Protein AF-A0A0D0A6B0-F1 (afdb_monomer)

Solvent-accessible surface area (backbone atoms only — not comparable to full-atom values): 35820 Å² total; per-residue (Å²): 134,78,89,76,82,79,78,80,77,74,55,71,65,58,54,50,53,49,43,66,70,68,70,62,64,93,82,63,86,83,50,91,82,76,61,96,53,100,75,77,52,67,64,61,55,48,45,69,74,44,76,49,88,76,42,64,79,45,46,70,60,53,54,51,48,53,53,48,51,53,51,51,52,54,52,50,51,52,54,51,50,58,49,48,56,65,72,59,36,63,66,59,54,49,51,50,53,50,51,49,52,50,50,53,50,50,51,50,52,50,52,50,52,49,51,50,49,49,52,52,51,51,56,52,49,51,54,50,49,53,50,48,51,49,49,51,50,51,52,49,51,53,51,52,51,51,52,49,51,50,45,54,52,43,51,53,51,38,57,53,32,60,73,70,64,42,34,60,60,36,23,56,41,49,44,53,46,50,57,56,51,58,76,43,66,86,46,49,85,41,69,69,52,38,52,52,51,51,48,52,53,49,53,51,48,51,51,49,54,52,49,52,51,53,52,50,52,58,76,67,56,57,98,85,58,84,75,65,48,68,61,48,34,24,38,49,51,30,38,64,62,75,28,70,66,60,44,49,53,51,51,53,51,51,42,52,56,68,46,44,57,52,61,66,60,48,31,80,89,39,81,63,31,37,75,91,34,48,68,55,57,52,52,50,50,53,50,51,51,52,48,39,57,69,70,47,49,80,40,50,64,79,87,69,42,60,70,39,36,43,48,34,53,50,39,46,55,49,26,54,44,47,38,55,46,51,64,73,33,61,92,78,62,49,62,70,57,54,53,51,45,50,49,56,49,53,52,49,54,51,53,52,26,60,74,67,77,44,57,63,66,59,41,26,56,75,45,37,62,93,90,54,80,58,65,65,51,70,64,52,49,58,90,59,39,61,58,54,45,51,51,50,52,50,53,52,49,54,57,51,51,66,74,66,43,72,85,63,57,76,62,62,77,64,72,80,55,91,76,76,84,85,90,78,90,77,86,64,99,66,93,80,91,74,100,61,87,75,74,71,51,56,67,69,60,57,52,51,54,51,50,50,54,52,51,52,56,54,37,57,76,76,40,43,52,70,58,44,53,52,42,49,53,47,53,54,53,49,52,48,59,64,47,49,81,49,39,63,59,47,47,86,82,72,62,79,75,68,89,81,82,78,74,90,73,95,69,81,73,71,60,70,65,60,52,43,50,36,52,34,48,36,43,32,26,54,50,51,38,55,52,48,52,57,49,49,53,57,48,51,72,58,39,45,79,92,50,42,87,76,66,76,61,59,72,54,37,52,49,27,50,45,30,32,54,16,32,51,52,47,52,52,49,52,52,49,54,54,44,44,63,50,53,54,56,56,70,70,54,67,72,90,75,66,88,70,92,76,79,82,57,73,64,56,59,56,45,50,52,53,52,49,58,55,54,62,62,74,109

Organism: NCBI:txid765257

Secondary structure (DSSP, 8-state):
-----------HHHHHHHHHHTT--TT-TT-TTS---TT--HHHHHHHH--SGGGGGGHHHHHHHHHHHHHHHHHHHHHHHHHHHHHT-HHHHHHHHHHHHHHHHHHHHHHHHHHHHHHHHHHHHHHHHHHHHHHHHHHHHHHHHHHHHHHHHHHHHHHHHHHTT-HHHHHHHHHHHHHHHHTTGGGTTSHHHHHHHHHHHHHHHHHHHHHHHHHHHHHT--TTS---HHHHHHHHHHHHHH-HHHHHHHHHHHHHHHHHHHHHHS-TTSGGGSGGGHHHHHHHHHHHHHHHHHHTTTTS-GGG-HHHHHHHHHHHHHHHHHHHHHHHTTTT--HHHHHHHHHHHHHHHHHHHHHHTS-HHHHHHHTS-TTSPPPPGGGGGGGGTHHHHHHHHHHHHHHHHHHH-GGGGGGGTTTTS---S-------S--------PPP--HHHHHHHHHHHHHHHHHHHH-SSHHHHHHHHHHHHHHHHHHTTTGGGT-TTSS--S-------------HHHHHHHHHHHHHHHHHHHHHHHHHHHHHHHS-HHHHTT---HHHHHHHHHHHHHHHHHHHHHHHHHHHHHHHHHHTS-GGG-----SS-HHHHHHHHHHHHHHTTT-

InterPro domains:
  IPR007234 Vps53, N-terminal [PF04100] (39-400)
  IPR039766 Vacuolar protein sorting-associated protein 53 [PTHR12820] (37-619)

Nearest PDB structures (foldseek):
  2d2s-assembly1_A  TM=5.152E-01  e=3.884E-02  Saccharomyces cerevisiae

Foldseek 3Di:
DDDDPPDPDDPPVVVVVVCVVVVDDPPPPPQLVPDPDPPPDVVVVVCVCCVDPVSVVCVVVVVVVVVVVVVVVVVVVVVVVVVCCVVPPVVVVVVVVVVVVVVVVVVVVVVVVVVVVVVVVVVVVVVVVVVVVVVVVVVVVVVLVVLVVVLVVLLVVLVVCLVVLVLLVNLVSLLSNVVSLVVCPVVCVDVVNVVSVVSNVVSLVSLLVVLVVLLVCQLVDDPPDDDPLVSLLSSLSNQVSSHDVSLLVSLLVVLCSLCVVVCVQQPLVDPCVALVNVVVLLVVLVVSLVCCCVPVVSSHDVVSVSVLLNVLVSQQVNLVSLLVNCVVCQPVDDPCSLLVSLVSQVVSQVVVCVVVVHHSQCSQVVNDDPVDRRDGSLVSSVVRCVVVLVVLLVVLVVLVVVVPDCVCVVCVVVVPDPDDDDDDDDPDPDDDDDDDDQQDADVSLVVLLVSLVVVLVVCLVRDQEDSLVSNLVSNLVSLCVVLVVLLVLLDPPPPPDDPPDDDDDPDLDQDLPVLLVLLNLLSHLVVNLVSVVVSLVSSLVRHDPVCNVVRDSVVSSVSSVSSNVSSVVVLVVSLVSLCVVLVVVVVPDPPVPDPDDDDDDPSVVVNVVSVVVSVVSSD

Mean predicted aligned error: 19.14 Å

Radius of gyration: 58.31 Å; Cα contacts (8 Å, |Δi|>4): 324; chains: 1; bounding box: 143×126×134 Å

Structure (mmCIF, N/CA/C/O backbone):
data_AF-A0A0D0A6B0-F1
#
_entry.id   AF-A0A0D0A6B0-F1
#
loop_
_atom_site.group_PDB
_atom_site.id
_atom_site.type_symbol
_atom_site.label_atom_id
_atom_site.label_alt_id
_atom_site.label_comp_id
_atom_site.label_asym_id
_atom_site.label_entity_id
_atom_site.label_seq_id
_atom_site.pdbx_PDB_ins_code
_atom_site.Cartn_x
_atom_site.Cartn_y
_atom_site.Cartn_z
_atom_site.occupancy
_atom_site.B_iso_or_equiv
_atom_site.auth_seq_id
_atom_site.auth_comp_id
_atom_site.auth_asym_id
_atom_site.auth_atom_id
_atom_site.pdbx_PDB_model_num
ATOM 1 N N . MET A 1 1 ? -103.857 -58.234 -14.998 1.00 36.31 1 MET A N 1
ATOM 2 C CA . MET A 1 1 ? -103.422 -58.288 -16.410 1.00 36.31 1 MET A CA 1
ATOM 3 C C . MET A 1 1 ? -102.096 -57.551 -16.482 1.00 36.31 1 MET A C 1
ATOM 5 O O . MET A 1 1 ? -102.089 -56.401 -16.067 1.00 36.31 1 MET A O 1
ATOM 9 N N . HIS A 1 2 ? -101.048 -58.264 -16.926 1.00 32.59 2 HIS A N 1
ATOM 10 C CA . HIS A 1 2 ? -99.599 -57.968 -16.842 1.00 32.59 2 HIS A CA 1
ATOM 11 C C . HIS A 1 2 ? -99.110 -57.802 -15.397 1.00 32.59 2 HIS A C 1
ATOM 13 O O . HIS A 1 2 ? -99.337 -56.769 -14.786 1.00 32.59 2 HIS A O 1
ATOM 19 N N . ASP A 1 3 ? -98.617 -58.832 -14.707 1.00 38.88 3 ASP A N 1
ATOM 20 C CA . ASP A 1 3 ? -97.500 -59.736 -15.044 1.00 38.88 3 ASP A CA 1
ATOM 21 C C . ASP A 1 3 ? -96.310 -58.996 -15.659 1.00 38.88 3 ASP A C 1
ATOM 23 O O . ASP A 1 3 ? -96.318 -58.603 -16.824 1.00 38.88 3 ASP A O 1
ATOM 27 N N . GLY A 1 4 ? -95.346 -58.743 -14.788 1.00 31.50 4 GLY A N 1
ATOM 28 C CA . GLY A 1 4 ? -94.151 -57.940 -14.969 1.00 31.50 4 GLY A CA 1
ATOM 29 C C . GLY A 1 4 ? -93.359 -58.100 -13.682 1.00 31.50 4 GLY A C 1
ATOM 30 O O . GLY A 1 4 ? -93.271 -57.171 -12.886 1.00 31.50 4 GLY A O 1
ATOM 31 N N . GLY A 1 5 ? -92.932 -59.338 -13.414 1.00 33.62 5 GLY A N 1
ATOM 32 C CA . GLY A 1 5 ? -91.997 -59.637 -12.341 1.00 33.62 5 GLY A CA 1
ATOM 33 C C . GLY A 1 5 ? -90.690 -58.915 -12.631 1.00 33.62 5 GLY A C 1
ATOM 34 O O . GLY A 1 5 ? -89.900 -59.377 -13.451 1.00 33.62 5 GLY A O 1
ATOM 35 N N . ASP A 1 6 ? -90.503 -57.762 -11.993 1.00 35.72 6 ASP A N 1
ATOM 36 C CA . ASP A 1 6 ? -89.210 -57.096 -11.924 1.00 35.72 6 ASP A CA 1
ATOM 37 C C . ASP A 1 6 ? -88.263 -58.029 -11.166 1.00 35.72 6 ASP A C 1
ATOM 39 O O . ASP A 1 6 ? -88.390 -58.254 -9.959 1.00 35.72 6 ASP A O 1
ATOM 43 N N . ARG A 1 7 ? -87.364 -58.636 -11.941 1.00 38.84 7 ARG A N 1
ATOM 44 C CA . ARG A 1 7 ? -86.232 -59.437 -11.490 1.00 38.84 7 ARG A CA 1
ATOM 45 C C . ARG A 1 7 ? -85.380 -58.577 -10.561 1.00 38.84 7 ARG A C 1
ATOM 47 O O . ARG A 1 7 ? -84.865 -57.538 -10.969 1.00 38.84 7 ARG A O 1
ATOM 54 N N . VAL A 1 8 ? -85.260 -58.993 -9.305 1.00 43.47 8 VAL A N 1
ATOM 55 C CA . VAL A 1 8 ? -84.326 -58.384 -8.359 1.00 43.47 8 VAL A CA 1
ATOM 56 C C . VAL A 1 8 ? -82.972 -59.038 -8.596 1.00 43.47 8 VAL A C 1
ATOM 58 O O . VAL A 1 8 ? -82.694 -60.092 -8.035 1.00 43.47 8 VAL A O 1
ATOM 61 N N . ASP A 1 9 ? -82.151 -58.423 -9.445 1.00 43.44 9 ASP A N 1
ATOM 62 C CA . ASP A 1 9 ? -80.752 -58.818 -9.612 1.00 43.44 9 ASP A CA 1
ATOM 63 C C . ASP A 1 9 ? -80.035 -58.675 -8.258 1.00 43.44 9 ASP A C 1
ATOM 65 O O . ASP A 1 9 ? -79.915 -57.574 -7.703 1.00 43.44 9 ASP A O 1
ATOM 69 N N . LEU A 1 10 ? -79.572 -59.794 -7.695 1.00 54.25 10 LEU A N 1
ATOM 70 C CA . LEU A 1 10 ? -78.768 -59.792 -6.474 1.00 54.25 10 LEU A CA 1
ATOM 71 C C . LEU A 1 10 ? -77.478 -58.978 -6.716 1.00 54.25 10 LEU A C 1
ATOM 73 O O . LEU A 1 10 ? -76.786 -59.191 -7.716 1.00 54.25 10 LEU A O 1
ATOM 77 N N . PRO A 1 11 ? -77.108 -58.032 -5.829 1.00 64.81 11 PRO A N 1
ATOM 78 C CA . PRO A 1 11 ? -75.932 -57.194 -6.033 1.00 64.81 11 PRO A CA 1
ATOM 79 C C . PRO A 1 11 ? -74.663 -58.043 -6.170 1.00 64.81 11 PRO A C 1
ATOM 81 O O . PRO A 1 11 ? -74.355 -58.846 -5.291 1.00 64.81 11 PRO A O 1
ATOM 84 N N . GLN A 1 12 ? -73.866 -57.802 -7.215 1.00 58.56 12 GLN A N 1
ATOM 85 C CA . GLN A 1 12 ? -72.634 -58.560 -7.502 1.00 58.56 12 GLN A CA 1
ATOM 86 C C . GLN A 1 12 ? -71.635 -58.607 -6.329 1.00 58.56 12 GLN A C 1
ATOM 88 O O . GLN A 1 12 ? -70.826 -59.527 -6.235 1.00 58.56 12 GLN A O 1
ATOM 93 N N . GLN A 1 13 ? -71.677 -57.626 -5.420 1.00 57.50 13 GLN A N 1
ATOM 94 C CA . GLN A 1 13 ? -70.866 -57.636 -4.199 1.00 57.50 13 GLN A CA 1
ATOM 95 C C . GLN A 1 13 ? -71.353 -58.653 -3.167 1.00 57.50 13 GLN A C 1
ATOM 97 O O . GLN A 1 13 ? -70.526 -59.268 -2.508 1.00 57.50 13 GLN A O 1
ATOM 102 N N . LEU A 1 14 ? -72.667 -58.848 -3.036 1.00 61.34 14 LEU A N 1
ATOM 103 C CA . LEU A 1 14 ? -73.232 -59.846 -2.133 1.00 61.34 14 LEU A CA 1
ATOM 104 C C . LEU A 1 14 ? -72.924 -61.253 -2.652 1.00 61.34 14 LEU A C 1
ATOM 106 O O . LEU A 1 14 ? -72.458 -62.088 -1.890 1.00 61.34 14 LEU A O 1
ATOM 110 N N . ILE A 1 15 ? -73.073 -61.461 -3.964 1.00 60.81 15 ILE A N 1
ATOM 111 C CA . ILE A 1 15 ? -72.711 -62.709 -4.648 1.00 60.81 15 ILE A CA 1
ATOM 112 C C . ILE A 1 15 ? -71.228 -63.027 -4.422 1.00 60.81 15 ILE A C 1
ATOM 114 O O . ILE A 1 15 ? -70.895 -64.119 -3.981 1.00 60.81 15 ILE A O 1
ATOM 118 N N . ARG A 1 16 ? -70.324 -62.056 -4.621 1.00 58.91 16 ARG A N 1
ATOM 119 C CA . ARG A 1 16 ? -68.888 -62.253 -4.352 1.00 58.91 16 ARG A CA 1
ATOM 120 C C . ARG A 1 16 ? -68.578 -62.550 -2.887 1.00 58.91 16 ARG A C 1
ATOM 122 O O . ARG A 1 16 ? -67.750 -63.412 -2.629 1.00 58.91 16 ARG A O 1
ATOM 129 N N . SER A 1 17 ? -69.226 -61.865 -1.947 1.00 58.31 17 SER A N 1
ATOM 130 C CA . SER A 1 17 ? -69.043 -62.127 -0.514 1.00 58.31 17 SER A CA 1
ATOM 131 C C . SER A 1 17 ? -69.555 -63.512 -0.111 1.00 58.31 17 SER A C 1
ATOM 133 O O . SER A 1 17 ? -68.944 -64.151 0.735 1.00 58.31 17 SER A O 1
ATOM 135 N N . ILE A 1 18 ? -70.636 -63.988 -0.735 1.00 59.56 18 ILE A N 1
ATOM 136 C CA . ILE A 1 18 ? -71.188 -65.331 -0.521 1.00 59.56 18 ILE A CA 1
ATOM 137 C C . ILE A 1 18 ? -70.267 -66.396 -1.139 1.00 59.56 18 ILE A C 1
ATOM 139 O O . ILE A 1 18 ? -69.902 -67.336 -0.444 1.00 59.56 18 ILE A O 1
ATOM 143 N N . HIS A 1 19 ? -69.790 -66.208 -2.376 1.00 60.00 19 HIS A N 1
ATOM 144 C CA . HIS A 1 19 ? -68.783 -67.088 -2.995 1.00 60.00 19 HIS A CA 1
ATOM 145 C C . HIS A 1 19 ? -67.498 -67.183 -2.167 1.00 60.00 19 HIS A C 1
ATOM 147 O O . HIS A 1 19 ? -66.907 -68.250 -2.053 1.00 60.00 19 HIS A O 1
ATOM 153 N N . GLN A 1 20 ? -67.064 -66.068 -1.578 1.00 56.53 20 GLN A N 1
ATOM 154 C CA . GLN A 1 20 ? -65.855 -66.021 -0.763 1.00 56.53 20 GLN A CA 1
ATOM 155 C C . GLN A 1 20 ? -66.052 -66.636 0.633 1.00 56.53 20 GLN A C 1
ATOM 157 O O . GLN A 1 20 ? -65.080 -67.093 1.224 1.00 56.53 20 GLN A O 1
ATOM 162 N N . ALA A 1 21 ? -67.284 -66.646 1.153 1.00 56.97 21 ALA A N 1
ATOM 163 C CA . ALA A 1 21 ? -67.635 -67.269 2.429 1.00 56.97 21 ALA A CA 1
ATOM 164 C C . ALA A 1 21 ? -67.904 -68.782 2.312 1.00 56.97 21 ALA A C 1
ATOM 166 O O . ALA A 1 21 ? -67.657 -69.499 3.273 1.00 56.97 21 ALA A O 1
ATOM 167 N N . LEU A 1 22 ? -68.380 -69.255 1.153 1.00 55.62 22 LEU A N 1
ATOM 168 C CA . LEU A 1 22 ? -68.646 -70.673 0.860 1.00 55.62 22 LEU A CA 1
ATOM 169 C C . LEU A 1 22 ? -67.431 -71.425 0.276 1.00 55.62 22 LEU A C 1
ATOM 171 O O . LEU A 1 22 ? -67.565 -72.588 -0.077 1.00 55.62 22 LEU A O 1
ATOM 175 N N . GLU A 1 23 ? -66.267 -70.773 0.139 1.00 52.16 23 GLU A N 1
ATOM 176 C CA . GLU A 1 23 ? -65.011 -71.366 -0.374 1.00 52.16 23 GLU A CA 1
ATOM 177 C C . GLU A 1 23 ? -65.153 -72.142 -1.707 1.00 52.16 23 GLU A C 1
ATOM 179 O O . GLU A 1 23 ? -64.416 -73.087 -1.977 1.00 52.16 23 GLU A O 1
ATOM 184 N N . LEU A 1 24 ? -66.085 -71.729 -2.572 1.00 50.91 24 LEU A N 1
ATOM 185 C CA . LEU A 1 24 ? -66.303 -72.357 -3.878 1.00 50.91 24 LEU A CA 1
ATOM 186 C C . LEU A 1 24 ? -65.211 -71.905 -4.861 1.00 50.91 24 LEU A C 1
ATOM 188 O O . LEU A 1 24 ? -65.195 -70.748 -5.295 1.00 50.91 24 LEU A O 1
ATOM 192 N N . ASP A 1 25 ? -64.290 -72.813 -5.202 1.00 47.09 25 ASP A N 1
ATOM 193 C CA . ASP A 1 25 ? -63.204 -72.564 -6.155 1.00 47.09 25 ASP A CA 1
ATOM 194 C C . ASP A 1 25 ? -63.777 -72.346 -7.572 1.00 47.09 25 ASP A C 1
ATOM 196 O O . ASP A 1 25 ? -64.361 -73.273 -8.148 1.00 47.09 25 ASP A O 1
ATOM 200 N N . PRO A 1 26 ? -63.582 -71.161 -8.187 1.00 49.94 26 PRO A N 1
ATOM 201 C CA . PRO A 1 26 ? -64.201 -70.802 -9.467 1.00 49.94 26 PRO A CA 1
ATOM 202 C C . PRO A 1 26 ? -63.703 -71.622 -10.672 1.00 49.94 26 PRO A C 1
ATOM 204 O O . PRO A 1 26 ? -64.248 -71.475 -11.762 1.00 49.94 26 PRO A O 1
ATOM 207 N N . ASP A 1 27 ? -62.698 -72.484 -10.488 1.00 45.22 27 ASP A N 1
ATOM 208 C CA . ASP A 1 27 ? -62.136 -73.356 -11.528 1.00 45.22 27 ASP A CA 1
ATOM 209 C C . ASP A 1 27 ? -62.598 -74.830 -11.413 1.00 45.22 27 ASP A C 1
ATOM 211 O O . ASP A 1 27 ? -62.194 -75.666 -12.223 1.00 45.22 27 ASP A O 1
ATOM 215 N N . SER A 1 28 ? -63.467 -75.171 -10.451 1.00 45.84 28 SER A N 1
ATOM 216 C CA . SER A 1 28 ? -64.043 -76.519 -10.298 1.00 45.84 28 SER A CA 1
ATOM 217 C C . SER A 1 28 ? -65.359 -76.682 -11.076 1.00 45.84 28 SER A C 1
ATOM 219 O O . SER A 1 28 ? -66.420 -76.960 -10.529 1.00 45.84 28 SER A O 1
ATOM 221 N N . ILE A 1 29 ? -65.293 -76.519 -12.400 1.00 50.84 29 ILE A N 1
ATOM 222 C CA . ILE A 1 29 ? -66.419 -76.760 -13.324 1.00 50.84 29 ILE A CA 1
ATOM 223 C C . ILE A 1 29 ? -66.612 -78.275 -13.528 1.00 50.84 29 ILE A C 1
ATOM 225 O O . ILE A 1 29 ? -66.514 -78.776 -14.645 1.00 50.84 29 ILE A O 1
ATOM 229 N N . ASP A 1 30 ? -66.836 -79.023 -12.450 1.00 49.16 30 ASP A N 1
ATOM 230 C CA . ASP A 1 30 ? -67.171 -80.451 -12.532 1.00 49.16 30 ASP A CA 1
ATOM 231 C C . ASP A 1 30 ? -68.601 -80.745 -12.053 1.00 49.16 30 ASP A C 1
ATOM 233 O O . ASP A 1 30 ? -69.134 -81.806 -12.377 1.00 49.16 30 ASP A O 1
ATOM 237 N N . ASN A 1 31 ? -69.269 -79.805 -11.366 1.00 53.72 31 ASN A N 1
ATOM 238 C CA . ASN A 1 31 ? -70.664 -79.964 -10.960 1.00 53.72 31 ASN A CA 1
ATOM 239 C C . ASN A 1 31 ? -71.503 -78.729 -11.341 1.00 53.72 31 ASN A C 1
ATOM 241 O O . ASN A 1 31 ? -71.376 -77.678 -10.715 1.00 53.72 31 ASN A O 1
ATOM 245 N N . PRO A 1 32 ? -72.414 -78.829 -12.326 1.00 56.12 32 PRO A N 1
ATOM 246 C CA . PRO A 1 32 ? -73.244 -77.706 -12.786 1.00 56.12 32 PRO A CA 1
ATOM 247 C C . PRO A 1 32 ? -74.298 -77.246 -11.756 1.00 56.12 32 PRO A C 1
ATOM 249 O O . PRO A 1 32 ? -75.148 -76.417 -12.066 1.00 56.12 32 PRO A O 1
ATOM 252 N N . LEU A 1 33 ? -74.274 -77.813 -10.545 1.00 56.47 33 LEU A N 1
ATOM 253 C CA . LEU A 1 33 ? -75.121 -77.447 -9.410 1.00 56.47 33 LEU A CA 1
ATOM 254 C C . LEU A 1 33 ? -74.467 -76.395 -8.492 1.00 56.47 33 LEU A C 1
ATOM 256 O O . LEU A 1 33 ? -75.184 -75.774 -7.715 1.00 56.47 33 LEU A O 1
ATOM 260 N N . ASP A 1 34 ? -73.153 -76.162 -8.614 1.00 57.97 34 ASP A N 1
ATOM 261 C CA . ASP A 1 34 ? -72.408 -75.191 -7.792 1.00 57.97 34 ASP A CA 1
ATOM 262 C C . ASP A 1 34 ? -72.317 -73.789 -8.432 1.00 57.97 34 ASP A C 1
ATOM 264 O O . ASP A 1 34 ? -71.829 -72.835 -7.818 1.00 57.97 34 ASP A O 1
ATOM 268 N N . GLU A 1 35 ? -72.823 -73.616 -9.660 1.00 58.72 35 GLU A N 1
ATOM 269 C CA . GLU A 1 35 ? -72.964 -72.295 -10.277 1.00 58.72 35 GLU A CA 1
ATOM 270 C C . GLU A 1 35 ? -74.228 -71.594 -9.763 1.00 58.72 35 GLU A C 1
ATOM 272 O O . GLU A 1 35 ? -75.348 -71.863 -10.197 1.00 58.72 35 GLU A O 1
ATOM 277 N N . LEU A 1 36 ? -74.037 -70.624 -8.864 1.00 53.81 36 LEU A N 1
ATOM 278 C CA . LEU A 1 36 ? -75.065 -69.685 -8.401 1.00 53.81 36 LEU A CA 1
ATOM 279 C C . LEU A 1 36 ? -75.406 -68.657 -9.498 1.00 53.81 36 LEU A C 1
ATOM 281 O O . LEU A 1 36 ? -75.184 -67.453 -9.346 1.00 53.81 36 LEU A O 1
ATOM 285 N N . SER A 1 37 ? -75.924 -69.140 -10.627 1.00 56.81 37 SER A N 1
ATOM 286 C CA . SER A 1 37 ? -76.457 -68.320 -11.713 1.00 56.81 37 SER A CA 1
ATOM 287 C C . SER A 1 37 ? -77.963 -68.547 -11.876 1.00 56.81 37 SER A C 1
ATOM 289 O O . SER A 1 37 ? -78.463 -69.662 -11.736 1.00 56.81 37 SER A O 1
ATOM 291 N N . ASP A 1 38 ? -78.706 -67.482 -12.194 1.00 55.84 38 ASP A N 1
ATOM 292 C CA . ASP A 1 38 ? -80.168 -67.518 -12.387 1.00 55.84 38 ASP A CA 1
ATOM 293 C C . ASP A 1 38 ? -80.613 -68.306 -13.644 1.00 55.84 38 ASP A C 1
ATOM 295 O O . ASP A 1 38 ? -81.807 -68.395 -13.940 1.00 55.84 38 ASP A O 1
ATOM 299 N N . GLU A 1 39 ? -79.675 -68.894 -14.394 1.00 54.28 39 GLU A N 1
ATOM 300 C CA . GLU A 1 39 ? -79.920 -69.687 -15.605 1.00 54.28 39 GLU A CA 1
ATOM 301 C C . GLU A 1 39 ? -79.647 -71.184 -15.379 1.00 54.28 39 GLU A C 1
ATOM 303 O O . GLU A 1 39 ? -79.100 -71.867 -16.244 1.00 54.28 39 GLU A O 1
ATOM 308 N N . PHE A 1 40 ? -80.057 -71.728 -14.228 1.00 60.69 40 PHE A N 1
ATOM 309 C CA . PHE A 1 40 ? -80.033 -73.175 -14.008 1.00 60.69 40 PHE A CA 1
ATOM 310 C C . PHE A 1 40 ? -80.912 -73.884 -15.048 1.00 60.69 40 PHE A C 1
ATOM 312 O O . PHE A 1 40 ? -82.146 -73.833 -14.988 1.00 60.69 40 PHE A O 1
ATOM 319 N N . ASN A 1 41 ? -80.279 -74.548 -16.016 1.00 62.38 41 ASN A N 1
ATOM 320 C CA . ASN A 1 41 ? -80.980 -75.283 -17.057 1.00 62.38 41 ASN A CA 1
ATOM 321 C C . ASN A 1 41 ? -81.011 -76.780 -16.709 1.00 62.38 41 ASN A C 1
ATOM 323 O O . ASN A 1 41 ? -80.038 -77.496 -16.966 1.00 62.38 41 ASN A O 1
ATOM 327 N N . PRO A 1 42 ? -82.126 -77.300 -16.159 1.00 63.78 42 PRO A N 1
ATOM 328 C CA . PRO A 1 42 ? -82.202 -78.689 -15.715 1.00 63.78 42 PRO A CA 1
ATOM 329 C C . PRO A 1 42 ? -81.995 -79.671 -16.868 1.00 63.78 42 PRO A C 1
ATOM 331 O O . PRO A 1 42 ? -81.564 -80.795 -16.639 1.00 63.78 42 PRO A O 1
ATOM 334 N N . LEU A 1 43 ? -82.280 -79.255 -18.107 1.00 62.59 43 LEU A N 1
ATOM 335 C CA . LEU A 1 43 ? -82.108 -80.085 -19.294 1.00 62.59 43 LEU A CA 1
ATOM 336 C C . LEU A 1 43 ? -80.632 -80.349 -19.606 1.00 62.59 43 LEU A C 1
ATOM 338 O O . LEU A 1 43 ? -80.298 -81.469 -19.979 1.00 62.59 43 LEU A O 1
ATOM 342 N N . ASP A 1 44 ? -79.751 -79.366 -19.419 1.00 65.44 44 ASP A N 1
ATOM 343 C CA . ASP A 1 44 ? -78.319 -79.536 -19.687 1.00 65.44 44 ASP A CA 1
ATOM 344 C C . ASP A 1 44 ? -77.670 -80.438 -18.634 1.00 65.44 44 ASP A C 1
ATOM 346 O O . ASP A 1 44 ? -76.901 -81.335 -18.977 1.00 65.44 44 ASP A O 1
ATOM 350 N N . VAL A 1 45 ? -78.076 -80.291 -17.371 1.00 66.50 45 VAL A N 1
ATOM 351 C CA . VAL A 1 45 ? -77.639 -81.163 -16.272 1.00 66.50 45 VAL A CA 1
ATOM 352 C C . VAL A 1 45 ? -78.150 -82.593 -16.464 1.00 66.50 45 VAL A C 1
ATOM 354 O O . VAL A 1 45 ? -77.398 -83.551 -16.291 1.00 66.50 45 VAL A O 1
ATOM 357 N N . LEU A 1 46 ? -79.404 -82.766 -16.898 1.00 67.50 46 LEU A N 1
ATOM 358 C CA . LEU A 1 46 ? -79.957 -84.091 -17.189 1.00 67.50 46 LEU A CA 1
ATOM 359 C C . LEU A 1 46 ? -79.231 -84.766 -18.363 1.00 67.50 46 LEU A C 1
ATOM 361 O O . LEU A 1 46 ? -78.945 -85.959 -18.298 1.00 67.50 46 LEU A O 1
ATOM 365 N N . ASN A 1 47 ? -78.912 -84.004 -19.414 1.00 69.25 47 ASN A N 1
ATOM 366 C CA . ASN A 1 47 ? -78.188 -84.496 -20.587 1.00 69.25 47 ASN A CA 1
ATOM 367 C C . ASN A 1 47 ? -76.712 -84.808 -20.275 1.00 69.25 47 ASN A C 1
ATOM 369 O O . ASN A 1 47 ? -76.146 -85.710 -20.889 1.00 69.25 47 ASN A O 1
ATOM 373 N N . GLN A 1 48 ? -76.092 -84.113 -19.314 1.00 68.31 48 GLN A N 1
ATOM 374 C CA . GLN A 1 48 ? -74.754 -84.450 -18.810 1.00 68.31 48 GLN A CA 1
ATOM 375 C C . GLN A 1 48 ? -74.764 -85.709 -17.930 1.00 68.31 48 GLN A C 1
ATOM 377 O O . GLN A 1 48 ? -73.861 -86.538 -18.037 1.00 68.31 48 GLN A O 1
ATOM 382 N N . LEU A 1 49 ? -75.793 -85.888 -17.096 1.00 66.56 49 LEU A N 1
ATOM 383 C CA . LEU A 1 49 ? -75.935 -87.063 -16.229 1.00 66.56 49 LEU A CA 1
ATOM 384 C C . LEU A 1 49 ? -76.382 -88.321 -16.998 1.00 66.56 49 LEU A C 1
ATOM 386 O O . LEU A 1 49 ? -76.008 -89.431 -16.618 1.00 66.56 49 LEU A O 1
ATOM 390 N N . PHE A 1 50 ? -77.125 -88.168 -18.102 1.00 69.69 50 PHE A N 1
ATOM 391 C CA . PHE A 1 50 ? -77.566 -89.268 -18.972 1.00 69.69 50 PHE A CA 1
ATOM 392 C C . PHE A 1 50 ? -77.313 -88.984 -20.468 1.00 69.69 50 PHE A C 1
ATOM 394 O O . PHE A 1 50 ? -78.262 -88.710 -21.204 1.00 69.69 50 PHE A O 1
ATOM 401 N N . PRO A 1 51 ? -76.061 -89.097 -20.958 1.00 67.62 51 PRO A N 1
ATOM 402 C CA . PRO A 1 51 ? -75.742 -88.779 -22.355 1.00 67.62 51 PRO A CA 1
ATOM 403 C C . PRO A 1 51 ? -76.236 -89.815 -23.382 1.00 67.62 51 PRO A C 1
ATOM 405 O O . PRO A 1 51 ? -76.577 -89.442 -24.500 1.00 67.62 51 PRO A O 1
ATOM 408 N N . ASP A 1 52 ? -76.297 -91.104 -23.013 1.00 66.44 52 ASP A N 1
ATOM 409 C CA . ASP A 1 52 ? -76.630 -92.225 -23.909 1.00 66.44 52 ASP A CA 1
ATOM 410 C C . ASP A 1 52 ? -77.671 -93.177 -23.281 1.00 66.44 52 ASP A C 1
ATOM 412 O O . ASP A 1 52 ? -77.775 -93.304 -22.061 1.00 66.44 52 ASP A O 1
ATOM 416 N N . GLU A 1 53 ? -78.410 -93.931 -24.108 1.00 63.47 53 GLU A N 1
ATOM 417 C CA . GLU A 1 53 ? -79.494 -94.843 -23.676 1.00 63.47 53 GLU A CA 1
ATOM 418 C C . GLU A 1 53 ? -79.014 -95.970 -22.727 1.00 63.47 53 GLU A C 1
ATOM 420 O O . GLU A 1 53 ? -79.782 -96.481 -21.911 1.00 63.47 53 GLU A O 1
ATOM 425 N N . ALA A 1 54 ? -77.720 -96.315 -22.755 1.00 62.59 54 ALA A N 1
ATOM 426 C CA . ALA A 1 54 ? -77.104 -97.266 -21.822 1.00 62.59 54 ALA A CA 1
ATOM 427 C C . ALA A 1 54 ? -76.925 -96.699 -20.394 1.00 62.59 54 ALA A C 1
ATOM 429 O O . ALA A 1 54 ? -76.880 -97.466 -19.426 1.00 62.59 54 ALA A O 1
ATOM 430 N N . SER A 1 55 ? -76.866 -95.372 -20.242 1.00 61.06 55 SER A N 1
ATOM 431 C CA . SER A 1 55 ? -76.639 -94.669 -18.969 1.00 61.06 55 SER A CA 1
ATOM 432 C C . SER A 1 55 ? -77.866 -94.673 -18.053 1.00 61.06 55 SER A C 1
ATOM 434 O O . SER A 1 55 ? -77.737 -94.494 -16.845 1.00 61.06 55 SER A O 1
ATOM 436 N N . LEU A 1 56 ? -79.055 -94.984 -18.586 1.00 63.53 56 LEU A N 1
ATOM 437 C CA . LEU A 1 56 ? -80.276 -95.195 -17.794 1.00 63.53 56 LEU A CA 1
ATOM 438 C C . LEU A 1 56 ? -80.149 -96.361 -16.801 1.00 63.53 56 LEU A C 1
ATOM 440 O O . LEU A 1 56 ? -80.869 -96.406 -15.806 1.00 63.53 56 LEU A O 1
ATOM 444 N N . THR A 1 57 ? -79.202 -97.279 -17.019 1.00 68.25 57 THR A N 1
ATOM 445 C CA . THR A 1 57 ? -78.888 -98.342 -16.049 1.00 68.25 57 THR A CA 1
ATOM 446 C C . THR A 1 57 ? -78.277 -97.810 -14.745 1.00 68.25 57 THR A C 1
ATOM 448 O O . THR A 1 57 ? -78.329 -98.498 -13.730 1.00 68.25 57 THR A O 1
ATOM 451 N N . GLN A 1 58 ? -77.743 -96.583 -14.741 1.00 66.81 58 GLN A N 1
ATOM 452 C CA . GLN A 1 58 ? -77.117 -95.938 -13.580 1.00 66.81 58 GLN A CA 1
ATOM 453 C C . GLN A 1 58 ? -78.055 -94.966 -12.839 1.00 66.81 58 GLN A C 1
ATOM 455 O O . GLN A 1 58 ? -77.631 -94.327 -11.874 1.00 66.81 58 GLN A O 1
ATOM 460 N N . LEU A 1 59 ? -79.334 -94.884 -13.227 1.00 77.25 59 LEU A N 1
ATOM 461 C CA . LEU A 1 59 ? -80.321 -93.967 -12.641 1.00 77.25 59 LEU A CA 1
ATOM 462 C C . LEU A 1 59 ? -80.424 -94.096 -11.113 1.00 77.25 59 LEU A C 1
ATOM 464 O O . LEU A 1 59 ? -80.354 -93.090 -10.413 1.00 77.25 59 LEU A O 1
ATOM 468 N N . GLU A 1 60 ? -80.516 -95.321 -10.586 1.00 76.62 60 GLU A N 1
ATOM 469 C CA . GLU A 1 60 ? -80.605 -95.552 -9.135 1.00 76.62 60 GLU A CA 1
ATOM 470 C C . GLU A 1 60 ? -79.346 -95.081 -8.391 1.00 76.62 60 GLU A C 1
ATOM 472 O O . GLU A 1 60 ? -79.434 -94.578 -7.273 1.00 76.62 60 GLU A O 1
ATOM 477 N N . THR A 1 61 ? -78.167 -95.185 -9.015 1.00 77.31 61 THR A N 1
ATOM 478 C CA . THR A 1 61 ? -76.910 -94.735 -8.394 1.00 77.31 61 THR A CA 1
ATOM 479 C C . THR A 1 61 ? -76.784 -93.215 -8.368 1.00 77.31 61 THR A C 1
ATOM 481 O O . THR A 1 61 ? -76.317 -92.664 -7.373 1.00 77.31 61 THR A O 1
ATOM 484 N N . VAL A 1 62 ? -77.239 -92.531 -9.422 1.00 77.44 62 VAL A N 1
ATOM 485 C CA . VAL A 1 62 ? -77.248 -91.062 -9.489 1.00 77.44 62 VAL A CA 1
ATOM 486 C C . VAL A 1 62 ? -78.305 -90.494 -8.541 1.00 77.44 62 VAL A C 1
ATOM 488 O O . VAL A 1 62 ? -78.012 -89.566 -7.794 1.00 77.44 62 VAL A O 1
ATOM 491 N N . GLN A 1 63 ? -79.493 -91.104 -8.482 1.00 80.38 63 GLN A N 1
ATOM 492 C CA . GLN A 1 63 ? -80.531 -90.728 -7.522 1.00 80.38 63 GLN A CA 1
ATOM 493 C C . GLN A 1 63 ? -80.060 -90.910 -6.071 1.00 80.38 63 GLN A C 1
ATOM 495 O O . GLN A 1 63 ? -80.328 -90.056 -5.230 1.00 80.38 63 GLN A O 1
ATOM 500 N N . GLY A 1 64 ? -79.326 -91.990 -5.778 1.00 82.44 64 GLY A N 1
ATOM 501 C CA . GLY A 1 64 ? -78.735 -92.212 -4.458 1.00 82.44 64 GLY A CA 1
ATOM 502 C C . GLY A 1 64 ? -77.682 -91.168 -4.076 1.00 82.44 64 GLY A C 1
ATOM 503 O O . GLY A 1 64 ? -77.651 -90.748 -2.925 1.00 82.44 64 GLY A O 1
ATOM 504 N N . ARG A 1 65 ? -76.854 -90.717 -5.029 1.00 81.44 65 ARG A N 1
ATOM 505 C CA . ARG A 1 65 ? -75.876 -89.637 -4.798 1.00 81.44 65 ARG A CA 1
ATOM 506 C C . ARG A 1 65 ? -76.558 -88.305 -4.518 1.00 81.44 65 ARG A C 1
ATOM 508 O O . ARG A 1 65 ? -76.288 -87.718 -3.484 1.00 81.44 65 ARG A O 1
ATOM 515 N N . LEU A 1 66 ? -77.514 -87.907 -5.358 1.00 79.12 66 LEU A N 1
ATOM 516 C CA . LEU A 1 66 ? -78.282 -86.672 -5.161 1.00 79.12 66 LEU A CA 1
ATOM 517 C C . LEU A 1 66 ? -79.014 -86.647 -3.812 1.00 79.12 66 LEU A C 1
ATOM 519 O O . LEU A 1 66 ? -79.058 -85.608 -3.166 1.00 79.12 66 LEU A O 1
ATOM 523 N N . ALA A 1 67 ? -79.557 -87.782 -3.364 1.00 83.88 67 ALA A N 1
ATOM 524 C CA . ALA A 1 67 ? -80.199 -87.875 -2.053 1.00 83.88 67 ALA A CA 1
ATOM 525 C C . ALA A 1 67 ? -79.200 -87.766 -0.884 1.00 83.88 67 ALA A C 1
ATOM 527 O O . ALA A 1 67 ? -79.542 -87.223 0.167 1.00 83.88 67 ALA A O 1
ATOM 528 N N . GLU A 1 68 ? -77.977 -88.282 -1.040 1.00 84.81 68 GLU A N 1
ATOM 529 C CA . GLU A 1 68 ? -76.924 -88.120 -0.031 1.00 84.81 68 GLU A CA 1
ATOM 530 C C . GLU A 1 68 ? -76.400 -86.678 -0.005 1.00 84.81 68 GLU A C 1
ATOM 532 O O . GLU A 1 68 ? -76.232 -86.122 1.079 1.00 84.81 68 GLU A O 1
ATOM 537 N N . ASP A 1 69 ? -76.234 -86.054 -1.173 1.00 80.44 69 ASP A N 1
ATOM 538 C CA . ASP A 1 69 ? -75.823 -84.655 -1.309 1.00 80.44 69 ASP A CA 1
ATOM 539 C C . ASP A 1 69 ? -76.881 -83.710 -0.712 1.00 80.44 69 ASP A C 1
ATOM 541 O O . ASP A 1 69 ? -76.543 -82.821 0.068 1.00 80.44 69 ASP A O 1
ATOM 545 N N . GLU A 1 70 ? -78.174 -83.956 -0.967 1.00 84.44 70 GLU A N 1
ATOM 546 C CA . GLU A 1 70 ? -79.278 -83.224 -0.328 1.00 84.44 70 GLU A CA 1
ATOM 547 C C . GLU A 1 70 ? -79.192 -83.322 1.202 1.00 84.44 70 GLU A C 1
ATOM 549 O O . GLU A 1 70 ? -79.347 -82.326 1.913 1.00 84.44 70 GLU A O 1
ATOM 554 N N . ARG A 1 71 ? -78.903 -84.517 1.726 1.00 86.31 71 ARG A N 1
ATOM 555 C CA . ARG A 1 71 ? -78.808 -84.744 3.169 1.00 86.31 71 ARG A CA 1
ATOM 556 C C . ARG A 1 71 ? -77.597 -84.045 3.791 1.00 86.31 71 ARG A C 1
ATOM 558 O O . ARG A 1 71 ? -77.710 -83.527 4.902 1.00 86.31 71 ARG A O 1
ATOM 565 N N . LEU A 1 72 ? -76.450 -84.048 3.111 1.00 86.62 72 LEU A N 1
ATOM 566 C CA . LEU A 1 72 ? -75.240 -83.361 3.569 1.00 86.62 72 LEU A CA 1
ATOM 567 C C . LEU A 1 72 ? -75.447 -81.844 3.591 1.00 86.62 72 LEU A C 1
ATOM 569 O O . LEU A 1 72 ? -75.181 -81.218 4.615 1.00 86.62 72 LEU A O 1
ATOM 573 N N . LEU A 1 73 ? -76.021 -81.281 2.526 1.00 83.50 73 LEU A N 1
ATOM 574 C CA . LEU A 1 73 ? -76.345 -79.855 2.454 1.00 83.50 73 LEU A CA 1
ATOM 575 C C . LEU A 1 73 ? -77.345 -79.441 3.540 1.00 83.50 73 LEU A C 1
ATOM 577 O O . LEU A 1 73 ? -77.167 -78.411 4.183 1.00 83.50 73 LEU A O 1
ATOM 581 N N . GLN A 1 74 ? -78.366 -80.257 3.817 1.00 87.50 74 GLN A N 1
ATOM 582 C CA . GLN A 1 74 ? -79.295 -79.991 4.922 1.00 87.50 74 GLN A CA 1
ATOM 583 C C . GLN A 1 74 ? -78.599 -79.990 6.294 1.00 87.50 74 GLN A C 1
ATOM 585 O O . GLN A 1 74 ? -78.949 -79.180 7.153 1.00 87.50 74 GLN A O 1
ATOM 590 N N . GLN A 1 75 ? -77.612 -80.867 6.520 1.00 87.62 75 GLN A N 1
ATOM 591 C CA . GLN A 1 75 ? -76.822 -80.852 7.759 1.00 87.62 75 GLN A CA 1
ATOM 592 C C . GLN A 1 75 ? -75.942 -79.607 7.872 1.00 87.62 75 GLN A C 1
ATOM 594 O O . GLN A 1 75 ? -75.838 -79.033 8.957 1.00 87.62 75 GLN A O 1
ATOM 599 N N . GLU A 1 76 ? -75.327 -79.188 6.771 1.00 84.56 76 GLU A N 1
ATOM 600 C CA . GLU A 1 76 ? -74.497 -7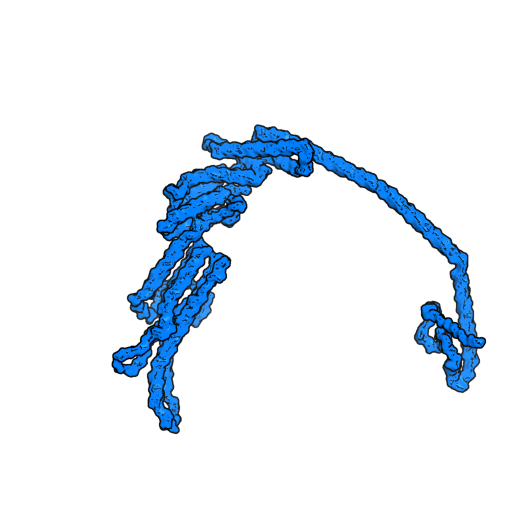7.989 6.732 1.00 84.56 76 GLU A CA 1
ATOM 601 C C . GLU A 1 76 ? -75.325 -76.727 6.997 1.00 84.56 76 GLU A C 1
ATOM 603 O O . GLU A 1 76 ? -74.967 -75.940 7.876 1.00 84.56 76 GLU A O 1
ATOM 608 N N . ILE A 1 77 ? -76.485 -76.590 6.345 1.00 83.31 77 ILE A N 1
ATOM 609 C CA . ILE A 1 77 ? -77.423 -75.482 6.576 1.00 83.31 77 ILE A CA 1
ATOM 610 C C . ILE A 1 77 ? -77.814 -75.409 8.052 1.00 83.31 77 ILE A C 1
ATOM 612 O O . ILE A 1 77 ? -77.690 -74.346 8.653 1.00 83.31 77 ILE A O 1
ATOM 616 N N . HIS A 1 78 ? -78.206 -76.528 8.669 1.00 86.81 78 HIS A N 1
ATOM 617 C CA . HIS A 1 78 ? -78.547 -76.527 10.092 1.00 86.81 78 HIS A CA 1
ATOM 618 C C . HIS A 1 78 ? -77.368 -76.135 10.991 1.00 86.81 78 HIS A C 1
ATOM 620 O O . HIS A 1 78 ? -77.560 -75.428 11.977 1.00 86.81 78 HIS A O 1
ATOM 626 N N . SER A 1 79 ? -76.141 -76.539 10.652 1.00 85.69 79 SER A N 1
ATOM 627 C CA . SER A 1 79 ? -74.961 -76.132 11.422 1.00 85.69 79 SER A CA 1
ATOM 628 C C . SER A 1 79 ? -74.689 -74.624 11.339 1.00 85.69 79 SER A C 1
ATOM 630 O O . SER A 1 79 ? -74.336 -74.011 12.349 1.00 85.69 79 SER A O 1
ATOM 632 N N . LEU A 1 80 ? -74.913 -74.024 10.164 1.00 81.62 80 LEU A N 1
ATOM 633 C CA . LEU A 1 80 ? -74.772 -72.588 9.927 1.00 81.62 80 LEU A CA 1
ATOM 634 C C . LEU A 1 80 ? -75.907 -71.791 10.579 1.00 81.62 80 LEU A C 1
ATOM 636 O O . LEU A 1 80 ? -75.657 -70.715 11.116 1.00 81.62 80 LEU A O 1
ATOM 640 N N . GLU A 1 81 ? -77.135 -72.315 10.586 1.00 81.00 81 GLU A N 1
ATOM 641 C CA . GLU A 1 81 ? -78.259 -71.738 11.334 1.00 81.00 81 GLU A CA 1
ATOM 642 C C . GLU A 1 81 ? -77.960 -71.713 12.841 1.00 81.00 81 GLU A C 1
ATOM 644 O O . GLU A 1 81 ? -78.091 -70.663 13.470 1.00 81.00 81 GLU A O 1
ATOM 649 N N . ASP A 1 82 ? -77.458 -72.816 13.406 1.00 81.69 82 ASP A N 1
ATOM 650 C CA . ASP A 1 82 ? -77.067 -72.904 14.820 1.00 81.69 82 ASP A CA 1
ATOM 651 C C . ASP A 1 82 ? -75.892 -71.970 15.175 1.00 81.69 82 ASP A C 1
ATOM 653 O O . ASP A 1 82 ? -75.751 -71.524 16.320 1.00 81.69 82 ASP A O 1
ATOM 657 N N . GLU A 1 83 ? -74.975 -71.718 14.240 1.00 79.69 83 GLU A N 1
ATOM 658 C CA . GLU A 1 83 ? -73.880 -70.759 14.419 1.00 79.69 83 GLU A CA 1
ATOM 659 C C . GLU A 1 83 ? -74.378 -69.312 14.326 1.00 79.69 83 GLU A C 1
ATOM 661 O O . GLU A 1 83 ? -74.021 -68.484 15.168 1.00 79.69 83 GLU A O 1
ATOM 666 N N . LEU A 1 84 ? -75.282 -69.028 13.386 1.00 76.00 84 LEU A N 1
ATOM 667 C CA . LEU A 1 84 ? -75.911 -67.722 13.233 1.00 76.00 84 LEU A CA 1
ATOM 668 C C . LEU A 1 84 ? -76.788 -67.366 14.438 1.00 76.00 84 LEU A C 1
ATOM 670 O O . LEU A 1 84 ? -76.727 -66.229 14.896 1.00 76.00 84 LEU A O 1
ATOM 674 N N . GLU A 1 85 ? -77.555 -68.309 14.992 1.00 76.69 85 GLU A N 1
ATOM 675 C CA . GLU A 1 85 ? -78.337 -68.083 16.215 1.00 76.69 85 GLU A CA 1
ATOM 676 C C . GLU A 1 85 ? -77.438 -67.757 17.418 1.00 76.69 85 GLU A C 1
ATOM 678 O O . GLU A 1 85 ? -77.750 -66.853 18.195 1.00 76.69 85 GLU A O 1
ATOM 683 N N . ARG A 1 86 ? -76.285 -68.430 17.548 1.00 73.06 86 ARG A N 1
ATOM 684 C CA . ARG A 1 86 ? -75.300 -68.146 18.609 1.00 73.06 86 ARG A CA 1
ATOM 685 C C . ARG A 1 86 ? -74.642 -66.773 18.463 1.00 73.06 86 ARG A C 1
ATOM 687 O O . ARG A 1 86 ? -74.374 -66.114 19.470 1.00 73.06 86 ARG A O 1
ATOM 694 N N . ASP A 1 87 ? -74.365 -66.334 17.240 1.00 68.75 87 ASP A N 1
ATOM 695 C CA . ASP A 1 87 ? -73.742 -65.030 16.990 1.00 68.75 87 ASP A CA 1
ATOM 696 C C . ASP A 1 87 ? -74.751 -63.869 16.963 1.00 68.75 87 ASP A C 1
ATOM 698 O O . ASP A 1 87 ? -74.401 -62.740 17.322 1.00 68.75 87 ASP A O 1
ATOM 702 N N . GLN A 1 88 ? -76.019 -64.132 16.629 1.00 70.00 88 GLN A N 1
ATOM 703 C CA . GLN A 1 88 ? -77.115 -63.159 16.682 1.00 70.00 88 GLN A CA 1
ATOM 704 C C . GLN A 1 88 ? -77.746 -63.002 18.068 1.00 70.00 88 GLN A C 1
ATOM 706 O O . GLN A 1 88 ? -78.770 -62.328 18.176 1.00 70.00 88 GLN A O 1
ATOM 711 N N . ASP A 1 89 ? -77.146 -63.547 19.130 1.00 72.38 89 ASP A N 1
ATOM 712 C CA . ASP A 1 89 ? -77.642 -63.380 20.495 1.00 72.38 89 ASP A CA 1
ATOM 713 C C . ASP A 1 89 ? -77.838 -61.879 20.819 1.00 72.38 89 ASP A C 1
ATOM 715 O O . ASP A 1 89 ? -76.861 -61.145 21.053 1.00 72.38 89 ASP A O 1
ATOM 719 N N . PRO A 1 90 ? -79.090 -61.373 20.872 1.00 74.56 90 PRO A N 1
ATOM 720 C CA . PRO A 1 90 ? -79.351 -59.938 20.969 1.00 74.56 90 PRO A CA 1
ATOM 721 C C . PRO A 1 90 ? -78.818 -59.369 22.287 1.00 74.56 90 PRO A C 1
ATOM 723 O O . PRO A 1 90 ? -78.371 -58.225 22.346 1.00 74.56 90 PRO A O 1
ATOM 726 N N . ASN A 1 91 ? -78.763 -60.205 23.328 1.00 76.75 91 ASN A N 1
ATOM 727 C CA . ASN A 1 91 ? -78.182 -59.868 24.622 1.00 76.75 91 ASN A CA 1
ATOM 728 C C . ASN A 1 91 ? -76.670 -59.606 24.543 1.00 76.75 91 ASN A C 1
ATOM 730 O O . ASN A 1 91 ? -76.171 -58.712 25.224 1.00 76.75 91 ASN A O 1
ATOM 734 N N . ARG A 1 92 ? -75.926 -60.353 23.716 1.00 76.19 92 ARG A N 1
ATOM 735 C CA . ARG A 1 92 ? -74.474 -60.177 23.565 1.00 76.19 92 ARG A CA 1
ATOM 736 C C . ARG A 1 92 ? -74.165 -58.900 22.793 1.00 76.19 92 ARG A C 1
ATOM 738 O O . ARG A 1 92 ? -73.281 -58.146 23.193 1.00 76.19 92 ARG A O 1
ATOM 745 N N . ILE A 1 93 ? -74.936 -58.618 21.744 1.00 78.56 93 ILE A N 1
ATOM 746 C CA . ILE A 1 93 ? -74.835 -57.368 20.979 1.00 78.56 93 ILE A CA 1
ATOM 747 C C . ILE A 1 93 ? -75.182 -56.168 21.870 1.00 78.56 93 ILE A C 1
ATOM 749 O O . ILE A 1 93 ? -74.463 -55.168 21.864 1.00 78.56 93 ILE A O 1
ATOM 753 N N . GLN A 1 94 ? -76.233 -56.275 22.688 1.00 81.50 94 GLN A N 1
ATOM 754 C CA . GLN A 1 94 ? -76.631 -55.216 23.615 1.00 81.50 94 GLN A CA 1
ATOM 755 C C . GLN A 1 94 ? -75.576 -54.980 24.708 1.00 81.50 94 GLN A C 1
ATOM 757 O O . GLN A 1 94 ? -75.237 -53.830 24.981 1.00 81.50 94 GLN A O 1
ATOM 762 N N . LEU A 1 95 ? -74.978 -56.046 25.254 1.00 83.19 95 LEU A N 1
ATOM 763 C CA . LEU A 1 95 ? -73.866 -55.954 26.205 1.00 83.19 95 LEU A CA 1
ATOM 764 C C . LEU A 1 95 ? -72.633 -55.284 25.579 1.00 83.19 95 LEU A C 1
ATOM 766 O O . LEU A 1 95 ? -71.999 -54.439 26.204 1.00 83.19 95 LEU A O 1
ATOM 770 N N . ILE A 1 96 ? -72.299 -55.620 24.331 1.00 82.31 96 ILE A N 1
ATOM 771 C CA . ILE A 1 96 ? -71.186 -54.992 23.608 1.00 82.31 96 ILE A CA 1
ATOM 772 C C . ILE A 1 96 ? -71.472 -53.505 23.362 1.00 82.31 96 ILE A C 1
ATOM 774 O O . ILE A 1 96 ? -70.583 -52.680 23.558 1.00 82.31 96 ILE A O 1
ATOM 778 N N . GLN A 1 97 ? -72.697 -53.133 22.980 1.00 83.56 97 GLN A N 1
ATOM 779 C CA . GLN A 1 97 ? -73.082 -51.726 22.821 1.00 83.56 97 GLN A CA 1
ATOM 780 C C . GLN A 1 97 ? -73.015 -50.954 24.143 1.00 83.56 97 GLN A C 1
ATOM 782 O O . GLN A 1 97 ? -72.532 -49.821 24.156 1.00 83.56 97 GLN A O 1
ATOM 787 N N . GLU A 1 98 ? -73.439 -51.566 25.250 1.00 87.88 98 GLU A N 1
ATOM 788 C CA . GLU A 1 98 ? -73.319 -50.990 26.590 1.00 87.88 98 GLU A CA 1
ATOM 789 C C . GLU A 1 98 ? -71.845 -50.793 26.972 1.00 87.88 98 GLU A C 1
ATOM 791 O O . GLU A 1 98 ? -71.447 -49.687 27.333 1.00 87.88 98 GLU A O 1
ATOM 796 N N . MET A 1 99 ? -70.994 -51.804 26.764 1.00 86.25 99 MET A N 1
ATOM 797 C CA . MET A 1 99 ? -69.549 -51.704 27.000 1.00 86.25 99 MET A CA 1
ATOM 798 C C . MET A 1 99 ? -68.876 -50.642 26.120 1.00 86.25 99 MET A C 1
ATOM 800 O O . MET A 1 99 ? -68.010 -49.909 26.594 1.00 86.25 99 MET A O 1
ATOM 804 N N . ILE A 1 100 ? -69.258 -50.528 24.846 1.00 86.31 100 ILE A N 1
ATOM 805 C CA . ILE A 1 100 ? -68.737 -49.495 23.940 1.00 86.31 100 ILE A CA 1
ATOM 806 C C . ILE A 1 100 ? -69.180 -48.108 24.409 1.00 86.31 100 ILE A C 1
ATOM 808 O O . ILE A 1 100 ? -68.363 -47.186 24.439 1.00 86.31 100 ILE A O 1
ATOM 812 N N . SER A 1 101 ? -70.445 -47.954 24.806 1.00 88.88 101 SER A N 1
ATOM 813 C CA . SER A 1 101 ? -70.964 -46.708 25.373 1.00 88.88 101 SER A CA 1
ATOM 814 C C . SER A 1 101 ? -70.203 -46.323 26.645 1.00 88.88 101 SER A C 1
ATOM 816 O O . SER A 1 101 ? -69.800 -45.168 26.799 1.00 88.88 101 SER A O 1
ATOM 818 N N . ASP A 1 102 ? -69.912 -47.291 27.513 1.00 89.88 102 ASP A N 1
ATOM 819 C CA . ASP A 1 102 ? -69.115 -47.085 28.719 1.00 89.88 102 ASP A CA 1
ATOM 820 C C . ASP A 1 102 ? -67.670 -46.691 28.403 1.00 89.88 102 ASP A C 1
ATOM 822 O O . ASP A 1 102 ? -67.152 -45.742 28.995 1.00 89.88 102 ASP A O 1
ATOM 826 N N . VAL A 1 103 ? -67.016 -47.346 27.439 1.00 89.75 103 VAL A N 1
ATOM 827 C CA . VAL A 1 103 ? -65.649 -47.003 27.014 1.00 89.75 103 VAL A CA 1
ATOM 828 C C . VAL A 1 103 ? -65.600 -45.611 26.385 1.00 89.75 103 VAL A C 1
ATOM 830 O O . VAL A 1 103 ? -64.718 -44.822 26.723 1.00 89.75 103 VAL A O 1
ATOM 833 N N . LEU A 1 104 ? -66.557 -45.259 25.522 1.00 88.25 104 LEU A N 1
ATOM 834 C CA . LEU A 1 104 ? -66.660 -43.915 24.946 1.00 88.25 104 LEU A CA 1
ATOM 835 C C . LEU A 1 104 ? -66.930 -42.865 26.031 1.00 88.25 104 LEU A C 1
ATOM 837 O O . LEU A 1 104 ? -66.320 -41.792 26.025 1.00 88.25 104 LEU A O 1
ATOM 841 N N . GLY A 1 105 ? -67.773 -43.195 27.010 1.00 94.19 105 GLY A N 1
ATOM 842 C CA . GLY A 1 105 ? -68.013 -42.372 28.189 1.00 94.19 105 GLY A CA 1
ATOM 843 C C . GLY A 1 105 ? -66.744 -42.165 29.018 1.00 94.19 105 GLY A C 1
ATOM 844 O O . GLY A 1 105 ? -66.428 -41.035 29.396 1.00 94.19 105 GLY A O 1
ATOM 845 N N . GLN A 1 106 ? -65.972 -43.225 29.266 1.00 92.19 106 GLN A N 1
ATOM 846 C CA . GLN A 1 106 ? -64.685 -43.148 29.960 1.00 92.19 106 GLN A CA 1
ATOM 847 C C . GLN A 1 106 ? -63.664 -42.328 29.168 1.00 92.19 106 GLN A C 1
ATOM 849 O O . GLN A 1 106 ? -62.997 -41.469 29.743 1.00 92.19 106 GLN A O 1
ATOM 854 N N . MET A 1 107 ? -63.581 -42.519 27.854 1.00 88.31 107 MET A N 1
ATOM 855 C CA . MET A 1 107 ? -62.678 -41.774 26.980 1.00 88.31 107 MET A CA 1
ATOM 856 C C . MET A 1 107 ? -63.015 -40.277 26.965 1.00 88.31 107 MET A C 1
ATOM 858 O O . MET A 1 107 ? -62.112 -39.444 27.061 1.00 88.31 107 MET A O 1
ATOM 862 N N . SER A 1 108 ? -64.304 -39.921 26.929 1.00 90.62 108 SER A N 1
ATOM 863 C CA . SER A 1 108 ? -64.749 -38.528 27.037 1.00 90.62 108 SER A CA 1
ATOM 864 C C . SER A 1 108 ? -64.370 -37.919 28.387 1.00 90.62 108 SER A C 1
ATOM 866 O O . SER A 1 108 ? -63.815 -36.822 28.427 1.00 90.62 108 SER A O 1
ATOM 868 N N . ARG A 1 109 ? -64.580 -38.647 29.494 1.00 92.06 109 ARG A N 1
ATOM 869 C CA . ARG A 1 109 ? -64.176 -38.193 30.838 1.00 92.06 109 ARG A CA 1
ATOM 870 C C . ARG A 1 109 ? -62.660 -38.037 30.969 1.00 92.06 109 ARG A C 1
ATOM 872 O O . ARG A 1 109 ? -62.202 -37.100 31.616 1.00 92.06 109 ARG A O 1
ATOM 879 N N . ILE A 1 110 ? -61.869 -38.933 30.375 1.00 90.69 110 ILE A N 1
ATOM 880 C CA . ILE A 1 110 ? -60.401 -38.823 30.356 1.00 90.69 110 ILE A CA 1
ATOM 881 C C . ILE A 1 110 ? -59.982 -37.586 29.567 1.00 90.69 110 ILE A C 1
ATOM 883 O O . ILE A 1 110 ? -59.132 -36.836 30.036 1.00 90.69 110 ILE A O 1
ATOM 887 N N . ARG A 1 111 ? -60.592 -37.340 28.403 1.00 91.56 111 ARG A N 1
ATOM 888 C CA . ARG A 1 111 ? -60.309 -36.157 27.585 1.00 91.56 111 ARG A CA 1
ATOM 889 C C . ARG A 1 111 ? -60.645 -34.862 28.323 1.00 91.56 111 ARG A C 1
ATOM 891 O O . ARG A 1 111 ? -59.849 -33.929 28.282 1.00 91.56 111 ARG A O 1
ATOM 898 N N . GLU A 1 112 ? -61.782 -34.813 29.008 1.00 93.25 112 GLU A N 1
ATOM 899 C CA . GLU A 1 112 ? -62.184 -33.662 29.821 1.00 93.25 112 GLU A CA 1
ATOM 900 C C . GLU A 1 112 ? -61.193 -33.428 30.969 1.00 93.25 112 GLU A C 1
ATOM 902 O O . GLU A 1 112 ? -60.604 -32.352 31.054 1.00 93.25 112 GLU A O 1
ATOM 907 N N . LYS A 1 113 ? -60.869 -34.469 31.751 1.00 91.56 113 LYS A N 1
ATOM 908 C CA . LYS A 1 113 ? -59.850 -34.388 32.812 1.00 91.56 113 LYS A CA 1
ATOM 909 C C . LYS A 1 113 ? -58.462 -34.013 32.292 1.00 91.56 113 LYS A C 1
ATOM 911 O O . LYS A 1 113 ? -57.726 -33.305 32.977 1.00 91.56 113 LYS A O 1
ATOM 916 N N . ALA A 1 114 ? -58.077 -34.483 31.108 1.00 91.44 114 ALA A N 1
ATOM 917 C CA . ALA A 1 114 ? -56.812 -34.125 30.474 1.00 91.44 114 ALA A CA 1
ATOM 918 C C . ALA A 1 114 ? -56.803 -32.652 30.041 1.00 91.44 114 ALA A C 1
ATOM 920 O O . ALA A 1 114 ? -55.815 -31.967 30.283 1.00 91.44 114 ALA A O 1
ATOM 921 N N . SER A 1 115 ? -57.908 -32.143 29.485 1.00 92.25 115 SER A N 1
ATOM 922 C CA . SER A 1 115 ? -58.061 -30.727 29.127 1.00 92.25 115 SER A CA 1
ATOM 923 C C . SER A 1 115 ? -58.056 -29.820 30.359 1.00 92.25 115 SER A C 1
ATOM 925 O O . SER A 1 115 ? -57.432 -28.760 30.345 1.00 92.25 115 SER A O 1
ATOM 927 N N . GLU A 1 116 ? -58.720 -30.229 31.441 1.00 92.19 116 GLU A N 1
ATOM 928 C CA . GLU A 1 116 ? -58.662 -29.531 32.728 1.00 92.19 116 GLU A CA 1
ATOM 929 C C . GLU A 1 116 ? -57.237 -29.546 33.296 1.00 92.19 116 GLU A C 1
ATOM 931 O O . GLU A 1 116 ? -56.732 -28.512 33.733 1.00 92.19 116 GLU A O 1
ATOM 936 N N . SER A 1 117 ? -56.549 -30.691 33.226 1.00 89.69 117 SER A N 1
ATOM 937 C CA . SER A 1 117 ? -55.155 -30.822 33.666 1.00 89.69 117 SER A CA 1
ATOM 938 C C . SER A 1 117 ? -54.213 -29.946 32.837 1.00 89.69 117 SER A C 1
ATOM 940 O O . SER A 1 117 ? -53.340 -29.289 33.402 1.00 89.69 117 SER A O 1
ATOM 942 N N . GLU A 1 118 ? -54.406 -29.866 31.518 1.00 90.00 118 GLU A N 1
ATOM 943 C CA . GLU A 1 118 ? -53.657 -28.959 30.644 1.00 90.00 118 GLU A CA 1
ATOM 944 C C . GLU A 1 118 ? -53.896 -27.498 31.041 1.00 90.00 118 GLU A C 1
ATOM 946 O O . GLU A 1 118 ? -52.939 -26.739 31.186 1.00 90.00 118 GLU A O 1
ATOM 951 N N . ALA A 1 119 ? -55.150 -27.102 31.279 1.00 90.25 119 ALA A N 1
ATOM 952 C CA . ALA A 1 119 ? -55.484 -25.747 31.707 1.00 90.25 119 ALA A CA 1
ATOM 953 C C . ALA A 1 119 ? -54.835 -25.394 33.058 1.00 90.25 119 ALA A C 1
ATOM 955 O O . ALA A 1 119 ? -54.272 -24.307 33.209 1.00 90.25 119 ALA A O 1
ATOM 956 N N . VAL A 1 120 ? -54.845 -26.320 34.023 1.00 90.19 120 VAL A N 1
ATOM 957 C CA . VAL A 1 120 ? -54.168 -26.155 35.318 1.00 90.19 120 VAL A CA 1
ATOM 958 C C . VAL A 1 120 ? -52.654 -26.018 35.131 1.00 90.19 120 VAL A C 1
ATOM 960 O O . VAL A 1 120 ? -52.061 -25.074 35.653 1.00 90.19 120 VAL A O 1
ATOM 963 N N . VAL A 1 121 ? -52.018 -26.888 34.340 1.00 91.12 121 VAL A N 1
ATOM 964 C CA . VAL A 1 121 ? -50.572 -26.815 34.060 1.00 91.12 121 VAL A CA 1
ATOM 965 C C . VAL A 1 121 ? -50.213 -25.524 33.320 1.00 91.12 121 VAL A C 1
ATOM 967 O O . VAL A 1 121 ? -49.197 -24.896 33.625 1.00 91.12 121 VAL A O 1
ATOM 970 N N . ARG A 1 122 ? -51.050 -25.068 32.387 1.00 89.25 122 ARG A N 1
ATOM 971 C CA . ARG A 1 122 ? -50.864 -23.801 31.668 1.00 89.25 122 ARG A CA 1
ATOM 972 C C . ARG A 1 122 ? -50.949 -22.598 32.606 1.00 89.25 122 ARG A C 1
ATOM 974 O O . ARG A 1 122 ? -50.149 -21.672 32.486 1.00 89.25 122 ARG A O 1
ATOM 981 N N . ASN A 1 123 ? -51.867 -22.628 33.569 1.00 89.31 123 ASN A N 1
ATOM 982 C CA . ASN A 1 123 ? -51.962 -21.598 34.602 1.00 89.31 123 ASN A CA 1
ATOM 983 C C . ASN A 1 123 ? -50.723 -21.596 35.511 1.00 89.31 123 ASN A C 1
ATOM 985 O O . ASN A 1 123 ? -50.140 -20.539 35.729 1.00 89.31 123 ASN A O 1
ATOM 989 N N . ILE A 1 124 ? -50.249 -22.767 35.950 1.00 88.69 124 ILE A N 1
ATOM 990 C CA . ILE A 1 124 ? -49.025 -22.881 36.762 1.00 88.69 124 ILE A CA 1
ATOM 991 C C . ILE A 1 124 ? -47.793 -22.386 35.983 1.00 88.69 124 ILE A C 1
ATOM 993 O O . ILE A 1 124 ? -46.980 -21.619 36.499 1.00 88.69 124 ILE A O 1
ATOM 997 N N . THR A 1 125 ? -47.641 -22.795 34.722 1.00 89.38 125 THR A N 1
ATOM 998 C CA . THR A 1 125 ? -46.480 -22.417 33.897 1.00 89.38 125 THR A CA 1
ATOM 999 C C . THR A 1 125 ? -46.462 -20.934 33.537 1.00 89.38 125 THR A C 1
ATOM 1001 O O . THR A 1 125 ? -45.379 -20.360 33.444 1.00 89.38 125 THR A O 1
ATOM 1004 N N . LYS A 1 126 ? -47.623 -20.278 33.417 1.00 90.75 126 LYS A N 1
ATOM 1005 C CA . LYS A 1 126 ? -47.718 -18.819 33.256 1.00 90.75 126 LYS A CA 1
ATOM 1006 C C . LYS A 1 126 ? -47.092 -18.073 34.438 1.00 90.75 126 LYS A C 1
ATOM 1008 O O . LYS A 1 126 ? -46.325 -17.132 34.232 1.00 90.75 126 LYS A O 1
ATOM 1013 N N . ASP A 1 127 ? -47.372 -18.504 35.664 1.00 88.75 127 ASP A N 1
ATOM 1014 C CA . ASP A 1 127 ? -46.811 -17.871 36.859 1.00 88.75 127 ASP A CA 1
ATOM 1015 C C . ASP A 1 127 ? -45.306 -18.138 36.993 1.00 88.75 127 ASP A C 1
ATOM 1017 O O . ASP A 1 127 ? -44.546 -17.230 37.334 1.00 88.75 127 ASP A O 1
ATOM 1021 N N . ILE A 1 128 ? -44.846 -19.339 36.621 1.00 90.62 128 ILE A N 1
ATOM 1022 C CA . ILE A 1 128 ? -43.412 -19.663 36.549 1.00 90.62 128 ILE A CA 1
ATOM 1023 C C . ILE A 1 128 ? -42.699 -18.777 35.519 1.00 90.62 128 ILE A C 1
ATOM 1025 O O . ILE A 1 128 ? -41.610 -18.281 35.798 1.00 90.62 128 ILE A O 1
ATOM 1029 N N . GLN A 1 129 ? -43.303 -18.526 34.355 1.00 90.62 129 GLN A N 1
ATOM 1030 C CA . GLN A 1 129 ? -42.740 -17.624 33.345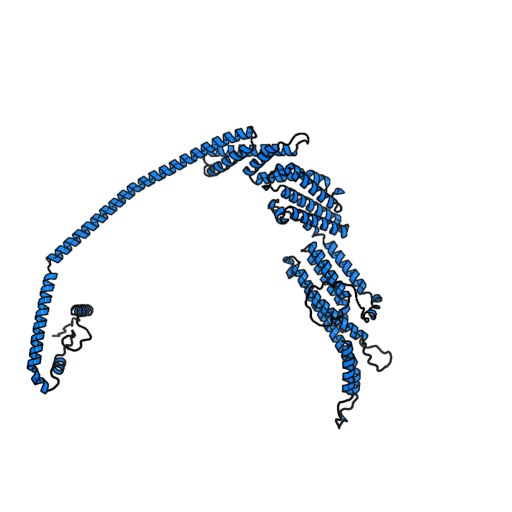 1.00 90.62 129 GLN A CA 1
ATOM 1031 C C . GLN A 1 129 ? -42.652 -16.182 33.850 1.00 90.62 129 GLN A C 1
ATOM 1033 O O . GLN A 1 129 ? -41.635 -15.523 33.640 1.00 90.62 129 GLN A O 1
ATOM 1038 N N . ASN A 1 130 ? -43.679 -15.696 34.553 1.00 91.62 130 ASN A N 1
ATOM 1039 C CA . ASN A 1 130 ? -43.649 -14.370 35.172 1.00 91.62 130 ASN A CA 1
ATOM 1040 C C . ASN A 1 130 ? -42.542 -14.272 36.230 1.00 91.62 130 ASN A C 1
ATOM 1042 O O . ASN A 1 130 ? -41.828 -13.269 36.289 1.00 91.62 130 ASN A O 1
ATOM 1046 N N . LEU A 1 131 ? -42.366 -15.323 37.037 1.00 93.56 131 LEU A N 1
ATOM 1047 C CA . LEU A 1 131 ? -41.298 -15.404 38.029 1.00 93.56 131 LEU A CA 1
ATOM 1048 C C . LEU A 1 131 ? -39.915 -15.448 37.369 1.00 93.56 131 LEU A C 1
ATOM 1050 O O . LEU A 1 131 ? -38.998 -14.769 37.829 1.00 93.56 131 LEU A O 1
ATOM 1054 N N . ASP A 1 132 ? -39.753 -16.202 36.283 1.00 94.19 132 ASP A N 1
ATOM 1055 C CA . ASP A 1 132 ? -38.491 -16.273 35.547 1.00 94.19 132 ASP A CA 1
ATOM 1056 C C . ASP A 1 132 ? -38.165 -14.940 34.863 1.00 94.19 132 ASP A C 1
ATOM 1058 O O . ASP A 1 132 ? -37.038 -14.454 34.955 1.00 94.19 132 ASP A O 1
ATOM 1062 N N . LEU A 1 133 ? -39.168 -14.268 34.287 1.00 94.25 133 LEU A N 1
ATOM 1063 C CA . LEU A 1 133 ? -39.026 -12.915 33.756 1.00 94.25 133 LEU A CA 1
ATOM 1064 C C . LEU A 1 133 ? -38.606 -11.936 34.860 1.00 94.25 133 LEU A C 1
ATOM 1066 O O . LEU A 1 133 ? -37.680 -11.149 34.663 1.00 94.25 133 LEU A O 1
ATOM 1070 N N . ALA A 1 134 ? -39.230 -12.011 36.039 1.00 94.38 134 ALA A N 1
ATOM 1071 C CA . ALA A 1 134 ? -38.859 -11.196 37.191 1.00 94.38 134 ALA A CA 1
ATOM 1072 C C . ALA A 1 134 ? -37.426 -11.490 37.655 1.00 94.38 134 ALA A C 1
ATOM 1074 O O . ALA A 1 134 ? -36.645 -10.561 37.856 1.00 94.38 134 ALA A O 1
ATOM 1075 N N . LYS A 1 135 ? -37.037 -12.766 37.752 1.00 94.88 135 LYS A N 1
ATOM 1076 C CA . LYS A 1 135 ? -35.677 -13.192 38.102 1.00 94.88 135 LYS A CA 1
ATOM 1077 C C . LYS A 1 135 ? -34.659 -12.692 37.079 1.00 94.88 135 LYS A C 1
ATOM 1079 O O . LYS A 1 135 ? -33.613 -12.168 37.467 1.00 94.88 135 LYS A O 1
ATOM 1084 N N . LYS A 1 136 ? -34.949 -12.813 35.783 1.00 93.94 136 LYS A N 1
ATOM 1085 C CA . LYS A 1 136 ? -34.088 -12.350 34.688 1.00 93.94 136 LYS A CA 1
ATOM 1086 C C . LYS A 1 136 ? -33.940 -10.833 34.709 1.00 93.94 136 LYS A C 1
ATOM 1088 O O . LYS A 1 136 ? -32.816 -10.335 34.629 1.00 93.94 136 LYS A O 1
ATOM 1093 N N . ASN A 1 137 ? -35.037 -10.102 34.898 1.00 93.19 137 ASN A N 1
ATOM 1094 C CA . ASN A 1 137 ? -35.019 -8.649 35.051 1.00 93.19 137 ASN A CA 1
ATOM 1095 C C . ASN A 1 137 ? -34.211 -8.234 36.284 1.00 93.19 137 ASN A C 1
ATOM 1097 O O . ASN A 1 137 ? -33.346 -7.370 36.180 1.00 93.19 137 ASN A O 1
ATOM 1101 N N . LEU A 1 138 ? -34.413 -8.888 37.430 1.00 94.94 138 LEU A N 1
ATOM 1102 C CA . LEU A 1 138 ? -33.699 -8.582 38.671 1.00 94.94 138 LEU A CA 1
ATOM 1103 C C . LEU A 1 138 ? -32.198 -8.880 38.555 1.00 94.94 138 LEU A C 1
ATOM 1105 O O . LEU A 1 138 ? -31.374 -8.057 38.944 1.00 94.94 138 LEU A O 1
ATOM 1109 N N . THR A 1 139 ? -31.834 -10.004 37.936 1.00 93.75 139 THR A N 1
ATOM 1110 C CA . THR A 1 139 ? -30.435 -10.374 37.657 1.00 93.75 139 THR A CA 1
ATOM 1111 C C . THR A 1 139 ? -29.774 -9.380 36.703 1.00 93.75 139 THR A C 1
ATOM 1113 O O . THR A 1 139 ? -28.631 -8.966 36.918 1.00 93.75 139 THR A O 1
ATOM 1116 N N . THR A 1 140 ? -30.498 -8.953 35.666 1.00 89.81 140 THR A N 1
ATOM 1117 C CA . THR A 1 140 ? -30.029 -7.935 34.720 1.00 89.81 140 THR A CA 1
ATOM 1118 C C . THR A 1 140 ? -29.804 -6.608 35.441 1.00 89.81 140 THR A C 1
ATOM 1120 O O . THR A 1 140 ? -28.711 -6.056 35.347 1.00 89.81 140 THR A O 1
ATOM 1123 N N . THR A 1 141 ? -30.774 -6.145 36.237 1.00 90.50 141 THR A N 1
ATOM 1124 C CA . THR A 1 141 ? -30.682 -4.912 37.038 1.00 90.50 141 THR A CA 1
ATOM 1125 C C . THR A 1 141 ? -29.529 -4.957 38.037 1.00 90.50 141 THR A C 1
ATOM 1127 O O . THR A 1 141 ? -28.778 -3.994 38.161 1.00 90.50 141 THR A O 1
ATOM 1130 N N . MET A 1 142 ? -29.332 -6.081 38.727 1.00 91.31 142 MET A N 1
ATOM 1131 C CA . MET A 1 142 ? -28.222 -6.246 39.667 1.00 91.31 142 MET A CA 1
ATOM 1132 C C . MET A 1 142 ? -26.870 -6.183 38.947 1.00 91.31 142 MET A C 1
ATOM 1134 O O . MET A 1 142 ? -25.937 -5.528 39.416 1.00 91.31 142 MET A O 1
ATOM 1138 N N . THR A 1 143 ? -26.765 -6.824 37.781 1.00 89.25 143 THR A N 1
ATOM 1139 C CA . THR A 1 143 ? -25.529 -6.842 36.990 1.00 89.25 143 THR A CA 1
ATOM 1140 C C . THR A 1 143 ? -25.216 -5.461 36.411 1.00 89.25 143 THR A C 1
ATOM 1142 O O . THR A 1 143 ? -24.062 -5.035 36.451 1.00 89.25 143 THR A O 1
ATOM 1145 N N . THR A 1 144 ? -26.217 -4.726 35.915 1.00 86.12 144 THR A N 1
ATOM 1146 C CA . THR A 1 144 ? -26.027 -3.364 35.389 1.00 86.12 144 THR A CA 1
ATOM 1147 C C . THR A 1 144 ? -25.651 -2.377 36.492 1.00 86.12 144 THR A C 1
ATOM 1149 O O . THR A 1 144 ? -24.716 -1.603 36.296 1.00 86.12 144 THR A O 1
ATOM 1152 N N . LEU A 1 145 ? -26.280 -2.447 37.672 1.00 87.56 145 LEU A N 1
ATOM 1153 C CA . LEU A 1 145 ? -25.901 -1.638 38.839 1.00 87.56 145 LEU A CA 1
ATOM 1154 C C . LEU A 1 145 ? -24.477 -1.934 39.310 1.00 87.56 145 LEU A C 1
ATOM 1156 O O . LEU A 1 145 ? -23.707 -1.004 39.540 1.00 87.56 145 LEU A O 1
ATOM 1160 N N . LYS A 1 146 ? -24.088 -3.213 39.390 1.00 89.25 146 LYS A N 1
ATOM 1161 C CA . LYS A 1 146 ? -22.721 -3.591 39.767 1.00 89.25 146 LYS A CA 1
ATOM 1162 C C . LYS A 1 146 ? -21.696 -3.070 38.756 1.00 89.25 146 LYS A C 1
ATOM 1164 O O . LYS A 1 146 ? -20.676 -2.519 39.156 1.00 89.25 146 LYS A O 1
ATOM 1169 N N . ARG A 1 147 ? -21.980 -3.170 37.451 1.00 87.06 147 ARG A N 1
ATOM 1170 C CA . ARG A 1 147 ? -21.129 -2.595 36.391 1.00 87.06 147 ARG A CA 1
ATOM 1171 C C . ARG A 1 147 ? -21.051 -1.068 36.472 1.00 87.06 147 ARG A C 1
ATOM 1173 O O . ARG A 1 147 ? -19.986 -0.512 36.233 1.00 87.06 147 ARG A O 1
ATOM 1180 N N . LEU A 1 148 ? -22.142 -0.396 36.839 1.00 87.31 148 LEU A N 1
ATOM 1181 C CA . LEU A 1 148 ? -22.173 1.057 37.015 1.00 87.31 148 LEU A CA 1
ATOM 1182 C C . LEU A 1 148 ? -21.332 1.494 38.222 1.00 87.31 148 LEU A C 1
ATOM 1184 O O . LEU A 1 148 ? -20.572 2.454 38.125 1.00 87.31 148 LEU A O 1
ATOM 1188 N N . GLN A 1 149 ? -21.423 0.763 39.335 1.00 88.44 149 GLN A N 1
ATOM 1189 C CA . GLN A 1 149 ? -20.570 0.977 40.502 1.00 88.44 149 GLN A CA 1
ATOM 1190 C C . GLN A 1 149 ? -19.093 0.748 40.157 1.00 88.44 149 GLN A C 1
ATOM 1192 O O . GLN A 1 149 ? -18.249 1.570 40.506 1.00 88.44 149 GLN A O 1
ATOM 1197 N N . MET A 1 150 ? -18.780 -0.331 39.430 1.00 88.19 150 MET A N 1
ATOM 1198 C CA . MET A 1 150 ? -17.424 -0.594 38.940 1.00 88.19 150 MET A CA 1
ATOM 1199 C C . MET A 1 150 ? -16.909 0.545 38.053 1.00 88.19 150 MET A C 1
ATOM 1201 O O . MET A 1 150 ? -15.779 0.978 38.247 1.00 88.19 150 MET A O 1
ATOM 1205 N N . LEU A 1 151 ? -17.733 1.075 37.140 1.00 88.00 151 LEU A N 1
ATOM 1206 C CA . LEU A 1 151 ? -17.375 2.222 36.299 1.00 88.00 151 LEU A CA 1
ATOM 1207 C C . LEU A 1 151 ? -17.079 3.475 37.132 1.00 88.00 151 LEU A C 1
ATOM 1209 O O . LEU A 1 151 ? -16.096 4.161 36.871 1.00 88.00 151 LEU A O 1
ATOM 1213 N N . GLY A 1 152 ? -17.913 3.771 38.133 1.00 87.62 152 GLY A N 1
ATOM 1214 C CA . GLY A 1 152 ? -17.707 4.912 39.027 1.00 87.62 152 GLY A CA 1
ATOM 1215 C C . GLY A 1 152 ? -16.405 4.806 39.824 1.00 87.62 152 GLY A C 1
ATOM 1216 O O . GLY A 1 152 ? -15.653 5.775 39.899 1.00 87.62 152 GLY A O 1
ATOM 1217 N N . ASN A 1 153 ? -16.106 3.623 40.366 1.00 90.00 153 ASN A N 1
ATOM 1218 C CA . ASN A 1 153 ? -14.860 3.374 41.093 1.00 90.00 153 ASN A CA 1
ATOM 1219 C C . ASN A 1 153 ? -13.637 3.451 40.169 1.00 90.00 153 ASN A C 1
ATOM 1221 O O . ASN A 1 153 ? -12.659 4.106 40.517 1.00 90.00 153 ASN A O 1
ATOM 1225 N N . ALA A 1 154 ? -13.711 2.836 38.985 1.00 89.38 154 ALA A N 1
ATOM 1226 C CA . ALA A 1 154 ? -12.637 2.866 37.995 1.00 89.38 154 ALA A CA 1
ATOM 1227 C C . ALA A 1 154 ? -12.361 4.289 37.487 1.00 89.38 154 ALA A C 1
ATOM 1229 O O . ALA A 1 154 ? -11.210 4.640 37.263 1.00 89.38 154 ALA A O 1
ATOM 1230 N N . LEU A 1 155 ? -13.394 5.128 37.351 1.00 87.38 155 LEU A N 1
ATOM 1231 C CA . LEU A 1 155 ? -13.239 6.529 36.958 1.00 87.38 155 LEU A CA 1
ATOM 1232 C C . LEU A 1 155 ? -12.537 7.358 38.039 1.00 87.38 155 LEU A C 1
ATOM 1234 O O . LEU A 1 155 ? -11.645 8.133 37.716 1.00 87.38 155 LEU A O 1
ATOM 1238 N N . THR A 1 156 ? -12.898 7.174 39.312 1.00 88.88 156 THR A N 1
ATOM 1239 C CA . THR A 1 156 ? -12.201 7.832 40.432 1.00 88.88 156 THR A CA 1
ATOM 1240 C C . THR A 1 156 ? -10.743 7.371 40.515 1.00 88.88 156 THR A C 1
ATOM 1242 O O . THR A 1 156 ? -9.846 8.196 40.641 1.00 88.88 156 THR A O 1
ATOM 1245 N N . GLN A 1 157 ? -10.492 6.066 40.361 1.00 89.19 157 GLN A N 1
ATOM 1246 C CA . GLN A 1 157 ? -9.135 5.519 40.323 1.00 89.19 157 GLN A CA 1
ATOM 1247 C C . GLN A 1 157 ? -8.320 6.090 39.153 1.00 89.19 157 GLN A C 1
ATOM 1249 O O . GLN A 1 157 ? -7.159 6.448 39.336 1.00 89.19 157 GLN A O 1
ATOM 1254 N N . LEU A 1 158 ? -8.928 6.209 37.969 1.00 88.25 158 LEU A N 1
ATOM 1255 C CA . LEU A 1 158 ? -8.294 6.804 36.796 1.00 88.25 158 LEU A CA 1
ATOM 1256 C C . LEU A 1 158 ? -7.928 8.273 37.057 1.00 88.25 158 LEU A C 1
ATOM 1258 O O . LEU A 1 158 ? -6.809 8.670 36.767 1.00 88.25 158 LEU A O 1
ATOM 1262 N N . GLU A 1 159 ? -8.817 9.073 37.649 1.00 87.75 159 GLU A N 1
ATOM 1263 C CA . GLU A 1 159 ? -8.527 10.477 37.989 1.00 87.75 159 GLU A CA 1
ATOM 1264 C C . GLU A 1 159 ? -7.335 10.627 38.948 1.00 87.75 159 GLU A C 1
ATOM 1266 O O . GLU A 1 159 ? -6.510 11.530 38.775 1.00 87.75 159 GLU A O 1
ATOM 1271 N N . ASP A 1 160 ? -7.207 9.736 39.932 1.00 88.69 160 ASP A N 1
ATOM 1272 C CA . ASP A 1 160 ? -6.071 9.741 40.855 1.00 88.69 160 ASP A CA 1
ATOM 1273 C C . ASP A 1 160 ? -4.771 9.294 40.164 1.00 88.69 160 ASP A C 1
ATOM 1275 O O . ASP A 1 160 ? -3.742 9.960 40.291 1.00 88.69 160 ASP A O 1
ATOM 1279 N N . GLN A 1 161 ? -4.817 8.237 39.347 1.00 86.38 161 GLN A N 1
ATOM 1280 C CA . GLN A 1 161 ? -3.655 7.752 38.586 1.00 86.38 161 GLN A CA 1
ATOM 1281 C C . GLN A 1 161 ? -3.157 8.764 37.544 1.00 86.38 161 GLN A C 1
ATOM 1283 O O . GLN A 1 161 ? -1.949 8.890 37.324 1.00 86.38 161 GLN A O 1
ATOM 1288 N N . VAL A 1 162 ? -4.074 9.520 36.935 1.00 85.06 162 VAL A N 1
ATOM 1289 C CA . VAL A 1 162 ? -3.767 10.623 36.013 1.00 85.06 162 VAL A CA 1
ATOM 1290 C C . VAL A 1 162 ? -3.087 11.776 36.749 1.00 85.06 162 VAL A C 1
ATOM 1292 O O . VAL A 1 162 ? -2.145 12.372 36.228 1.00 85.06 162 VAL A O 1
ATOM 1295 N N . ARG A 1 163 ? -3.481 12.063 37.996 1.00 84.94 163 ARG A N 1
ATOM 1296 C CA . ARG A 1 163 ? -2.804 13.065 38.836 1.00 84.94 163 ARG A CA 1
ATOM 1297 C C . ARG A 1 163 ? -1.385 12.633 39.219 1.00 84.94 163 ARG A C 1
ATOM 1299 O O . ARG A 1 163 ? -0.483 13.466 39.250 1.00 84.94 163 ARG A O 1
ATOM 1306 N N . GLU A 1 164 ? -1.185 11.343 39.482 1.00 84.06 164 GLU A N 1
ATOM 1307 C CA . GLU A 1 164 ? 0.116 10.764 39.847 1.00 84.06 164 GLU A CA 1
ATOM 1308 C C . GLU A 1 164 ? 1.035 10.460 38.649 1.00 84.06 164 GLU A C 1
ATOM 1310 O O . GLU A 1 164 ? 2.189 10.081 38.850 1.00 84.06 164 GLU A O 1
ATOM 1315 N N . LYS A 1 165 ? 0.559 10.647 37.409 1.00 79.69 165 LYS A N 1
ATOM 1316 C CA . LYS A 1 165 ? 1.289 10.362 36.158 1.00 79.69 165 LYS A CA 1
ATOM 1317 C C . LYS A 1 165 ? 1.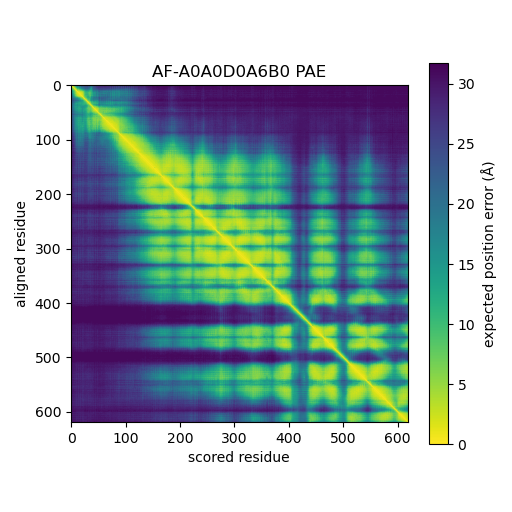783 8.911 36.022 1.00 79.69 165 LYS A C 1
ATOM 1319 O O . LYS A 1 165 ? 2.827 8.655 35.421 1.00 79.69 165 LYS A O 1
ATOM 1324 N N . ARG A 1 166 ? 1.043 7.934 36.554 1.00 82.50 166 ARG A N 1
ATOM 1325 C CA . ARG A 1 166 ? 1.379 6.504 36.404 1.00 82.50 166 ARG A CA 1
ATOM 1326 C C . ARG A 1 166 ? 0.803 5.938 35.108 1.00 82.50 166 ARG A C 1
ATOM 1328 O O . ARG A 1 166 ? -0.229 5.275 35.118 1.00 82.50 166 ARG A O 1
ATOM 1335 N N . TYR A 1 167 ? 1.456 6.211 33.982 1.00 80.94 167 TYR A N 1
ATOM 1336 C CA . TYR A 1 167 ? 0.908 5.903 32.655 1.00 80.94 167 TYR A CA 1
ATOM 1337 C C . TYR A 1 167 ? 0.623 4.404 32.413 1.00 80.94 167 TYR A C 1
ATOM 1339 O O . TYR A 1 167 ? -0.366 4.071 31.766 1.00 80.94 167 TYR A O 1
ATOM 1347 N N . SER A 1 168 ? 1.402 3.489 32.996 1.00 80.62 168 SER A N 1
ATOM 1348 C CA . SER A 1 168 ? 1.171 2.040 32.871 1.00 80.62 168 SER A CA 1
ATOM 1349 C C . SER A 1 168 ? -0.146 1.588 33.512 1.00 80.62 168 SER A C 1
ATOM 1351 O O . SER A 1 168 ? -0.920 0.845 32.907 1.00 80.62 168 SER A O 1
ATOM 1353 N N . GLU A 1 169 ? -0.441 2.083 34.714 1.00 84.62 169 GLU A N 1
ATOM 1354 C CA . GLU A 1 169 ? -1.701 1.803 35.401 1.00 84.62 169 GLU A CA 1
ATOM 1355 C C . GLU A 1 169 ? -2.881 2.522 34.723 1.00 84.62 169 GLU A C 1
ATOM 1357 O O . GLU A 1 169 ? -3.952 1.931 34.577 1.00 84.62 169 GLU A O 1
ATOM 1362 N N . VAL A 1 170 ? -2.665 3.755 34.238 1.00 86.94 170 VAL A N 1
ATOM 1363 C CA . VAL A 1 170 ? -3.653 4.532 33.467 1.00 86.94 170 VAL A CA 1
ATOM 1364 C C . VAL A 1 170 ? -4.086 3.785 32.207 1.00 86.94 170 VAL A C 1
ATOM 1366 O O . VAL A 1 170 ? -5.270 3.787 31.885 1.00 86.94 170 VAL A O 1
ATOM 1369 N N . ALA A 1 171 ? -3.173 3.116 31.495 1.00 85.75 171 ALA A N 1
ATOM 1370 C CA . ALA A 1 171 ? -3.527 2.344 30.303 1.00 85.75 171 ALA A CA 1
ATOM 1371 C C . ALA A 1 171 ? -4.520 1.213 30.634 1.00 85.75 171 ALA A C 1
ATOM 1373 O O . ALA A 1 171 ? -5.535 1.052 29.953 1.00 85.75 171 ALA A O 1
ATOM 1374 N N . GLN A 1 172 ? -4.269 0.469 31.717 1.00 88.62 172 GLN A N 1
ATOM 1375 C CA . GLN A 1 172 ? -5.124 -0.643 32.144 1.00 88.62 172 GLN A CA 1
ATOM 1376 C C . GLN A 1 172 ? -6.497 -0.163 32.623 1.00 88.62 172 GLN A C 1
ATOM 1378 O O . GLN A 1 172 ? -7.528 -0.709 32.218 1.00 88.62 172 GLN A O 1
ATOM 1383 N N . THR A 1 173 ? -6.533 0.876 33.461 1.00 86.06 173 THR A N 1
ATOM 1384 C CA . THR A 1 173 ? -7.796 1.413 33.982 1.00 86.06 173 THR A CA 1
ATOM 1385 C C . THR A 1 173 ? -8.601 2.116 32.894 1.00 86.06 173 THR A C 1
ATOM 1387 O O . THR A 1 173 ? -9.818 1.939 32.837 1.00 86.06 173 THR A O 1
ATOM 1390 N N . LEU A 1 174 ? -7.955 2.819 31.958 1.00 86.56 174 LEU A N 1
ATOM 1391 C CA . LEU A 1 174 ? -8.618 3.424 30.802 1.00 86.56 174 LEU A CA 1
ATOM 1392 C C . LEU A 1 174 ? -9.239 2.370 29.875 1.00 86.56 174 LEU A C 1
ATOM 1394 O O . LEU A 1 174 ? -10.352 2.578 29.387 1.00 86.56 174 LEU A O 1
ATOM 1398 N N . LEU A 1 175 ? -8.565 1.235 29.654 1.00 86.81 175 LEU A N 1
ATOM 1399 C CA . LEU A 1 175 ? -9.103 0.132 28.854 1.00 86.81 175 LEU A CA 1
ATOM 1400 C C . LEU A 1 175 ? -10.364 -0.449 29.507 1.00 86.81 175 LEU A C 1
ATOM 1402 O O . LEU A 1 175 ? -11.410 -0.522 28.860 1.00 86.81 175 LEU A O 1
ATOM 1406 N N . ALA A 1 176 ? -10.309 -0.735 30.812 1.00 87.69 176 ALA A N 1
ATOM 1407 C CA . ALA A 1 176 ? -11.469 -1.197 31.571 1.00 87.69 176 ALA A CA 1
ATOM 1408 C C . ALA A 1 176 ? -12.628 -0.179 31.538 1.00 87.69 176 ALA A C 1
ATOM 1410 O O . ALA A 1 176 ? -13.786 -0.546 31.326 1.00 87.69 176 ALA A O 1
ATOM 1411 N N . VAL A 1 177 ? -12.336 1.119 31.685 1.00 88.06 177 VAL A N 1
ATOM 1412 C CA . VAL A 1 177 ? -13.340 2.193 31.590 1.00 88.06 177 VAL A CA 1
ATOM 1413 C C . VAL A 1 177 ? -13.961 2.254 30.190 1.00 88.06 177 VAL A C 1
ATOM 1415 O O . VAL A 1 177 ? -15.178 2.419 30.072 1.00 88.06 177 VAL A O 1
ATOM 1418 N N . LYS A 1 178 ? -13.181 2.084 29.115 1.00 85.19 178 LYS A N 1
ATOM 1419 C CA . LYS A 1 178 ? -13.697 2.052 27.735 1.00 85.19 178 LYS A CA 1
ATOM 1420 C C . LYS A 1 178 ? -14.609 0.851 27.479 1.00 85.19 178 LYS A C 1
ATOM 1422 O O . LYS A 1 178 ? -15.701 1.035 26.943 1.00 85.19 178 LYS A O 1
ATOM 1427 N N . GLU A 1 179 ? -14.214 -0.346 27.900 1.00 86.50 179 GLU A N 1
ATOM 1428 C CA . GLU A 1 179 ? -15.032 -1.556 27.746 1.00 86.50 179 GLU A CA 1
ATOM 1429 C C . GLU A 1 179 ? -16.345 -1.461 28.529 1.00 86.50 179 GLU A C 1
ATOM 1431 O O . GLU A 1 179 ? -17.430 -1.691 27.984 1.00 86.50 179 GLU A O 1
ATOM 1436 N N . ILE A 1 180 ? -16.270 -1.055 29.800 1.00 85.81 180 ILE A N 1
ATOM 1437 C CA . ILE A 1 180 ? -17.453 -0.928 30.652 1.00 85.81 180 ILE A CA 1
ATOM 1438 C C . ILE A 1 180 ? -18.364 0.191 30.129 1.00 85.81 180 ILE A C 1
ATOM 1440 O O . ILE A 1 180 ? -19.577 0.001 30.051 1.00 85.81 180 ILE A O 1
ATOM 1444 N N . SER A 1 181 ? -17.813 1.338 29.711 1.00 83.69 181 SER A N 1
ATOM 1445 C CA . SER A 1 181 ? -18.609 2.448 29.164 1.00 83.69 181 SER A CA 1
ATOM 1446 C C . SER A 1 181 ? -19.268 2.121 27.819 1.00 83.69 181 SER A C 1
ATOM 1448 O O . SER A 1 181 ? -20.357 2.633 27.546 1.00 83.69 181 SER A O 1
ATOM 1450 N N . ALA A 1 182 ? -18.690 1.231 27.003 1.00 85.19 182 ALA A N 1
ATOM 1451 C CA . ALA A 1 182 ? -19.306 0.768 25.760 1.00 85.19 182 ALA A CA 1
ATOM 1452 C C . ALA A 1 182 ? -20.631 0.028 26.012 1.00 85.19 182 ALA A C 1
ATOM 1454 O O . ALA A 1 182 ? -21.602 0.252 25.285 1.00 85.19 182 ALA A O 1
ATOM 1455 N N . ALA A 1 183 ? -20.711 -0.769 27.084 1.00 83.44 183 ALA A N 1
ATOM 1456 C CA . ALA A 1 183 ? -21.936 -1.464 27.484 1.00 83.44 183 ALA A CA 1
ATOM 1457 C C . ALA A 1 183 ? -23.064 -0.510 27.931 1.00 83.44 183 ALA A C 1
ATOM 1459 O O . ALA A 1 183 ? -24.229 -0.907 27.959 1.00 83.44 183 ALA A O 1
ATOM 1460 N N . PHE A 1 184 ? -22.742 0.748 28.258 1.00 83.62 184 PHE A N 1
ATOM 1461 C CA . PHE A 1 184 ? -23.712 1.759 28.685 1.00 83.62 184 PHE A CA 1
ATOM 1462 C C . PHE A 1 184 ? -24.189 2.697 27.564 1.00 83.62 184 PHE A C 1
ATOM 1464 O O . PHE A 1 184 ? -25.019 3.570 27.823 1.00 83.62 184 PHE A O 1
ATOM 1471 N N . LYS A 1 185 ? -23.747 2.496 26.310 1.00 80.19 185 LYS A N 1
ATOM 1472 C CA . LYS A 1 185 ? -24.175 3.308 25.151 1.00 80.19 185 LYS A CA 1
ATOM 1473 C C . LYS A 1 185 ? -25.686 3.270 24.890 1.00 80.19 185 LYS A C 1
ATOM 1475 O O . LYS A 1 185 ? -26.241 4.250 24.417 1.00 80.19 185 LYS A O 1
ATOM 1480 N N . SER A 1 186 ? -26.374 2.173 25.208 1.00 83.38 186 SER A N 1
ATOM 1481 C CA . SER A 1 186 ? -27.839 2.086 25.071 1.00 83.38 186 SER A CA 1
ATOM 1482 C C . SER A 1 186 ? -28.597 2.800 26.197 1.00 83.38 186 SER A C 1
ATOM 1484 O O . SER A 1 186 ? -29.782 3.083 26.059 1.00 83.38 186 SER A O 1
ATOM 1486 N N . TYR A 1 187 ? -27.929 3.099 27.315 1.00 81.69 187 TYR A N 1
ATOM 1487 C CA . TYR A 1 187 ? -28.536 3.672 28.520 1.00 81.69 187 TYR A CA 1
ATOM 1488 C C . TYR A 1 187 ? -28.264 5.178 28.675 1.00 81.69 187 TYR A C 1
ATOM 1490 O O . TYR A 1 187 ? -28.508 5.752 29.737 1.00 81.69 187 TYR A O 1
ATOM 1498 N N . THR A 1 188 ? -27.784 5.846 27.621 1.00 75.81 188 THR A N 1
ATOM 1499 C CA . THR A 1 188 ? -27.415 7.275 27.643 1.00 75.81 188 THR A CA 1
ATOM 1500 C C . THR A 1 188 ? -28.602 8.210 27.906 1.00 75.81 188 THR A C 1
ATOM 1502 O O . THR A 1 188 ? -28.398 9.348 28.315 1.00 75.81 188 THR A O 1
ATOM 1505 N N . ALA A 1 189 ? -29.842 7.733 27.747 1.00 82.19 189 ALA A N 1
ATOM 1506 C CA . ALA A 1 189 ? -31.050 8.486 28.092 1.00 82.19 189 ALA A CA 1
ATOM 1507 C C . ALA A 1 189 ? -31.169 8.791 29.600 1.00 82.19 189 ALA A C 1
ATOM 1509 O O . ALA A 1 189 ? -31.848 9.740 29.991 1.00 82.19 189 ALA A O 1
ATOM 1510 N N . VAL A 1 190 ? -30.508 8.011 30.463 1.00 85.19 190 VAL A N 1
ATOM 1511 C CA . VAL A 1 190 ? -30.541 8.229 31.912 1.00 85.19 190 VAL A CA 1
ATOM 1512 C C . VAL A 1 190 ? -29.571 9.361 32.286 1.00 85.19 190 VAL A C 1
ATOM 1514 O O . VAL A 1 190 ? -28.369 9.250 32.025 1.00 85.19 190 VAL A O 1
ATOM 1517 N N . PRO A 1 191 ? -30.026 10.426 32.976 1.00 85.44 191 PRO A N 1
ATOM 1518 C CA . PRO A 1 191 ? -29.220 11.627 33.214 1.00 85.44 191 PRO A CA 1
ATOM 1519 C C . PRO A 1 191 ? -27.954 11.369 34.043 1.00 85.44 191 PRO A C 1
ATOM 1521 O O . PRO A 1 191 ? -26.928 12.011 33.822 1.00 85.44 191 PRO A O 1
ATOM 1524 N N . TYR A 1 192 ? -27.990 10.422 34.983 1.00 82.81 192 TYR A N 1
ATOM 1525 C CA . TYR A 1 192 ? -26.810 10.057 35.774 1.00 82.81 192 TYR A CA 1
ATOM 1526 C C . TYR A 1 192 ? -25.732 9.363 34.924 1.00 82.81 192 TYR A C 1
ATOM 1528 O O . TYR A 1 192 ? -24.552 9.696 35.026 1.00 82.81 192 TYR A O 1
ATOM 1536 N N . ILE A 1 193 ? -26.142 8.462 34.025 1.00 84.69 193 ILE A N 1
ATOM 1537 C CA . ILE A 1 193 ? -25.237 7.767 33.098 1.00 84.69 193 ILE A CA 1
ATOM 1538 C C . ILE A 1 193 ? -24.649 8.764 32.096 1.00 84.69 193 ILE A C 1
ATOM 1540 O O . ILE A 1 193 ? -23.448 8.732 31.845 1.00 84.69 193 ILE A O 1
ATOM 1544 N N . ALA A 1 194 ? -25.447 9.712 31.597 1.00 84.38 194 ALA A N 1
ATOM 1545 C CA . ALA A 1 194 ? -24.959 10.783 30.729 1.00 84.38 194 ALA A CA 1
ATOM 1546 C C . ALA A 1 194 ? -23.891 11.663 31.413 1.00 84.38 194 ALA A C 1
ATOM 1548 O O . ALA A 1 194 ? -22.895 12.024 30.785 1.00 84.38 194 ALA A O 1
ATOM 1549 N N . ARG A 1 195 ? -24.048 11.971 32.711 1.00 86.69 195 ARG A N 1
ATOM 1550 C CA . ARG A 1 195 ? -23.027 12.697 33.495 1.00 86.69 195 ARG A CA 1
ATOM 1551 C C . ARG A 1 195 ? -21.732 11.900 33.630 1.00 86.69 195 ARG A C 1
ATOM 1553 O O . ARG A 1 195 ? -20.663 12.464 33.414 1.00 86.69 195 ARG A O 1
ATOM 1560 N N . LEU A 1 196 ? -21.820 10.608 33.954 1.00 84.62 196 LEU A N 1
ATOM 1561 C CA . LEU A 1 196 ? -20.648 9.728 34.020 1.00 84.62 196 LEU A CA 1
ATOM 1562 C C . LEU A 1 196 ? -19.953 9.627 32.665 1.00 84.62 196 LEU A C 1
ATOM 1564 O O . LEU A 1 196 ? -18.737 9.743 32.595 1.00 84.62 196 LEU A O 1
ATOM 1568 N N . TRP A 1 197 ? -20.717 9.495 31.583 1.00 85.19 197 TRP A N 1
ATOM 1569 C CA . TRP A 1 197 ? -20.174 9.438 30.232 1.00 85.19 197 TRP A CA 1
ATOM 1570 C C . TRP A 1 197 ? -19.444 10.732 29.856 1.00 85.19 197 TRP A C 1
ATOM 1572 O O . TRP A 1 197 ? -18.322 10.683 29.357 1.00 85.19 197 TRP A O 1
ATOM 1582 N N . LYS A 1 198 ? -20.017 11.900 30.180 1.00 87.50 198 LYS A N 1
ATOM 1583 C CA . LYS A 1 198 ? -19.348 13.197 30.003 1.00 87.50 198 LYS A CA 1
ATOM 1584 C C . LYS A 1 198 ? -18.044 13.284 30.804 1.00 87.50 198 LYS A C 1
ATOM 1586 O O . LYS A 1 198 ? -17.048 13.765 30.276 1.00 87.50 198 LYS A O 1
ATOM 1591 N N . ARG A 1 199 ? -18.038 12.794 32.046 1.00 87.19 199 ARG A N 1
ATOM 1592 C CA . ARG A 1 199 ? -16.846 12.766 32.905 1.00 87.19 199 ARG A CA 1
ATOM 1593 C C . ARG A 1 199 ? -15.770 11.823 32.351 1.00 87.19 199 ARG A C 1
ATOM 1595 O O . ARG A 1 199 ? -14.617 12.219 32.281 1.00 87.19 199 ARG A O 1
ATOM 1602 N N . VAL A 1 200 ? -16.145 10.647 31.839 1.00 87.75 200 VAL A N 1
ATOM 1603 C CA . VAL A 1 200 ? -15.231 9.737 31.119 1.00 87.75 200 VAL A CA 1
ATOM 1604 C C . VAL A 1 200 ? -14.599 10.429 29.907 1.00 87.75 200 VAL A C 1
ATOM 1606 O O . VAL A 1 200 ? -13.388 10.335 29.719 1.00 87.75 200 VAL A O 1
ATOM 1609 N N . GLN A 1 201 ? -15.382 11.154 29.099 1.00 87.75 201 GLN A N 1
ATOM 1610 C CA . GLN A 1 201 ? -14.848 11.902 27.951 1.00 87.75 201 GLN A CA 1
ATOM 1611 C C . GLN A 1 201 ? -13.910 13.036 28.381 1.00 87.75 201 GLN A C 1
ATOM 1613 O O . GLN A 1 201 ? -12.871 13.231 27.754 1.00 87.75 201 GLN A O 1
ATOM 1618 N N . GLN A 1 202 ? -14.241 13.749 29.461 1.00 90.00 202 GLN A N 1
ATOM 1619 C CA . GLN A 1 202 ? -13.386 14.796 30.016 1.00 90.00 202 GLN A CA 1
ATOM 1620 C C . GLN A 1 202 ? -12.041 14.227 30.484 1.00 90.00 202 GLN A C 1
ATOM 1622 O O . GLN A 1 202 ? -11.006 14.699 30.028 1.00 90.00 202 GLN A O 1
ATOM 1627 N N . VAL A 1 203 ? -12.051 13.172 31.306 1.00 87.50 203 VAL A N 1
ATOM 1628 C CA . VAL A 1 203 ? -10.823 12.521 31.792 1.00 87.50 203 VAL A CA 1
ATOM 1629 C C . VAL A 1 203 ? -10.010 11.958 30.625 1.00 87.50 203 VAL A C 1
ATOM 1631 O O . VAL A 1 203 ? -8.801 12.137 30.576 1.00 87.50 203 VAL A O 1
ATOM 1634 N N . THR A 1 204 ? -10.657 11.356 29.621 1.00 86.19 204 THR A N 1
ATOM 1635 C CA . THR A 1 204 ? -9.966 10.884 28.405 1.00 86.19 204 THR A CA 1
ATOM 1636 C C . THR A 1 204 ? -9.303 12.038 27.639 1.00 86.19 204 THR A C 1
ATOM 1638 O O . THR A 1 204 ? -8.194 11.887 27.129 1.00 86.19 204 THR A O 1
ATOM 1641 N N . GLY A 1 205 ? -9.962 13.199 27.560 1.00 87.38 205 GLY A N 1
ATOM 1642 C CA . GLY A 1 205 ? -9.402 14.411 26.961 1.00 87.38 205 GLY A CA 1
ATOM 1643 C C . GLY A 1 205 ? -8.227 14.984 27.758 1.00 87.38 205 GLY A C 1
ATOM 1644 O O . GLY A 1 205 ? -7.223 15.367 27.163 1.00 87.38 205 GLY A O 1
ATOM 1645 N N . GLU A 1 206 ? -8.321 14.987 29.088 1.00 87.75 206 GLU A N 1
ATOM 1646 C CA . GLU A 1 206 ? -7.239 15.401 29.990 1.00 87.75 206 GLU A CA 1
ATOM 1647 C C . GLU A 1 206 ? -6.023 14.473 29.870 1.00 87.75 206 GLU A C 1
ATOM 1649 O O . GLU A 1 206 ? -4.903 14.961 29.728 1.00 87.75 206 GLU A O 1
ATOM 1654 N N . VAL A 1 207 ? -6.234 13.152 29.826 1.00 87.38 207 VAL A N 1
ATOM 1655 C CA . VAL A 1 207 ? -5.175 12.160 29.577 1.00 87.38 207 VAL A CA 1
ATOM 1656 C C . VAL A 1 207 ? -4.491 12.425 28.242 1.00 87.38 207 VAL A C 1
ATOM 1658 O O . VAL A 1 207 ? -3.266 12.474 28.193 1.00 87.38 207 VAL A O 1
ATOM 1661 N N . ARG A 1 208 ? -5.258 12.646 27.164 1.00 86.94 208 ARG A N 1
ATOM 1662 C CA . ARG A 1 208 ? -4.689 12.968 25.846 1.00 86.94 208 ARG A CA 1
ATOM 1663 C C . ARG A 1 208 ? -3.818 14.224 25.909 1.00 86.94 208 ARG A C 1
ATOM 1665 O O . ARG A 1 208 ? -2.680 14.181 25.465 1.00 86.94 208 ARG A O 1
ATOM 1672 N N . ALA A 1 209 ? -4.319 15.304 26.507 1.00 87.75 209 ALA A N 1
ATOM 1673 C CA . ALA A 1 209 ? -3.573 16.555 26.624 1.00 87.75 209 ALA A CA 1
ATOM 1674 C C . ALA A 1 209 ? -2.297 16.411 27.475 1.00 87.75 209 ALA A C 1
ATOM 1676 O O . ALA A 1 209 ? -1.272 17.006 27.148 1.00 87.75 209 ALA A O 1
ATOM 1677 N N . GLN A 1 210 ? -2.337 15.619 28.553 1.00 84.88 210 GLN A N 1
ATOM 1678 C CA . GLN A 1 210 ? -1.153 15.330 29.367 1.00 84.88 210 GLN A CA 1
ATOM 1679 C C . GLN A 1 210 ? -0.116 14.503 28.607 1.00 84.88 210 GLN A C 1
ATOM 1681 O O . GLN A 1 210 ? 1.070 14.820 28.673 1.00 84.88 210 GLN A O 1
ATOM 1686 N N . VAL A 1 211 ? -0.560 13.478 27.874 1.00 86.12 211 VAL A N 1
ATOM 1687 C CA . VAL A 1 211 ? 0.308 12.666 27.018 1.00 86.12 211 VAL A CA 1
ATOM 1688 C C . VAL A 1 211 ? 0.953 13.553 25.952 1.00 86.12 211 VAL A C 1
ATOM 1690 O O . VAL A 1 211 ? 2.177 13.582 25.864 1.00 86.12 211 VAL A O 1
ATOM 1693 N N . ASP A 1 212 ? 0.173 14.361 25.230 1.00 83.94 212 ASP A N 1
ATOM 1694 C CA . ASP A 1 212 ? 0.693 15.297 24.224 1.00 83.94 212 ASP A CA 1
ATOM 1695 C C . ASP A 1 212 ? 1.728 16.269 24.816 1.00 83.94 212 ASP A C 1
ATOM 1697 O O . ASP A 1 212 ? 2.763 16.523 24.203 1.00 83.94 212 ASP A O 1
ATOM 1701 N N . ALA A 1 213 ? 1.489 16.793 26.022 1.00 84.12 213 ALA A N 1
ATOM 1702 C CA . ALA A 1 213 ? 2.426 17.688 26.700 1.00 84.12 213 ALA A CA 1
ATOM 1703 C C . ALA A 1 213 ? 3.730 16.989 27.124 1.00 84.12 213 ALA A C 1
ATOM 1705 O O . ALA A 1 213 ? 4.798 17.598 27.057 1.00 84.12 213 ALA A O 1
ATOM 1706 N N . GLU A 1 214 ? 3.667 15.727 27.557 1.00 81.94 214 GLU A N 1
ATOM 1707 C CA . GLU A 1 214 ? 4.859 14.949 27.920 1.00 81.94 214 GLU A CA 1
ATOM 1708 C C . GLU A 1 214 ? 5.673 14.573 26.668 1.00 81.94 214 GLU A C 1
ATOM 1710 O O . GLU A 1 214 ? 6.900 14.665 26.692 1.00 81.94 214 GLU A O 1
ATOM 1715 N N . PHE A 1 215 ? 5.011 14.253 25.549 1.00 81.06 215 PHE A N 1
ATOM 1716 C CA . PHE A 1 215 ? 5.678 14.049 24.259 1.00 81.06 215 PHE A CA 1
ATOM 1717 C C . PHE A 1 215 ? 6.319 15.337 23.731 1.00 81.06 215 PHE A C 1
ATOM 1719 O O . PHE A 1 215 ? 7.468 15.309 23.303 1.00 81.06 215 PHE A O 1
ATOM 1726 N N . GLU A 1 216 ? 5.655 16.490 23.845 1.00 81.38 216 GLU A N 1
ATOM 1727 C CA . GLU A 1 216 ? 6.269 17.783 23.512 1.00 81.38 216 GLU A CA 1
ATOM 1728 C C . GLU A 1 216 ? 7.488 18.094 24.383 1.00 81.38 216 GLU A C 1
ATOM 1730 O O . GLU A 1 216 ? 8.517 18.533 23.873 1.00 81.38 216 GLU A O 1
ATOM 1735 N N . ALA A 1 217 ? 7.407 17.829 25.689 1.00 80.31 217 ALA A N 1
ATOM 1736 C CA . ALA A 1 217 ? 8.536 18.000 26.597 1.00 80.31 217 ALA A CA 1
ATOM 1737 C C . ALA A 1 217 ? 9.707 17.061 26.263 1.00 80.31 217 ALA A C 1
ATOM 1739 O O . ALA A 1 217 ? 10.861 17.434 26.475 1.00 80.31 217 ALA A O 1
ATOM 1740 N N . PHE A 1 218 ? 9.422 15.871 25.729 1.00 77.19 218 PHE A N 1
ATOM 1741 C CA . PHE A 1 218 ? 10.434 14.959 25.203 1.00 77.19 218 PHE A CA 1
ATOM 1742 C C . PHE A 1 218 ? 11.054 15.466 23.895 1.00 77.19 218 PHE A C 1
ATOM 1744 O O . PHE A 1 218 ? 12.268 15.406 23.739 1.00 77.19 218 PHE A O 1
ATOM 1751 N N . TYR A 1 219 ? 10.265 16.031 22.978 1.00 72.56 219 TYR A N 1
ATOM 1752 C CA . TYR A 1 219 ? 10.797 16.591 21.729 1.00 72.56 219 TYR A CA 1
ATOM 1753 C C . TYR A 1 219 ? 11.641 17.854 21.947 1.00 72.56 219 TYR A C 1
ATOM 1755 O O . TYR A 1 219 ? 12.564 18.127 21.187 1.00 72.56 219 TYR A O 1
ATOM 1763 N N . LEU A 1 220 ? 11.329 18.632 22.985 1.00 71.00 220 LEU A N 1
ATOM 1764 C CA . LEU A 1 220 ? 12.054 19.844 23.379 1.00 71.00 220 LEU A CA 1
ATOM 1765 C C . LEU A 1 220 ? 13.248 19.563 24.310 1.00 71.00 220 LEU A C 1
ATOM 1767 O O . LEU A 1 220 ? 13.875 20.516 24.780 1.00 71.00 220 LEU A O 1
ATOM 1771 N N . GLN A 1 221 ? 13.542 18.298 24.638 1.00 64.00 221 GLN A N 1
ATOM 1772 C CA . GLN A 1 221 ? 14.499 17.983 25.695 1.00 64.00 221 GLN A CA 1
ATOM 1773 C C . GLN A 1 221 ? 15.946 18.342 25.327 1.00 64.00 221 GLN A C 1
ATOM 1775 O O . GLN A 1 221 ? 16.509 17.920 24.322 1.00 64.00 221 GLN A O 1
ATOM 1780 N N . ASP A 1 222 ? 16.528 19.133 26.227 1.00 49.84 222 ASP A N 1
ATOM 1781 C CA . ASP A 1 222 ? 17.918 19.572 26.308 1.00 49.84 222 ASP A CA 1
ATOM 1782 C C . ASP A 1 222 ? 18.869 18.353 26.427 1.00 49.84 222 ASP A C 1
ATOM 1784 O O . ASP A 1 222 ? 18.597 17.482 27.264 1.00 49.84 222 ASP A O 1
ATOM 1788 N N . PRO A 1 223 ? 20.013 18.289 25.710 1.00 55.62 223 PRO A N 1
ATOM 1789 C CA . PRO A 1 223 ? 20.971 17.166 25.750 1.00 55.62 223 PRO A CA 1
ATOM 1790 C C . PRO A 1 223 ? 21.541 16.818 27.141 1.00 55.62 223 PRO A C 1
ATOM 1792 O O . PRO A 1 223 ? 22.293 15.858 27.290 1.00 55.62 223 PRO A O 1
ATOM 1795 N N . SER A 1 224 ? 21.232 17.621 28.161 1.00 50.47 224 SER A N 1
ATOM 1796 C CA . SER A 1 224 ? 21.749 17.531 29.528 1.00 50.47 224 SER A CA 1
ATOM 1797 C C . SER A 1 224 ? 20.821 16.819 30.524 1.00 50.47 224 SER A C 1
ATOM 1799 O O . SER A 1 224 ? 21.255 16.515 31.637 1.00 50.47 224 SER A O 1
ATOM 1801 N N . LYS A 1 225 ? 19.562 16.522 30.170 1.00 53.59 225 LYS A N 1
ATOM 1802 C CA . LYS A 1 225 ? 18.631 15.791 31.049 1.00 53.59 225 LYS A CA 1
ATOM 1803 C C . LYS A 1 225 ? 18.380 14.396 30.494 1.00 53.59 225 LYS A C 1
ATOM 1805 O O . LYS A 1 225 ? 17.911 14.252 29.374 1.00 53.59 225 LYS A O 1
ATOM 1810 N N . GLN A 1 226 ? 18.682 13.371 31.298 1.00 51.34 226 GLN A N 1
ATOM 1811 C CA . GLN A 1 226 ? 18.371 11.983 30.954 1.00 51.34 226 GLN A CA 1
ATOM 1812 C C . GLN A 1 226 ? 16.890 11.856 30.559 1.00 51.34 226 GLN A C 1
ATOM 1814 O O . GLN A 1 226 ? 16.026 12.355 31.294 1.00 51.34 226 GLN A O 1
ATOM 1819 N N . PRO A 1 227 ? 16.583 11.189 29.435 1.00 55.00 227 PRO A N 1
ATOM 1820 C CA . PRO A 1 227 ? 15.212 11.019 29.000 1.00 55.00 227 PRO A CA 1
ATOM 1821 C C . PRO A 1 227 ? 14.463 10.174 30.026 1.00 55.00 227 PRO A C 1
ATOM 1823 O O . PRO A 1 227 ? 14.965 9.160 30.519 1.00 55.00 227 PRO A O 1
ATOM 1826 N N . ARG A 1 228 ? 13.226 10.565 30.339 1.00 62.56 228 ARG A N 1
ATOM 1827 C CA . ARG A 1 228 ? 12.297 9.718 31.098 1.00 62.56 228 ARG A CA 1
ATOM 1828 C C . ARG A 1 228 ? 11.760 8.612 30.182 1.00 62.56 228 ARG A C 1
ATOM 1830 O O . ARG A 1 228 ? 10.558 8.503 29.973 1.00 62.56 228 ARG A O 1
ATOM 1837 N N . THR A 1 229 ? 12.662 7.814 29.611 1.00 69.56 229 THR A N 1
ATOM 1838 C CA . THR A 1 229 ? 12.387 6.788 28.595 1.00 69.56 229 THR A CA 1
ATOM 1839 C C . THR A 1 229 ? 11.283 5.839 29.048 1.00 69.56 229 THR A C 1
ATOM 1841 O O . THR A 1 229 ? 10.370 5.566 28.281 1.00 69.56 229 THR A O 1
ATOM 1844 N N . SER A 1 230 ? 11.307 5.410 30.315 1.00 74.38 230 SER A N 1
ATOM 1845 C CA . SER A 1 230 ? 10.276 4.532 30.879 1.00 74.38 230 SER A CA 1
ATOM 1846 C C . SER A 1 230 ? 8.889 5.177 30.903 1.00 74.38 230 SER A C 1
ATOM 1848 O O . SER A 1 230 ? 7.920 4.539 30.515 1.00 74.38 230 SER A O 1
ATOM 1850 N N . GLN A 1 231 ? 8.787 6.454 31.280 1.00 78.12 231 GLN A N 1
ATOM 1851 C CA . GLN A 1 231 ? 7.500 7.155 31.328 1.00 78.12 231 GLN A CA 1
ATOM 1852 C C . GLN A 1 231 ? 6.898 7.350 29.938 1.00 78.12 231 GLN A C 1
ATOM 1854 O O . GLN A 1 231 ? 5.680 7.330 29.799 1.00 78.12 231 GLN A O 1
ATOM 1859 N N . ILE A 1 232 ? 7.735 7.517 28.912 1.00 79.75 232 ILE A N 1
ATOM 1860 C CA . ILE A 1 232 ? 7.268 7.686 27.534 1.00 79.75 232 ILE A CA 1
ATOM 1861 C C . ILE A 1 232 ? 6.860 6.341 26.936 1.00 79.75 232 ILE A C 1
ATOM 1863 O O . ILE A 1 232 ? 5.832 6.275 26.275 1.00 79.75 232 ILE A O 1
ATOM 1867 N N . THR A 1 233 ? 7.586 5.255 27.215 1.00 80.19 233 THR A N 1
ATOM 1868 C CA . THR A 1 233 ? 7.146 3.901 26.836 1.00 80.19 233 THR A CA 1
ATOM 1869 C C . THR A 1 233 ? 5.813 3.541 27.499 1.00 80.19 233 THR A C 1
ATOM 1871 O O . THR A 1 233 ? 4.906 3.019 26.845 1.00 80.19 233 THR A O 1
ATOM 1874 N N . ASP A 1 234 ? 5.643 3.896 28.773 1.00 80.56 234 ASP A N 1
ATOM 1875 C CA . ASP A 1 234 ? 4.366 3.729 29.466 1.00 80.56 234 ASP A CA 1
ATOM 1876 C C . ASP A 1 234 ? 3.277 4.635 28.856 1.00 80.56 234 ASP A C 1
ATOM 1878 O O . ASP A 1 234 ? 2.135 4.205 28.688 1.00 80.56 234 ASP A O 1
ATOM 1882 N N . ALA A 1 235 ? 3.617 5.861 28.440 1.00 82.81 235 ALA A N 1
ATOM 1883 C CA . ALA A 1 235 ? 2.701 6.755 27.731 1.00 82.81 235 ALA A CA 1
ATOM 1884 C C . ALA A 1 235 ? 2.311 6.221 26.340 1.00 82.81 235 ALA A C 1
ATOM 1886 O O . ALA A 1 235 ? 1.152 6.362 25.949 1.00 82.81 235 ALA A O 1
ATOM 1887 N N . CYS A 1 236 ? 3.210 5.543 25.615 1.00 82.69 236 CYS A N 1
ATOM 1888 C CA . CYS A 1 236 ? 2.883 4.852 24.363 1.00 82.69 236 CYS A CA 1
ATOM 1889 C C . CYS A 1 236 ? 1.781 3.803 24.584 1.00 82.69 236 CYS A C 1
ATOM 1891 O O . CYS A 1 236 ? 0.832 3.726 23.806 1.00 82.69 236 CYS A O 1
ATOM 1893 N N . SER A 1 237 ? 1.840 3.069 25.698 1.00 82.38 237 SER A N 1
ATOM 1894 C CA . SER A 1 237 ? 0.800 2.093 26.055 1.00 82.38 237 SER A CA 1
ATOM 1895 C C . SER A 1 237 ? -0.566 2.763 26.275 1.00 82.38 237 SER A C 1
ATOM 1897 O O . SER A 1 237 ? -1.601 2.219 25.893 1.00 82.38 237 SER A O 1
ATOM 1899 N N . VAL A 1 238 ? -0.591 3.981 26.829 1.00 84.56 238 VAL A N 1
ATOM 1900 C CA . VAL A 1 238 ? -1.824 4.782 26.963 1.00 84.56 238 VAL A CA 1
ATOM 1901 C C . VAL A 1 238 ? -2.346 5.240 25.597 1.00 84.56 238 VAL A C 1
ATOM 1903 O O . VAL A 1 238 ? -3.555 5.196 25.359 1.00 84.56 238 VAL A O 1
ATOM 1906 N N . VAL A 1 239 ? -1.461 5.654 24.684 1.00 84.75 239 VAL A N 1
ATOM 1907 C CA . VAL A 1 239 ? -1.822 6.057 23.310 1.00 84.75 239 VAL A CA 1
ATOM 1908 C C . VAL A 1 239 ? -2.481 4.906 22.552 1.00 84.75 239 VAL A C 1
ATOM 1910 O O . VAL A 1 239 ? -3.490 5.114 21.873 1.00 84.75 239 VAL A O 1
ATOM 1913 N N . ASP A 1 240 ? -1.985 3.684 22.733 1.00 83.50 240 ASP A N 1
ATOM 1914 C CA . ASP A 1 240 ? -2.562 2.487 22.120 1.00 83.50 240 ASP A CA 1
ATOM 1915 C C . ASP A 1 240 ? -3.992 2.223 22.590 1.00 83.50 240 ASP A C 1
ATOM 1917 O O . ASP A 1 240 ? -4.869 1.913 21.781 1.00 83.50 240 ASP A O 1
ATOM 1921 N N . VAL A 1 241 ? -4.264 2.449 23.877 1.00 84.12 241 VAL A N 1
ATOM 1922 C CA . VAL A 1 241 ? -5.617 2.354 24.436 1.00 84.12 241 VAL A CA 1
ATOM 1923 C C . VAL A 1 241 ? -6.497 3.518 23.977 1.00 84.12 241 VAL A C 1
ATOM 1925 O O . VAL A 1 241 ? -7.702 3.337 23.785 1.00 84.12 241 VAL A O 1
ATOM 1928 N N . LEU A 1 242 ? -5.946 4.722 23.782 1.00 83.06 242 LEU A N 1
ATOM 1929 C CA . LEU A 1 242 ? -6.681 5.906 23.320 1.00 83.06 242 LEU A CA 1
ATOM 1930 C C . LEU A 1 242 ? -7.212 5.743 21.888 1.00 83.06 242 LEU A C 1
ATOM 1932 O O . LEU A 1 242 ? -8.359 6.138 21.649 1.00 83.06 242 LEU A O 1
ATOM 1936 N N . GLY A 1 243 ? -6.443 5.109 21.000 1.00 82.00 243 GLY A N 1
ATOM 1937 C CA . GLY A 1 243 ? -6.866 4.698 19.659 1.00 82.00 243 GLY A CA 1
ATOM 1938 C C . GLY A 1 243 ? -5.896 5.097 18.540 1.00 82.00 243 GLY A C 1
ATOM 1939 O O . GLY A 1 243 ? -4.998 5.919 18.722 1.00 82.00 243 GLY A O 1
ATOM 1940 N N . LEU A 1 244 ? -6.124 4.530 17.350 1.00 78.69 244 LEU A N 1
ATOM 1941 C CA . LEU A 1 244 ? -5.263 4.688 16.167 1.00 78.69 244 LEU A CA 1
ATOM 1942 C C . LEU A 1 244 ? -5.153 6.140 15.668 1.00 78.69 244 LEU A C 1
ATOM 1944 O O . LEU A 1 244 ? -4.101 6.524 15.160 1.00 78.69 244 LEU A O 1
ATOM 1948 N N . ASP A 1 245 ? -6.191 6.959 15.849 1.00 81.88 245 ASP A N 1
ATOM 1949 C CA . ASP A 1 245 ? -6.184 8.364 15.415 1.00 81.88 245 ASP A CA 1
ATOM 1950 C C . ASP A 1 245 ? -5.144 9.191 16.182 1.00 81.88 245 ASP A C 1
ATOM 1952 O O . ASP A 1 245 ? -4.375 9.945 15.589 1.00 81.88 245 ASP A O 1
ATOM 1956 N N . VAL A 1 246 ? -5.085 9.010 17.507 1.00 82.69 246 VAL A N 1
ATOM 1957 C CA . VAL A 1 246 ? -4.128 9.712 18.379 1.00 82.69 246 VAL A CA 1
ATOM 1958 C C . VAL A 1 246 ? -2.711 9.234 18.083 1.00 82.69 246 VAL A C 1
ATOM 1960 O O . VAL A 1 246 ? -1.804 10.051 17.955 1.00 82.69 246 VAL A O 1
ATOM 1963 N N . ARG A 1 247 ? -2.535 7.918 17.892 1.00 85.81 247 ARG A N 1
ATOM 1964 C CA . ARG A 1 247 ? -1.256 7.332 17.476 1.00 85.81 247 ARG A CA 1
ATOM 1965 C C . ARG A 1 247 ? -0.761 7.964 16.174 1.00 85.81 247 ARG A C 1
ATOM 1967 O O . ARG A 1 247 ? 0.382 8.401 16.102 1.00 85.81 247 ARG A O 1
ATOM 1974 N N . THR A 1 248 ? -1.629 8.053 15.170 1.00 84.75 248 THR A N 1
ATOM 1975 C CA . THR A 1 248 ? -1.289 8.626 13.861 1.00 84.75 248 THR A CA 1
ATOM 1976 C C . THR A 1 248 ? -0.899 10.097 13.984 1.00 84.75 248 THR A C 1
ATOM 1978 O O . THR A 1 248 ? 0.158 10.483 13.499 1.00 84.75 248 THR A O 1
ATOM 1981 N N . GLN A 1 249 ? -1.689 10.907 14.697 1.00 86.19 249 GLN A N 1
ATOM 1982 C CA . GLN A 1 249 ? -1.392 12.329 14.916 1.00 86.19 249 GLN A CA 1
ATOM 1983 C C . GLN A 1 249 ? -0.050 12.546 15.624 1.00 86.19 249 GLN A C 1
ATOM 1985 O O . GLN A 1 249 ? 0.716 13.436 15.250 1.00 86.19 249 GLN A O 1
ATOM 1990 N N . LEU A 1 250 ? 0.254 11.720 16.625 1.00 85.50 250 LEU A N 1
ATOM 1991 C CA . LEU A 1 250 ? 1.501 11.793 17.375 1.00 85.50 250 LEU A CA 1
ATOM 1992 C C . LEU A 1 250 ? 2.705 11.412 16.509 1.00 85.50 250 LEU A C 1
ATOM 1994 O O . LEU A 1 250 ? 3.702 12.133 16.492 1.00 85.50 250 LEU A O 1
ATOM 1998 N N . ILE A 1 251 ? 2.593 10.328 15.734 1.00 86.56 251 ILE A N 1
ATOM 1999 C CA . ILE A 1 251 ? 3.633 9.914 14.786 1.00 86.56 251 ILE A CA 1
ATOM 2000 C C . ILE A 1 251 ? 3.843 10.993 13.716 1.00 86.56 251 ILE A C 1
ATOM 2002 O O . ILE A 1 251 ? 4.983 11.353 13.429 1.00 86.56 251 ILE A O 1
ATOM 2006 N N . GLU A 1 252 ? 2.776 11.560 13.149 1.00 86.69 252 GLU A N 1
ATOM 2007 C CA . GLU A 1 252 ? 2.886 12.630 12.153 1.00 86.69 252 GLU A CA 1
ATOM 2008 C C . GLU A 1 252 ? 3.563 13.882 12.714 1.00 86.69 252 GLU A C 1
ATOM 2010 O O . GLU A 1 252 ? 4.410 14.477 12.041 1.00 86.69 252 GLU A O 1
ATOM 2015 N N . ARG A 1 253 ? 3.233 14.268 13.951 1.00 86.62 253 ARG A N 1
ATOM 2016 C CA . ARG A 1 253 ? 3.870 15.395 14.639 1.00 86.62 253 ARG A CA 1
ATOM 2017 C C . ARG A 1 253 ? 5.351 15.129 14.889 1.00 86.62 253 ARG A C 1
ATOM 2019 O O . ARG A 1 253 ? 6.172 15.990 14.575 1.00 86.62 253 ARG A O 1
ATOM 2026 N N . TYR A 1 254 ? 5.693 13.939 15.377 1.00 85.31 254 TYR A N 1
ATOM 2027 C CA . TYR A 1 254 ? 7.077 13.526 15.592 1.00 85.31 254 TYR A CA 1
ATOM 2028 C C . TYR A 1 254 ? 7.893 13.580 14.296 1.00 85.31 254 TYR A C 1
ATOM 2030 O O . TYR A 1 254 ? 8.908 14.271 14.212 1.00 85.31 254 TYR A O 1
ATOM 2038 N N . VAL A 1 255 ? 7.388 12.939 13.240 1.00 87.69 255 VAL A N 1
ATOM 2039 C CA . VAL A 1 255 ? 8.024 12.932 11.919 1.00 87.69 255 VAL A CA 1
ATOM 2040 C C . VAL A 1 255 ? 8.166 14.354 11.362 1.00 87.69 255 VAL A C 1
ATOM 2042 O O . VAL A 1 255 ? 9.177 14.681 10.739 1.00 87.69 255 VAL A O 1
ATOM 2045 N N . ALA A 1 256 ? 7.196 15.241 11.608 1.00 87.75 256 ALA A N 1
ATOM 2046 C CA . ALA A 1 256 ? 7.272 16.636 11.183 1.00 87.75 256 ALA A CA 1
ATOM 2047 C C . ALA A 1 256 ? 8.364 17.445 11.909 1.00 87.75 256 ALA A C 1
ATOM 2049 O O . ALA A 1 256 ? 8.923 18.362 11.290 1.00 87.75 256 ALA A O 1
ATOM 2050 N N . ILE A 1 257 ? 8.649 17.129 13.179 1.00 85.88 257 ILE A N 1
ATOM 2051 C CA . ILE A 1 257 ? 9.719 17.742 13.980 1.00 85.88 257 ILE A CA 1
ATOM 2052 C C . ILE A 1 257 ? 11.086 17.258 13.488 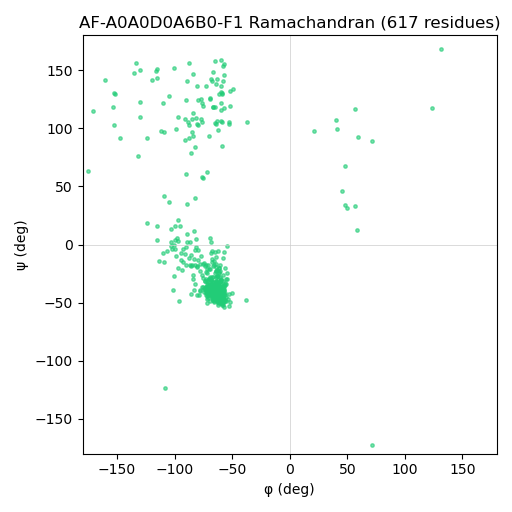1.00 85.88 257 ILE A C 1
ATOM 2054 O O . ILE A 1 257 ? 11.919 18.093 13.144 1.00 85.88 257 ILE A O 1
ATOM 2058 N N . GLU A 1 258 ? 11.283 15.946 13.346 1.00 84.00 258 GLU A N 1
ATOM 2059 C CA . GLU A 1 258 ? 12.540 15.355 12.852 1.00 84.00 258 GLU A CA 1
ATOM 2060 C C . GLU A 1 258 ? 12.884 15.850 11.433 1.00 84.00 258 GLU A C 1
ATOM 2062 O O . GLU A 1 258 ? 14.001 16.272 11.131 1.00 84.00 258 GLU A O 1
ATOM 2067 N N . LEU A 1 259 ? 11.889 15.913 10.541 1.00 87.50 259 LEU A N 1
ATOM 2068 C CA . LEU A 1 259 ? 12.073 16.411 9.172 1.00 87.50 259 LEU A CA 1
ATOM 2069 C C . LEU A 1 259 ? 12.045 17.948 9.069 1.00 87.50 259 LEU A C 1
ATOM 2071 O O . LEU A 1 259 ? 12.086 18.503 7.964 1.00 87.50 259 LEU A O 1
ATOM 2075 N N . LYS A 1 260 ? 11.968 18.684 10.185 1.00 87.12 260 LYS A N 1
ATOM 2076 C CA . LYS A 1 260 ? 12.027 20.155 10.175 1.00 87.12 260 LYS A CA 1
ATOM 2077 C C . LYS A 1 260 ? 13.399 20.648 9.723 1.00 87.12 260 LYS A C 1
ATOM 2079 O O . LYS A 1 260 ? 13.470 21.582 8.922 1.00 87.12 260 LYS A O 1
ATOM 2084 N N . GLU A 1 261 ? 14.471 20.017 10.197 1.00 83.88 261 GLU A N 1
ATOM 2085 C CA . GLU A 1 261 ? 15.838 20.349 9.784 1.00 83.88 261 GLU A CA 1
ATOM 2086 C C . GLU A 1 261 ? 16.078 19.987 8.319 1.00 83.88 261 GLU A C 1
ATOM 2088 O O . GLU A 1 261 ? 16.608 20.806 7.569 1.00 83.88 261 GLU A O 1
ATOM 2093 N N . TYR A 1 262 ? 15.573 18.831 7.877 1.00 86.44 262 TYR A N 1
ATOM 2094 C CA . TYR A 1 262 ? 15.598 18.430 6.469 1.00 86.44 262 TYR A CA 1
ATOM 2095 C C . TYR A 1 262 ? 14.995 19.504 5.555 1.00 86.44 262 TYR A C 1
ATOM 2097 O O . TYR A 1 262 ? 15.655 19.988 4.636 1.00 86.44 262 TYR A O 1
ATOM 2105 N N . ARG A 1 263 ? 13.770 19.954 5.863 1.00 84.81 263 ARG A N 1
ATOM 2106 C CA . ARG A 1 263 ? 13.073 21.011 5.107 1.00 84.81 263 ARG A CA 1
ATOM 2107 C C . ARG A 1 263 ? 13.778 22.365 5.161 1.00 84.81 263 ARG A C 1
ATOM 2109 O O . ARG A 1 263 ? 13.544 23.219 4.306 1.00 84.81 263 ARG A O 1
ATOM 2116 N N . ARG A 1 264 ? 14.605 22.610 6.179 1.00 84.81 264 ARG A N 1
ATOM 2117 C CA . ARG A 1 264 ? 15.411 23.831 6.274 1.00 84.81 264 ARG A CA 1
ATOM 2118 C C . ARG A 1 264 ? 16.644 23.755 5.376 1.00 84.81 264 ARG A C 1
ATOM 2120 O O . ARG A 1 264 ? 16.931 24.748 4.720 1.00 84.81 264 ARG A O 1
ATOM 2127 N N . ILE A 1 265 ? 17.333 22.615 5.359 1.00 83.06 265 ILE A N 1
ATOM 2128 C CA . ILE A 1 265 ? 18.603 22.417 4.644 1.00 83.06 265 ILE A CA 1
ATOM 2129 C C . ILE A 1 265 ? 18.380 22.213 3.139 1.00 83.06 265 ILE A C 1
ATOM 2131 O O . ILE A 1 265 ? 19.128 22.743 2.330 1.00 83.06 265 ILE A O 1
ATOM 2135 N N . PHE A 1 266 ? 17.351 21.461 2.742 1.00 82.44 266 PHE A N 1
ATOM 2136 C CA . PHE A 1 266 ? 17.177 21.002 1.357 1.00 82.44 266 PHE A CA 1
ATOM 2137 C C . PHE A 1 266 ? 16.088 21.751 0.581 1.00 82.44 266 PHE A C 1
ATOM 2139 O O . PHE A 1 266 ? 15.377 21.170 -0.238 1.00 82.44 266 PHE A O 1
ATOM 2146 N N . ARG A 1 267 ? 15.952 23.061 0.813 1.00 78.31 267 ARG A N 1
ATOM 2147 C CA . ARG A 1 267 ? 14.973 23.886 0.090 1.00 78.31 267 ARG A CA 1
ATOM 2148 C C . ARG A 1 267 ? 15.280 23.919 -1.407 1.00 78.31 267 ARG A C 1
ATOM 2150 O O . ARG A 1 267 ? 16.430 24.080 -1.799 1.00 78.31 267 ARG A O 1
ATOM 2157 N N . ALA A 1 268 ? 14.239 23.903 -2.239 1.00 69.56 268 ALA A N 1
ATOM 2158 C CA . ALA A 1 268 ? 14.353 23.929 -3.703 1.00 69.56 268 ALA A CA 1
ATOM 2159 C C . ALA A 1 268 ? 15.021 25.191 -4.304 1.00 69.56 268 ALA A C 1
ATOM 2161 O O . ALA A 1 268 ? 15.204 25.258 -5.515 1.00 69.56 268 ALA A O 1
ATOM 2162 N N . ASN A 1 269 ? 15.349 26.202 -3.491 1.00 68.56 269 ASN A N 1
ATOM 2163 C CA . ASN A 1 269 ? 16.058 27.414 -3.920 1.00 68.56 269 ASN A CA 1
ATOM 2164 C C . ASN A 1 269 ? 17.526 27.456 -3.448 1.00 68.56 269 ASN A C 1
ATOM 2166 O O . ASN A 1 269 ? 18.230 28.397 -3.794 1.00 68.56 269 ASN A O 1
ATOM 2170 N N . ASP A 1 270 ? 17.970 26.494 -2.634 1.00 73.19 270 ASP A N 1
ATOM 2171 C CA . ASP A 1 270 ? 19.314 26.465 -2.045 1.00 73.19 270 ASP A CA 1
ATOM 2172 C C . ASP A 1 270 ? 20.237 25.501 -2.817 1.00 73.19 270 ASP A C 1
ATOM 2174 O O . ASP A 1 270 ? 19.774 24.506 -3.383 1.00 73.19 270 ASP A O 1
ATOM 2178 N N . GLU A 1 271 ? 21.549 25.749 -2.829 1.00 69.06 271 GLU A N 1
ATOM 2179 C CA . GLU A 1 271 ? 22.569 24.918 -3.500 1.00 69.06 271 GLU A CA 1
ATOM 2180 C C . GLU A 1 271 ? 22.537 23.464 -3.004 1.00 69.06 271 GLU A C 1
ATOM 2182 O O . GLU A 1 271 ? 22.661 22.506 -3.773 1.00 69.06 271 GLU A O 1
ATOM 2187 N N . ALA A 1 272 ? 22.272 23.284 -1.708 1.00 68.38 272 ALA A N 1
ATOM 2188 C CA . ALA A 1 272 ? 22.100 21.973 -1.092 1.00 68.38 272 ALA A CA 1
ATOM 2189 C C . ALA A 1 272 ? 20.886 21.204 -1.645 1.00 68.38 272 ALA A C 1
ATOM 2191 O O . ALA A 1 272 ? 20.886 19.973 -1.639 1.00 68.38 272 ALA A O 1
ATOM 2192 N N . GLY A 1 273 ? 19.868 21.916 -2.135 1.00 71.00 273 GLY A N 1
ATOM 2193 C CA . GLY A 1 273 ? 18.640 21.353 -2.678 1.00 71.00 273 GLY A CA 1
ATOM 2194 C C . GLY A 1 273 ? 18.706 20.961 -4.154 1.00 71.00 273 GLY A C 1
ATOM 2195 O O . GLY A 1 273 ? 17.767 20.315 -4.609 1.00 71.00 273 GLY A O 1
ATOM 2196 N N . HIS A 1 274 ? 19.767 21.306 -4.888 1.00 80.00 274 HIS A N 1
ATOM 2197 C CA . HIS A 1 274 ? 19.881 21.029 -6.325 1.00 80.00 274 HIS A CA 1
ATOM 2198 C C . HIS A 1 274 ? 19.928 19.525 -6.646 1.00 80.00 274 HIS A C 1
ATOM 2200 O O . HIS A 1 274 ? 20.298 18.701 -5.805 1.00 80.00 274 HIS A O 1
ATOM 2206 N N . LEU A 1 275 ? 19.583 19.180 -7.893 1.00 76.88 275 LEU A N 1
ATOM 2207 C CA . LEU A 1 275 ? 19.532 17.799 -8.391 1.00 76.88 275 LEU A CA 1
ATOM 2208 C C . LEU A 1 275 ? 20.875 17.063 -8.226 1.00 76.88 275 LEU A C 1
ATOM 2210 O O . LEU A 1 275 ? 20.884 15.891 -7.859 1.00 76.88 275 LEU A O 1
ATOM 2214 N N . ASP A 1 276 ? 22.003 17.764 -8.369 1.00 78.44 276 ASP A N 1
ATOM 2215 C CA . ASP A 1 276 ? 23.352 17.203 -8.193 1.00 78.44 276 ASP A CA 1
ATOM 2216 C C . ASP A 1 276 ? 23.605 16.646 -6.781 1.00 78.44 276 ASP A C 1
ATOM 2218 O O . ASP A 1 276 ? 24.392 15.720 -6.582 1.00 78.44 276 ASP A O 1
ATOM 2222 N N . ASN A 1 277 ? 22.921 17.198 -5.775 1.00 83.00 277 ASN A N 1
ATOM 2223 C CA . ASN A 1 277 ? 23.135 16.880 -4.367 1.00 83.00 277 ASN A CA 1
ATOM 2224 C C . ASN A 1 277 ? 22.108 15.881 -3.809 1.00 83.00 277 ASN A C 1
ATOM 2226 O O . ASN A 1 277 ? 22.025 15.704 -2.590 1.00 83.00 277 ASN A O 1
ATOM 2230 N N . ILE A 1 278 ? 21.363 15.169 -4.661 1.00 85.44 278 ILE A N 1
ATOM 2231 C CA . ILE A 1 278 ? 20.359 14.189 -4.215 1.00 85.44 278 ILE A CA 1
ATOM 2232 C C . ILE A 1 278 ? 20.968 13.067 -3.352 1.00 85.44 278 ILE A C 1
ATOM 2234 O O . ILE A 1 278 ? 20.403 12.687 -2.325 1.00 85.44 278 ILE A O 1
ATOM 2238 N N . SER A 1 279 ? 22.196 12.638 -3.660 1.00 86.88 279 SER A N 1
ATOM 2239 C CA . SER A 1 279 ? 22.967 11.703 -2.827 1.00 86.88 279 SER A CA 1
ATOM 2240 C C . SER A 1 279 ? 23.141 12.189 -1.382 1.00 86.88 279 SER A C 1
ATOM 2242 O O . SER A 1 279 ? 23.133 11.383 -0.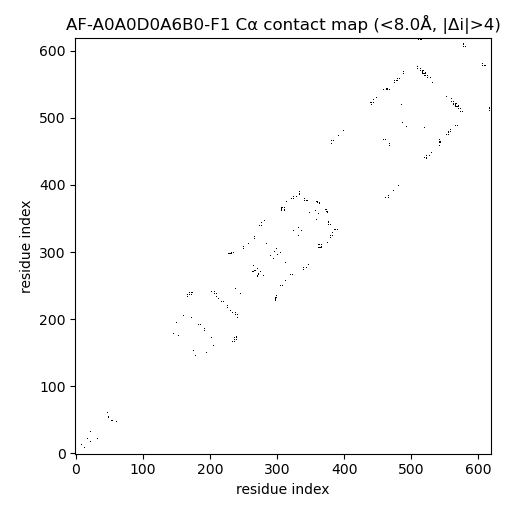447 1.00 86.88 279 SER A O 1
ATOM 2244 N N . ARG A 1 280 ? 23.260 13.509 -1.164 1.00 87.38 280 ARG A N 1
ATOM 2245 C CA . ARG A 1 280 ? 23.363 14.094 0.182 1.00 87.38 280 ARG A CA 1
ATOM 2246 C C . ARG A 1 280 ? 22.038 14.009 0.934 1.00 87.38 280 ARG A C 1
ATOM 2248 O O . ARG A 1 280 ? 22.074 13.734 2.131 1.00 87.38 280 ARG A O 1
ATOM 2255 N N . ARG A 1 281 ? 20.893 14.167 0.253 1.00 87.75 281 ARG A N 1
ATOM 2256 C CA . ARG A 1 281 ? 19.552 13.968 0.842 1.00 87.75 281 ARG A CA 1
ATOM 2257 C C . ARG A 1 281 ? 19.397 12.534 1.353 1.00 87.75 281 ARG A C 1
ATOM 2259 O O . ARG A 1 281 ? 19.010 12.324 2.500 1.00 87.75 281 ARG A O 1
ATOM 2266 N N . PHE A 1 282 ? 19.794 11.549 0.545 1.00 90.62 282 PHE A N 1
ATOM 2267 C CA . PHE A 1 282 ? 19.743 10.134 0.928 1.00 90.62 282 PHE A CA 1
ATOM 2268 C C . PHE A 1 282 ? 20.712 9.785 2.057 1.00 90.62 282 PHE A C 1
ATOM 2270 O O . PHE A 1 282 ? 20.344 9.065 2.984 1.00 90.62 282 PHE A O 1
ATOM 2277 N N . ALA A 1 283 ? 21.938 10.311 2.024 1.00 90.00 283 ALA A N 1
ATOM 2278 C CA . ALA A 1 283 ? 22.898 10.120 3.107 1.00 90.00 283 ALA A CA 1
ATOM 2279 C C . ALA A 1 283 ? 22.415 10.755 4.420 1.00 90.00 283 ALA A C 1
ATOM 2281 O O . ALA A 1 283 ? 22.580 10.160 5.484 1.00 90.00 283 ALA A O 1
ATOM 2282 N N . TRP A 1 284 ? 21.793 11.935 4.346 1.00 92.25 284 TRP A N 1
ATOM 2283 C CA . TRP A 1 284 ? 21.188 12.600 5.497 1.00 92.25 284 TRP A CA 1
ATOM 2284 C C . TRP A 1 284 ? 20.060 11.750 6.091 1.00 92.25 284 TRP A C 1
ATOM 2286 O O . TRP A 1 284 ? 20.093 11.458 7.283 1.00 92.25 284 TRP A O 1
ATOM 2296 N N . PHE A 1 285 ? 19.139 11.249 5.259 1.00 90.44 285 PHE A N 1
ATOM 2297 C CA . PHE A 1 285 ? 18.053 10.386 5.729 1.00 90.44 285 PHE A CA 1
ATOM 2298 C C . PHE A 1 285 ? 18.564 9.081 6.351 1.00 90.44 285 PHE A C 1
ATOM 2300 O O . PHE A 1 285 ? 18.065 8.664 7.390 1.00 90.44 285 PHE A O 1
ATOM 2307 N N . ARG A 1 286 ? 19.591 8.443 5.768 1.00 89.88 286 ARG A N 1
ATOM 2308 C CA . ARG A 1 286 ? 20.205 7.243 6.367 1.00 89.88 286 ARG A CA 1
ATOM 2309 C C . ARG A 1 286 ? 20.757 7.533 7.763 1.00 89.88 286 ARG A C 1
ATOM 2311 O O . ARG A 1 286 ? 20.548 6.725 8.658 1.00 89.88 286 ARG A O 1
ATOM 2318 N N . ARG A 1 287 ? 21.425 8.677 7.961 1.00 90.12 287 ARG A N 1
ATOM 2319 C CA . ARG A 1 287 ? 21.935 9.088 9.282 1.00 90.12 287 ARG A CA 1
ATOM 2320 C C . ARG A 1 287 ? 20.804 9.352 10.267 1.00 90.12 287 ARG A C 1
ATOM 2322 O O . ARG A 1 287 ? 20.887 8.870 11.389 1.00 90.12 287 ARG A O 1
ATOM 2329 N N . LEU A 1 288 ? 19.753 10.053 9.834 1.00 87.50 288 LEU A N 1
ATOM 2330 C CA . LEU A 1 288 ? 18.562 10.280 10.650 1.00 87.50 288 LEU A CA 1
ATOM 2331 C C . LEU A 1 288 ? 17.945 8.950 11.091 1.00 87.50 288 LEU A C 1
ATOM 2333 O O . LEU A 1 288 ? 17.679 8.757 12.270 1.00 87.50 288 LEU A O 1
ATOM 2337 N N . LEU A 1 289 ? 17.774 8.011 10.158 1.00 87.88 289 LEU A N 1
ATOM 2338 C CA . LEU A 1 289 ? 17.206 6.700 10.445 1.00 87.88 289 LEU A CA 1
ATOM 2339 C C . LEU A 1 289 ? 18.070 5.906 11.434 1.00 87.88 289 LEU A C 1
ATOM 2341 O O . LEU A 1 289 ? 17.528 5.291 12.345 1.00 87.88 289 LEU A O 1
ATOM 2345 N N . THR A 1 290 ? 19.399 5.943 11.295 1.00 88.12 290 THR A N 1
ATOM 2346 C CA . THR A 1 290 ? 20.314 5.319 12.263 1.00 88.12 290 THR A CA 1
ATOM 2347 C C . THR A 1 290 ? 20.231 5.986 13.641 1.00 88.12 290 THR A C 1
ATOM 2349 O O . THR A 1 290 ? 20.221 5.274 14.641 1.00 88.12 290 THR A O 1
ATOM 2352 N N . SER A 1 291 ? 20.145 7.323 13.709 1.00 85.62 291 SER A N 1
ATOM 2353 C CA . SER A 1 291 ? 19.982 8.059 14.977 1.00 85.62 291 SER A CA 1
ATOM 2354 C C . SER A 1 291 ? 18.667 7.685 15.652 1.00 85.62 291 SER A C 1
ATOM 2356 O O . SER A 1 291 ? 18.660 7.291 16.812 1.00 85.62 291 SER A O 1
ATOM 2358 N N . HIS A 1 292 ? 17.571 7.684 14.890 1.00 82.44 292 HIS A N 1
ATOM 2359 C CA . HIS A 1 292 ? 16.255 7.266 15.357 1.00 82.44 292 HIS A CA 1
ATOM 2360 C C . HIS A 1 292 ? 16.275 5.824 15.881 1.00 82.44 292 HIS A C 1
ATOM 2362 O O . HIS A 1 292 ? 15.825 5.555 16.988 1.00 82.44 292 HIS A O 1
ATOM 2368 N N . GLU A 1 293 ? 16.822 4.870 15.122 1.00 81.94 293 GLU A N 1
ATOM 2369 C CA . GLU A 1 293 ? 16.918 3.467 15.553 1.00 81.94 293 GLU A CA 1
ATOM 2370 C C . GLU A 1 293 ? 17.765 3.298 16.831 1.00 81.94 293 GLU A C 1
ATOM 2372 O O . GLU A 1 293 ? 17.458 2.432 17.652 1.00 81.94 293 GLU A O 1
ATOM 2377 N N . ALA A 1 294 ? 18.785 4.137 17.036 1.00 80.25 294 ALA A N 1
ATOM 2378 C CA . ALA A 1 294 ? 19.652 4.092 18.212 1.00 80.25 294 ALA A CA 1
ATOM 2379 C C . ALA A 1 294 ? 19.052 4.777 19.458 1.00 80.25 294 ALA A C 1
ATOM 2381 O O . ALA A 1 294 ? 19.159 4.236 20.563 1.00 80.25 294 ALA A O 1
ATOM 2382 N N . GLU A 1 295 ? 18.439 5.951 19.290 1.00 73.50 295 GLU A N 1
ATOM 2383 C CA . GLU A 1 295 ? 18.007 6.841 20.377 1.00 73.50 295 GLU A CA 1
ATOM 2384 C C . GLU A 1 295 ? 16.530 6.645 20.742 1.00 73.50 295 GLU A C 1
ATOM 2386 O O . GLU A 1 295 ? 16.197 6.466 21.915 1.00 73.50 295 GLU A O 1
ATOM 2391 N N . THR A 1 296 ? 15.637 6.625 19.748 1.00 67.00 296 THR A N 1
ATOM 2392 C CA . THR A 1 296 ? 14.175 6.637 19.944 1.00 67.00 296 THR A CA 1
ATOM 2393 C C . THR A 1 296 ? 13.502 5.306 19.609 1.00 67.00 296 THR A C 1
ATOM 2395 O O . THR A 1 296 ? 12.395 5.038 20.077 1.00 67.00 296 THR A O 1
ATOM 2398 N N . GLY A 1 297 ? 14.194 4.400 18.912 1.00 66.69 297 GLY A N 1
ATOM 2399 C CA . GLY A 1 297 ? 13.713 3.055 18.585 1.00 66.69 297 GLY A CA 1
ATOM 2400 C C . GLY A 1 297 ? 13.424 2.176 19.807 1.00 66.69 297 GLY A C 1
ATOM 2401 O O . GLY A 1 297 ? 12.659 1.224 19.703 1.00 66.69 297 GLY A O 1
ATOM 2402 N N . LYS A 1 298 ? 13.991 2.507 20.977 1.00 70.88 298 LYS A N 1
ATOM 2403 C CA . LYS A 1 298 ? 13.694 1.836 22.258 1.00 70.88 298 LYS A CA 1
ATOM 2404 C C . LYS A 1 298 ? 12.471 2.408 22.982 1.00 70.88 298 LYS A C 1
ATOM 2406 O O . LYS A 1 298 ? 11.959 1.764 23.890 1.00 70.88 298 LYS A O 1
ATOM 2411 N N . VAL A 1 299 ? 12.048 3.622 22.628 1.00 77.12 299 VAL A N 1
ATOM 2412 C CA . VAL A 1 299 ? 10.946 4.342 23.284 1.00 77.12 299 VAL A CA 1
ATOM 2413 C C . VAL A 1 299 ? 9.603 3.929 22.685 1.00 77.12 299 VAL A C 1
ATOM 2415 O O . VAL A 1 299 ? 8.636 3.716 23.419 1.00 77.12 299 VAL A O 1
ATOM 2418 N N . PHE A 1 300 ? 9.554 3.802 21.356 1.00 81.06 300 PHE A N 1
ATOM 2419 C CA . PHE A 1 300 ? 8.342 3.461 20.618 1.00 81.06 300 PHE A CA 1
ATOM 2420 C C . PHE A 1 300 ? 8.170 1.943 20.456 1.00 81.06 300 PHE A C 1
ATOM 2422 O O . PHE A 1 300 ? 9.142 1.246 20.157 1.00 81.06 300 PHE A O 1
ATOM 2429 N N . PRO A 1 301 ? 6.938 1.415 20.573 1.00 79.75 301 PRO A N 1
ATOM 2430 C CA . PRO A 1 301 ? 6.648 0.031 20.220 1.00 79.75 301 PRO A CA 1
ATOM 2431 C C . PRO A 1 301 ? 6.997 -0.269 18.757 1.00 79.75 301 PRO A C 1
ATOM 2433 O O . PRO A 1 301 ? 6.705 0.519 17.855 1.00 79.75 301 PRO A O 1
ATOM 2436 N N . VAL A 1 302 ? 7.558 -1.454 18.501 1.00 75.75 302 VAL A N 1
ATOM 2437 C CA . VAL A 1 302 ? 7.938 -1.900 17.144 1.00 75.75 302 VAL A CA 1
ATOM 2438 C C . VAL A 1 302 ? 6.724 -1.939 16.201 1.00 75.75 302 VAL A C 1
ATOM 2440 O O . VAL A 1 302 ? 6.847 -1.687 15.002 1.00 75.75 302 VAL A O 1
ATOM 2443 N N . GLU A 1 303 ? 5.531 -2.184 16.747 1.00 77.50 303 GLU A N 1
ATOM 2444 C CA . GLU A 1 303 ? 4.264 -2.229 16.010 1.00 77.50 303 GLU A CA 1
ATOM 2445 C C . GLU A 1 303 ? 3.877 -0.896 15.366 1.00 77.50 303 GLU A C 1
ATOM 2447 O O . GLU A 1 303 ? 3.189 -0.882 14.348 1.00 77.50 303 GLU A O 1
ATOM 2452 N N . TRP A 1 304 ? 4.332 0.229 15.923 1.00 80.56 304 TRP A N 1
ATOM 2453 C CA . TRP A 1 304 ? 4.007 1.553 15.389 1.00 80.56 304 TRP A CA 1
ATOM 2454 C C . TRP A 1 304 ? 4.739 1.843 14.080 1.00 80.56 304 TRP A C 1
ATOM 2456 O O . TRP A 1 304 ? 4.342 2.751 13.352 1.00 80.56 304 TRP A O 1
ATOM 2466 N N . ARG A 1 305 ? 5.802 1.076 13.779 1.00 81.94 305 ARG A N 1
ATOM 2467 C CA . ARG A 1 305 ? 6.601 1.179 12.549 1.00 81.94 305 ARG A CA 1
ATOM 2468 C C . ARG A 1 305 ? 6.935 2.634 12.199 1.00 81.94 305 ARG A C 1
ATOM 2470 O O . ARG A 1 305 ? 6.820 3.051 11.051 1.00 81.94 305 ARG A O 1
ATOM 2477 N N . VAL A 1 306 ? 7.370 3.416 13.190 1.00 84.56 306 VAL A N 1
ATOM 2478 C CA . VAL A 1 306 ? 7.660 4.857 13.037 1.00 84.56 306 VAL A CA 1
ATOM 2479 C C . VAL A 1 306 ? 8.679 5.115 11.917 1.00 84.56 306 VAL A C 1
ATOM 2481 O O . VAL A 1 306 ? 8.545 6.080 11.168 1.00 84.56 306 VAL A O 1
ATOM 2484 N N . SER A 1 307 ? 9.628 4.197 11.707 1.00 85.19 307 SER A N 1
ATOM 2485 C CA . SER A 1 307 ? 10.578 4.240 10.587 1.00 85.19 307 SER A CA 1
ATOM 2486 C C . SER A 1 307 ? 9.900 4.276 9.208 1.00 85.19 307 SER A C 1
ATOM 2488 O O . SER A 1 307 ? 10.396 4.945 8.304 1.00 85.19 307 SER A O 1
ATOM 2490 N N . TRP A 1 308 ? 8.760 3.596 9.039 1.00 87.56 308 TRP A N 1
ATOM 2491 C CA . TRP A 1 308 ? 7.991 3.595 7.787 1.00 87.56 308 TRP A CA 1
ATOM 2492 C C . TRP A 1 308 ? 7.285 4.932 7.565 1.00 87.56 308 TRP A C 1
ATOM 2494 O O . TRP A 1 308 ? 7.275 5.446 6.448 1.00 87.56 308 TRP A O 1
ATOM 2504 N N . TRP A 1 309 ? 6.768 5.541 8.633 1.00 84.94 309 TRP A N 1
ATOM 2505 C CA . TRP A 1 309 ? 6.197 6.890 8.601 1.00 84.94 309 TRP A CA 1
ATOM 2506 C C . TRP A 1 309 ? 7.239 7.954 8.275 1.00 84.94 309 TRP A C 1
ATOM 2508 O O . TRP A 1 309 ? 6.994 8.824 7.435 1.00 84.94 309 TRP A O 1
ATOM 2518 N N . LEU A 1 310 ? 8.426 7.846 8.872 1.00 87.88 310 LEU A N 1
ATOM 2519 C CA . LEU A 1 310 ? 9.552 8.728 8.587 1.00 87.88 310 LEU A CA 1
ATOM 2520 C C . LEU A 1 310 ? 9.969 8.639 7.112 1.00 87.88 310 LEU A C 1
ATOM 2522 O O . LEU A 1 310 ? 10.121 9.667 6.450 1.00 87.88 310 LEU A O 1
ATOM 2526 N N . PHE A 1 311 ? 10.095 7.418 6.584 1.00 88.81 311 PHE A N 1
ATOM 2527 C CA . PHE A 1 311 ? 10.407 7.179 5.175 1.00 88.81 311 PHE A CA 1
ATOM 2528 C C . PHE A 1 311 ? 9.316 7.715 4.243 1.00 88.81 311 PHE A C 1
ATOM 2530 O O . PHE A 1 311 ? 9.621 8.448 3.308 1.00 88.81 311 PHE A O 1
ATOM 2537 N N . THR A 1 312 ? 8.046 7.435 4.530 1.00 86.94 312 THR A N 1
ATOM 2538 C CA . THR A 1 312 ? 6.910 7.846 3.690 1.00 86.94 312 THR A CA 1
ATOM 2539 C C . THR A 1 312 ? 6.787 9.364 3.592 1.00 86.94 312 THR A C 1
ATOM 2541 O O . THR A 1 312 ? 6.631 9.909 2.497 1.00 86.94 312 THR A O 1
ATOM 2544 N N . LYS A 1 313 ? 6.926 10.089 4.711 1.00 87.06 313 LYS A N 1
ATOM 2545 C CA . LYS A 1 313 ? 6.919 11.560 4.685 1.00 87.06 313 LYS A CA 1
ATOM 2546 C C . LYS A 1 313 ? 8.176 12.129 4.020 1.00 87.06 313 LYS A C 1
ATOM 2548 O O . LYS A 1 313 ? 8.069 13.123 3.305 1.00 87.06 313 LYS A O 1
ATOM 2553 N N . PHE A 1 314 ? 9.347 11.511 4.202 1.00 89.25 314 PHE A N 1
ATOM 2554 C CA . PHE A 1 314 ? 10.567 11.902 3.487 1.00 89.25 314 PHE A CA 1
ATOM 2555 C C . PHE A 1 314 ? 10.419 11.741 1.968 1.00 89.25 314 PHE A C 1
ATOM 2557 O O . PHE A 1 314 ? 10.768 12.659 1.225 1.00 89.25 314 PHE A O 1
ATOM 2564 N N . VAL A 1 315 ? 9.867 10.613 1.512 1.00 87.94 315 VAL A N 1
ATOM 2565 C CA . VAL A 1 315 ? 9.565 10.338 0.100 1.00 87.94 315 VAL A CA 1
ATOM 2566 C C . VAL A 1 315 ? 8.597 11.379 -0.446 1.00 87.94 315 VAL A C 1
ATOM 2568 O O . VAL A 1 315 ? 8.887 11.972 -1.479 1.00 87.94 315 VAL A O 1
ATOM 2571 N N . ALA A 1 316 ? 7.508 11.680 0.269 1.00 86.94 316 ALA A N 1
ATOM 2572 C CA . ALA A 1 316 ? 6.535 12.684 -0.157 1.00 86.94 316 ALA A CA 1
ATOM 2573 C C . ALA A 1 316 ? 7.169 14.076 -0.340 1.00 86.94 316 ALA A C 1
ATOM 2575 O O . ALA A 1 316 ? 7.035 14.674 -1.406 1.00 86.94 316 ALA A O 1
ATOM 2576 N N . ILE A 1 317 ? 7.920 14.561 0.658 1.00 86.75 317 ILE A N 1
ATOM 2577 C CA . ILE A 1 317 ? 8.602 15.866 0.581 1.00 86.75 317 ILE A CA 1
ATOM 2578 C C . ILE A 1 317 ? 9.617 15.871 -0.563 1.00 86.75 317 ILE A C 1
ATOM 2580 O O . ILE A 1 317 ? 9.674 16.817 -1.343 1.00 86.75 317 ILE A O 1
ATOM 2584 N N . THR A 1 318 ? 10.422 14.814 -0.676 1.00 88.00 318 THR A N 1
ATOM 2585 C CA . THR A 1 318 ? 11.489 14.775 -1.679 1.00 88.00 318 THR A CA 1
ATOM 2586 C C . THR A 1 318 ? 10.928 14.631 -3.087 1.00 88.00 318 THR A C 1
ATOM 2588 O O . THR A 1 318 ? 11.470 15.228 -4.005 1.00 88.00 318 THR A O 1
ATOM 2591 N N . ARG A 1 319 ? 9.822 13.908 -3.275 1.00 87.62 319 ARG A N 1
ATOM 2592 C CA . ARG A 1 319 ? 9.103 13.841 -4.552 1.00 87.62 319 ARG A CA 1
ATOM 2593 C C . ARG A 1 319 ? 8.588 15.217 -4.969 1.00 87.62 319 ARG A C 1
ATOM 2595 O O . ARG A 1 319 ? 8.761 15.598 -6.123 1.00 87.62 319 ARG A O 1
ATOM 2602 N N . ASP A 1 320 ? 7.978 15.957 -4.047 1.00 86.19 320 ASP A N 1
ATOM 2603 C CA . ASP A 1 320 ? 7.466 17.298 -4.335 1.00 86.19 320 ASP A CA 1
ATOM 2604 C C . ASP A 1 320 ? 8.620 18.257 -4.679 1.00 86.19 320 ASP A C 1
ATOM 2606 O O . ASP A 1 320 ? 8.565 18.955 -5.693 1.00 86.19 320 ASP A O 1
ATOM 2610 N N . ASP A 1 321 ? 9.720 18.214 -3.918 1.00 84.00 321 ASP A N 1
ATOM 2611 C CA . ASP A 1 321 ? 10.941 18.958 -4.238 1.00 84.00 321 ASP A CA 1
ATOM 2612 C C . ASP A 1 321 ? 11.485 18.577 -5.623 1.00 84.00 321 ASP A C 1
ATOM 2614 O O . ASP A 1 321 ? 11.763 19.460 -6.432 1.00 84.00 321 ASP A O 1
ATOM 2618 N N . LEU A 1 322 ? 11.604 17.281 -5.930 1.00 85.12 322 LEU A N 1
ATOM 2619 C CA . LEU A 1 322 ? 12.091 16.797 -7.222 1.00 85.12 322 LEU A CA 1
ATOM 2620 C C . LEU A 1 322 ? 11.199 17.270 -8.362 1.00 85.12 322 LEU A C 1
ATOM 2622 O O . LEU A 1 322 ? 11.722 17.810 -9.325 1.00 85.12 322 LEU A O 1
ATOM 2626 N N . SER A 1 323 ? 9.878 17.172 -8.232 1.00 86.00 323 SER A N 1
ATOM 2627 C CA . SER A 1 323 ? 8.934 17.674 -9.235 1.00 86.00 323 SER A CA 1
ATOM 2628 C C . SER A 1 323 ? 9.116 19.179 -9.489 1.00 86.00 323 SER A C 1
ATOM 2630 O O . SER A 1 323 ? 9.174 19.629 -10.638 1.00 86.00 323 SER A O 1
ATOM 2632 N N . THR A 1 324 ? 9.311 19.982 -8.435 1.00 85.50 324 THR A N 1
ATOM 2633 C CA . THR A 1 324 ? 9.580 21.424 -8.598 1.00 85.50 324 THR A CA 1
ATOM 2634 C C . THR A 1 324 ? 10.950 21.724 -9.210 1.00 85.50 324 THR A C 1
ATOM 2636 O O . THR A 1 324 ? 11.079 22.666 -9.988 1.00 85.50 324 THR A O 1
ATOM 2639 N N . LEU A 1 325 ? 11.984 20.948 -8.885 1.00 83.19 325 LEU A N 1
ATOM 2640 C CA . LEU A 1 325 ? 13.335 21.135 -9.420 1.00 83.19 325 LEU A CA 1
ATOM 2641 C C . LEU A 1 325 ? 13.427 20.701 -10.879 1.00 83.19 325 LEU A C 1
ATOM 2643 O O . LEU A 1 325 ? 14.001 21.413 -11.696 1.00 83.19 325 LEU A O 1
ATOM 2647 N N . LEU A 1 326 ? 12.827 19.558 -11.199 1.00 82.62 326 LEU A N 1
ATOM 2648 C CA . LEU A 1 326 ? 12.748 18.987 -12.534 1.00 82.62 326 LEU A CA 1
ATOM 2649 C C . LEU A 1 326 ? 11.972 19.923 -13.476 1.00 82.62 326 LEU A C 1
ATOM 2651 O O . LEU A 1 326 ? 12.471 20.244 -14.554 1.00 82.62 326 LEU A O 1
ATOM 2655 N N . SER A 1 327 ? 10.834 20.468 -13.029 1.00 83.00 327 SER A N 1
ATOM 2656 C CA . SER A 1 327 ? 10.057 21.435 -13.822 1.00 83.00 327 SER A CA 1
ATOM 2657 C C . SER A 1 327 ? 10.786 22.766 -14.031 1.00 83.00 327 SER A C 1
ATOM 2659 O O . SER A 1 327 ? 10.767 23.307 -15.136 1.00 83.00 327 SER A O 1
ATOM 2661 N N . LYS A 1 328 ? 11.485 23.286 -13.011 1.00 82.06 328 LYS A N 1
ATOM 2662 C CA . LYS A 1 328 ? 12.322 24.495 -13.138 1.00 82.06 328 LYS A CA 1
ATOM 2663 C C . LYS A 1 328 ? 13.522 24.290 -14.063 1.00 82.06 328 LYS A C 1
ATOM 2665 O O . LYS A 1 328 ? 13.884 25.200 -14.801 1.00 82.06 328 LYS A O 1
ATOM 2670 N N . ALA A 1 329 ? 14.145 23.117 -14.010 1.00 74.19 329 ALA A N 1
ATOM 2671 C CA . ALA A 1 329 ? 15.330 22.791 -14.793 1.00 74.19 329 ALA A CA 1
ATOM 2672 C C . ALA A 1 329 ? 15.011 22.369 -16.238 1.00 74.19 329 ALA A C 1
ATOM 2674 O O . ALA A 1 329 ? 15.948 22.121 -16.991 1.00 74.19 329 ALA A O 1
ATOM 2675 N N . GLY A 1 330 ? 13.732 22.299 -16.637 1.00 68.75 330 GLY A N 1
ATOM 2676 C CA . GLY A 1 330 ? 13.243 21.631 -17.852 1.00 68.75 330 GLY A CA 1
ATOM 2677 C C . GLY A 1 330 ? 14.114 21.752 -19.110 1.00 68.75 330 GLY A C 1
ATOM 2678 O O . GLY A 1 330 ? 14.407 20.740 -19.733 1.00 68.75 330 GLY A O 1
ATOM 2679 N N . SER A 1 331 ? 14.584 22.950 -19.475 1.00 64.75 331 SER A N 1
ATOM 2680 C CA . SER A 1 331 ? 15.427 23.159 -20.669 1.00 64.75 331 SER A CA 1
ATOM 2681 C C . SER A 1 331 ? 16.942 23.135 -20.414 1.00 64.75 331 SER A C 1
ATOM 2683 O O . SER A 1 331 ? 17.717 23.092 -21.365 1.00 64.75 331 SER A O 1
ATOM 2685 N N . SER A 1 332 ? 17.388 23.202 -19.158 1.00 65.75 332 SER A N 1
ATOM 2686 C CA . SER A 1 332 ? 18.806 23.149 -18.755 1.00 65.75 332 SER A CA 1
ATOM 2687 C C . SER A 1 332 ? 19.239 21.762 -18.268 1.00 65.75 332 SER A C 1
ATOM 2689 O O . SER A 1 332 ? 20.349 21.594 -17.766 1.00 65.75 332 SER A O 1
ATOM 2691 N N . LEU A 1 333 ? 18.344 20.779 -18.343 1.00 72.88 333 LEU A N 1
ATOM 2692 C CA . LEU A 1 333 ? 18.532 19.458 -17.768 1.00 72.88 333 LEU A CA 1
ATOM 2693 C C . LEU A 1 333 ? 19.384 18.588 -18.696 1.00 72.88 333 LEU A C 1
ATOM 2695 O O . LEU A 1 333 ? 18.944 18.152 -19.758 1.00 72.88 333 LEU A O 1
ATOM 2699 N N . THR A 1 334 ? 20.623 18.319 -18.292 1.00 77.50 334 THR A N 1
ATOM 2700 C CA . THR A 1 334 ? 21.492 17.394 -19.026 1.00 77.50 334 THR A CA 1
ATOM 2701 C C . THR A 1 334 ? 21.017 15.956 -18.819 1.00 77.50 334 THR A C 1
ATOM 2703 O O . THR A 1 334 ? 20.763 15.538 -17.689 1.00 77.50 334 THR A O 1
ATOM 2706 N N . LEU A 1 335 ? 20.978 15.163 -19.895 1.00 79.00 335 LEU A N 1
ATOM 2707 C CA . LEU A 1 335 ? 20.621 13.738 -19.858 1.00 79.00 335 LEU A CA 1
ATOM 2708 C C . LEU A 1 335 ? 21.399 12.946 -18.796 1.00 79.00 335 LEU A C 1
ATOM 2710 O O . LEU A 1 335 ? 20.832 12.109 -18.099 1.00 79.00 335 LEU A O 1
ATOM 2714 N N . THR A 1 336 ? 22.699 13.216 -18.664 1.00 81.81 336 THR A N 1
ATOM 2715 C CA . THR A 1 336 ? 23.574 12.542 -17.696 1.00 81.81 336 THR A CA 1
ATOM 2716 C C . THR A 1 336 ? 23.170 12.836 -16.256 1.00 81.81 336 THR A C 1
ATOM 2718 O O . THR A 1 336 ? 23.219 11.940 -15.416 1.00 81.81 336 THR A O 1
ATOM 2721 N N . LEU A 1 337 ? 22.720 14.062 -15.978 1.00 83.00 337 LEU A N 1
ATOM 2722 C CA . LEU A 1 337 ? 22.232 14.456 -14.663 1.00 83.00 337 LEU A CA 1
ATOM 2723 C C . LEU A 1 337 ? 20.876 13.809 -14.362 1.00 83.00 337 LEU A C 1
ATOM 2725 O O . LEU A 1 337 ? 20.691 13.266 -13.275 1.00 83.00 337 LEU A O 1
ATOM 2729 N N . LEU A 1 338 ? 19.949 13.805 -15.326 1.00 83.38 338 LEU A N 1
ATOM 2730 C CA . LEU A 1 338 ? 18.645 13.150 -15.172 1.00 83.38 338 LEU A CA 1
ATOM 2731 C C . LEU A 1 338 ? 18.805 11.658 -14.872 1.00 83.38 338 LEU A C 1
ATOM 2733 O O . LEU A 1 338 ? 18.263 11.151 -13.895 1.00 83.38 338 LEU A O 1
ATOM 2737 N N . LEU A 1 339 ? 19.587 10.960 -15.696 1.00 82.62 339 LEU A N 1
ATOM 2738 C CA . LEU A 1 339 ? 19.778 9.523 -15.562 1.00 82.62 339 LEU A CA 1
ATOM 2739 C C . LEU A 1 339 ? 20.552 9.177 -14.286 1.00 82.62 339 LEU A C 1
ATOM 2741 O O . LEU A 1 339 ? 20.178 8.246 -13.580 1.00 82.62 339 LEU A O 1
ATOM 2745 N N . GLY A 1 340 ? 21.586 9.957 -13.952 1.00 84.56 340 GLY A N 1
ATOM 2746 C CA . GLY A 1 340 ? 22.355 9.775 -12.722 1.00 84.56 340 GLY A CA 1
ATOM 2747 C C . GLY A 1 340 ? 21.509 9.972 -11.461 1.00 84.56 340 GLY A C 1
ATOM 2748 O O . GLY A 1 340 ? 21.606 9.185 -10.522 1.00 84.56 340 GLY A O 1
ATOM 2749 N N . THR A 1 341 ? 20.638 10.984 -11.439 1.00 85.38 341 THR A N 1
ATOM 2750 C CA . THR A 1 341 ? 19.748 11.255 -10.294 1.00 85.38 341 THR A CA 1
ATOM 2751 C C . THR A 1 341 ? 18.612 10.242 -10.178 1.00 85.38 341 THR A C 1
ATOM 2753 O O . THR A 1 341 ? 18.297 9.805 -9.067 1.00 85.38 341 THR A O 1
ATOM 2756 N N . LEU A 1 342 ? 18.047 9.799 -11.302 1.00 86.19 342 LEU A N 1
ATOM 2757 C CA . LEU A 1 342 ? 17.056 8.724 -11.339 1.00 86.19 342 LEU A CA 1
ATOM 2758 C C . LEU A 1 342 ? 17.657 7.392 -10.869 1.00 86.19 342 LEU A C 1
ATOM 2760 O O . LEU A 1 342 ? 17.071 6.712 -10.026 1.00 86.19 342 LEU A O 1
ATOM 2764 N N . GLN A 1 343 ? 18.863 7.046 -11.328 1.00 87.12 343 GLN A N 1
ATOM 2765 C CA . GLN A 1 343 ? 19.575 5.855 -10.865 1.00 87.12 343 GLN A CA 1
ATOM 2766 C C . GLN A 1 343 ? 19.821 5.904 -9.349 1.00 87.12 343 GLN A C 1
ATOM 2768 O O . GLN A 1 343 ? 19.486 4.961 -8.640 1.00 87.12 343 GLN A O 1
ATOM 2773 N N . GLN A 1 344 ? 20.318 7.023 -8.817 1.00 87.50 344 GLN A N 1
ATOM 2774 C CA . GLN A 1 344 ? 20.524 7.170 -7.369 1.00 87.50 344 GLN A CA 1
ATOM 2775 C C . GLN A 1 344 ? 19.218 7.043 -6.569 1.00 87.50 344 GLN A C 1
ATOM 2777 O O . GLN A 1 344 ? 19.222 6.505 -5.460 1.00 87.50 344 GLN A O 1
ATOM 2782 N N . THR A 1 345 ? 18.102 7.528 -7.120 1.00 88.31 345 THR A N 1
ATOM 2783 C CA . THR A 1 345 ? 16.778 7.439 -6.487 1.00 88.31 345 THR A CA 1
ATOM 2784 C C . THR A 1 345 ? 16.266 6.001 -6.460 1.00 88.31 345 THR A C 1
ATOM 2786 O O . THR A 1 345 ? 15.885 5.509 -5.400 1.00 88.31 345 THR A O 1
ATOM 2789 N N . THR A 1 346 ? 16.328 5.296 -7.590 1.00 86.31 346 THR A N 1
ATOM 2790 C CA . THR A 1 346 ? 15.894 3.890 -7.694 1.00 86.31 346 THR A CA 1
ATOM 2791 C C . THR A 1 346 ? 16.760 2.952 -6.847 1.00 86.31 346 THR A C 1
ATOM 2793 O O . THR A 1 346 ? 16.242 2.065 -6.166 1.00 86.31 346 THR A O 1
ATOM 2796 N N . GLU A 1 347 ? 18.076 3.176 -6.799 1.00 88.81 347 GLU A N 1
ATOM 2797 C CA . GLU A 1 347 ? 18.985 2.435 -5.919 1.00 88.81 347 GLU A CA 1
ATOM 2798 C C . GLU A 1 347 ? 18.652 2.653 -4.438 1.00 88.81 347 GLU A C 1
ATOM 2800 O O . GLU A 1 347 ? 18.676 1.705 -3.649 1.00 88.81 347 GLU A O 1
ATOM 2805 N N . PHE A 1 348 ? 18.310 3.884 -4.047 1.00 88.88 348 PHE A N 1
ATOM 2806 C CA . PHE A 1 348 ? 17.897 4.199 -2.682 1.00 88.88 348 PHE A CA 1
ATOM 2807 C C . PHE A 1 348 ? 16.565 3.532 -2.310 1.00 88.88 348 PHE A C 1
ATOM 2809 O O . PHE A 1 348 ? 16.478 2.911 -1.250 1.00 88.88 348 PHE A O 1
ATOM 2816 N N . GLU A 1 349 ? 15.560 3.593 -3.185 1.00 87.88 349 GLU A N 1
ATOM 2817 C CA . GLU A 1 349 ? 14.268 2.912 -3.016 1.00 87.88 349 GLU A CA 1
ATOM 2818 C C . GLU A 1 349 ? 14.439 1.385 -2.886 1.00 87.88 349 GLU A C 1
ATOM 2820 O O . GLU A 1 349 ? 13.871 0.750 -1.989 1.00 87.88 349 GLU A O 1
ATOM 2825 N N . SER A 1 350 ? 15.301 0.790 -3.717 1.00 85.56 350 SER A N 1
ATOM 2826 C CA . SER A 1 350 ? 15.643 -0.636 -3.640 1.00 85.56 350 SER A CA 1
ATOM 2827 C C . SER A 1 350 ? 16.390 -0.990 -2.349 1.00 85.56 350 SER A C 1
ATOM 2829 O O . SER A 1 350 ? 16.115 -2.014 -1.726 1.00 85.56 350 SER A O 1
ATOM 2831 N N . ALA A 1 351 ? 17.331 -0.151 -1.906 1.00 87.50 351 ALA A N 1
ATOM 2832 C CA . ALA A 1 351 ? 18.055 -0.376 -0.656 1.00 87.50 351 ALA A CA 1
ATOM 2833 C C . ALA A 1 351 ? 17.119 -0.340 0.564 1.00 87.50 351 ALA A C 1
ATOM 2835 O O . ALA A 1 351 ? 17.273 -1.134 1.492 1.00 87.50 351 ALA A O 1
ATOM 2836 N N . MET A 1 352 ? 16.134 0.556 0.544 1.00 84.44 352 MET A N 1
ATOM 2837 C CA . MET A 1 352 ? 15.151 0.715 1.610 1.00 84.44 352 MET A CA 1
ATOM 2838 C C . MET A 1 352 ? 14.144 -0.440 1.658 1.00 84.44 352 MET A C 1
ATOM 2840 O O . MET A 1 352 ? 13.963 -1.042 2.716 1.00 84.44 352 MET A O 1
ATOM 2844 N N . SER A 1 353 ? 13.575 -0.843 0.519 1.00 84.94 353 SER A N 1
ATOM 2845 C CA . SER A 1 353 ? 12.713 -2.039 0.447 1.00 84.94 353 SER A CA 1
ATOM 2846 C C . SER A 1 353 ? 13.444 -3.314 0.892 1.00 84.94 353 SER A C 1
ATOM 2848 O O . SER A 1 353 ? 12.896 -4.105 1.659 1.00 84.94 353 SER A O 1
ATOM 2850 N N . LYS A 1 354 ? 14.725 -3.476 0.528 1.00 87.44 354 LYS A N 1
ATOM 2851 C CA . LYS A 1 354 ? 15.571 -4.581 1.019 1.00 87.44 354 LYS A CA 1
ATOM 2852 C C . LYS A 1 354 ? 15.799 -4.539 2.532 1.00 87.44 354 LYS A C 1
ATOM 2854 O O . LYS A 1 354 ? 15.807 -5.596 3.155 1.00 87.44 354 LYS A O 1
ATOM 2859 N N . LYS A 1 355 ? 15.972 -3.353 3.132 1.00 83.69 355 LYS A N 1
ATOM 2860 C CA . LYS A 1 355 ? 16.185 -3.207 4.585 1.00 83.69 355 LYS A CA 1
ATOM 2861 C C . LYS A 1 355 ? 14.981 -3.705 5.392 1.00 83.69 355 LYS A C 1
ATOM 2863 O O . LYS A 1 355 ? 15.174 -4.321 6.436 1.00 83.69 355 LYS A O 1
ATOM 2868 N N . TRP A 1 356 ? 13.762 -3.443 4.921 1.00 81.31 356 TRP A N 1
ATOM 2869 C CA . TRP A 1 356 ? 12.528 -3.799 5.634 1.00 81.31 356 TRP A CA 1
ATOM 2870 C C . TRP A 1 356 ? 11.841 -5.071 5.127 1.00 81.31 356 TRP A C 1
ATOM 2872 O O . TRP A 1 356 ? 10.819 -5.448 5.693 1.00 81.31 356 TRP A O 1
ATOM 2882 N N . ALA A 1 357 ? 12.398 -5.729 4.101 1.00 80.75 357 ALA A N 1
ATOM 2883 C CA . ALA A 1 357 ? 11.838 -6.925 3.461 1.00 80.75 357 ALA A CA 1
ATOM 2884 C C . ALA A 1 357 ? 10.342 -6.785 3.104 1.00 80.75 357 ALA A C 1
ATOM 2886 O O . ALA A 1 357 ? 9.586 -7.751 3.174 1.00 80.75 357 ALA A O 1
ATOM 2887 N N . ALA A 1 358 ? 9.924 -5.572 2.742 1.00 79.69 358 ALA A N 1
ATOM 2888 C CA . ALA A 1 358 ? 8.554 -5.217 2.391 1.00 79.69 358 ALA A CA 1
ATOM 2889 C C . ALA A 1 358 ? 8.555 -4.464 1.060 1.00 79.69 358 ALA A C 1
ATOM 2891 O O . ALA A 1 358 ? 9.535 -3.784 0.723 1.00 79.69 358 ALA A O 1
ATOM 2892 N N . SER A 1 359 ? 7.472 -4.595 0.294 1.00 76.50 359 SER A N 1
ATOM 2893 C CA . SER A 1 359 ? 7.343 -3.847 -0.955 1.00 76.50 359 SER A CA 1
ATOM 2894 C C . SER A 1 359 ? 7.216 -2.349 -0.662 1.00 76.50 359 SER A C 1
ATOM 2896 O O . SER A 1 359 ? 6.710 -1.933 0.382 1.00 76.50 359 SER A O 1
ATOM 2898 N N . LEU A 1 360 ? 7.717 -1.516 -1.576 1.00 73.81 360 LEU A N 1
ATOM 2899 C CA . LEU A 1 360 ? 7.701 -0.064 -1.397 1.00 73.81 360 LEU A CA 1
ATOM 2900 C C . LEU A 1 360 ? 6.258 0.460 -1.299 1.00 73.81 360 LEU A C 1
ATOM 2902 O O . LEU A 1 360 ? 5.977 1.304 -0.450 1.00 73.81 360 LEU A O 1
ATOM 2906 N N . ASP A 1 361 ? 5.339 -0.122 -2.069 1.00 71.38 361 ASP A N 1
ATOM 2907 C CA . ASP A 1 361 ? 3.917 0.222 -2.036 1.00 71.38 361 ASP A CA 1
ATOM 2908 C C . ASP A 1 361 ? 3.260 -0.130 -0.698 1.00 71.38 361 ASP A C 1
ATOM 2910 O O . ASP A 1 361 ? 2.515 0.688 -0.165 1.00 71.38 361 ASP A O 1
ATOM 2914 N N . GLU A 1 362 ? 3.585 -1.281 -0.094 1.00 74.88 362 GLU A N 1
ATOM 2915 C CA . GLU A 1 362 ? 3.088 -1.642 1.244 1.00 74.88 362 GLU A CA 1
ATOM 2916 C C . GLU A 1 362 ? 3.569 -0.661 2.318 1.00 74.88 362 GLU A C 1
ATOM 2918 O O . GLU A 1 362 ? 2.808 -0.302 3.220 1.00 74.88 362 GLU A O 1
ATOM 2923 N N . ILE A 1 363 ? 4.823 -0.207 2.226 1.00 75.50 363 ILE A N 1
ATOM 2924 C CA . ILE A 1 363 ? 5.397 0.759 3.172 1.00 75.50 363 ILE A CA 1
ATOM 2925 C C . ILE A 1 363 ? 4.682 2.107 3.038 1.00 75.50 363 ILE A C 1
ATOM 2927 O O . ILE A 1 363 ? 4.270 2.685 4.047 1.00 75.50 363 ILE A O 1
ATOM 2931 N N . LEU A 1 364 ? 4.496 2.588 1.804 1.00 72.88 364 LEU A N 1
ATOM 2932 C CA . LEU A 1 364 ? 3.830 3.862 1.535 1.00 72.88 364 LEU A CA 1
ATOM 2933 C C . LEU A 1 364 ? 2.329 3.811 1.856 1.00 72.88 364 LEU A C 1
ATOM 2935 O O . LEU A 1 364 ? 1.780 4.801 2.340 1.00 72.88 364 LEU A O 1
ATOM 2939 N N . SER A 1 365 ? 1.661 2.671 1.646 1.00 69.25 365 SER A N 1
ATOM 2940 C CA . SER A 1 365 ? 0.238 2.508 1.964 1.00 69.25 365 SER A CA 1
ATOM 2941 C C . SER A 1 365 ? -0.020 2.358 3.461 1.00 69.25 365 SER A C 1
ATOM 2943 O O . SER A 1 365 ? -1.019 2.864 3.962 1.00 69.25 365 SER A O 1
ATOM 2945 N N . ALA A 1 366 ? 0.870 1.681 4.194 1.00 65.75 366 ALA A N 1
ATOM 2946 C CA . ALA A 1 366 ? 0.716 1.470 5.634 1.00 65.75 366 ALA A CA 1
ATOM 2947 C C . ALA A 1 366 ? 0.953 2.747 6.455 1.00 65.75 366 ALA A C 1
ATOM 2949 O O . ALA A 1 366 ? 0.462 2.862 7.577 1.00 65.75 366 ALA A O 1
ATOM 2950 N N . ALA A 1 367 ? 1.721 3.688 5.907 1.00 60.62 367 ALA A N 1
ATOM 2951 C CA . ALA A 1 367 ? 2.134 4.911 6.581 1.00 60.62 367 ALA A CA 1
ATOM 2952 C C . ALA A 1 367 ? 1.581 6.194 5.933 1.00 60.62 367 ALA A C 1
ATOM 2954 O O . ALA A 1 367 ? 2.066 7.294 6.212 1.00 60.62 367 ALA A O 1
ATOM 2955 N N . SER A 1 368 ? 0.567 6.067 5.070 1.00 61.47 368 SER A N 1
ATOM 2956 C CA . SER A 1 368 ? -0.180 7.205 4.534 1.00 61.47 368 SER A CA 1
ATOM 2957 C C . SER A 1 368 ? -1.642 7.171 4.964 1.00 61.47 368 SER A C 1
ATOM 2959 O O . SER A 1 368 ? -2.248 6.118 5.147 1.00 61.47 368 SER A O 1
ATOM 2961 N N . SER A 1 369 ? -2.223 8.361 5.100 1.00 56.50 369 SER A N 1
ATOM 2962 C CA . SER A 1 369 ? -3.666 8.511 5.242 1.00 56.50 369 SER A CA 1
ATOM 2963 C C . SER A 1 369 ? -4.349 8.114 3.922 1.00 56.50 369 SER A C 1
ATOM 2965 O O . SER A 1 369 ? -3.856 8.492 2.853 1.00 56.50 369 SER A O 1
ATOM 2967 N N . PRO A 1 370 ? -5.502 7.417 3.954 1.00 50.78 370 PRO A N 1
ATOM 2968 C CA . PRO A 1 370 ? -6.205 6.942 2.756 1.00 50.78 370 PRO A CA 1
ATOM 2969 C C . PRO A 1 370 ? -6.610 8.048 1.760 1.00 50.78 370 PRO A C 1
ATOM 2971 O O . PRO A 1 370 ? -6.994 7.743 0.636 1.00 50.78 370 PRO A O 1
ATOM 2974 N N . ALA A 1 371 ? -6.515 9.327 2.140 1.00 45.22 371 ALA A N 1
ATOM 2975 C CA . ALA A 1 371 ? -6.847 10.471 1.291 1.00 45.22 371 ALA A CA 1
ATOM 2976 C C . ALA A 1 371 ? -5.749 10.873 0.281 1.00 45.22 371 ALA A C 1
ATOM 2978 O O . ALA A 1 371 ? -6.051 11.585 -0.675 1.00 45.22 371 ALA A O 1
ATOM 2979 N N . ALA A 1 372 ? -4.490 10.457 0.471 1.00 55.78 372 ALA A N 1
ATOM 2980 C CA . ALA A 1 372 ? -3.388 10.809 -0.429 1.00 55.78 372 ALA A CA 1
ATOM 2981 C C . ALA A 1 372 ? -2.351 9.672 -0.497 1.00 55.78 372 ALA A C 1
ATOM 2983 O O . ALA A 1 372 ? -1.429 9.635 0.323 1.00 55.78 372 ALA A O 1
ATOM 2984 N N . PRO A 1 373 ? -2.468 8.727 -1.449 1.00 60.25 373 PRO A N 1
ATOM 2985 C CA . PRO A 1 373 ? -1.452 7.699 -1.626 1.00 60.25 373 PRO A CA 1
ATOM 2986 C C . PRO A 1 373 ? -0.144 8.362 -2.063 1.00 60.25 373 PRO A C 1
ATOM 2988 O O . PRO A 1 373 ? -0.073 9.030 -3.100 1.00 60.25 373 PRO A O 1
ATOM 2991 N N . VAL A 1 374 ? 0.891 8.211 -1.241 1.00 65.62 374 VAL A N 1
ATOM 2992 C CA . VAL A 1 374 ? 2.233 8.657 -1.603 1.00 65.62 374 VAL A CA 1
ATOM 2993 C C . VAL A 1 374 ? 2.721 7.729 -2.710 1.00 65.62 374 VAL A C 1
ATOM 2995 O O . VAL A 1 374 ? 2.680 6.514 -2.564 1.00 65.62 374 VAL A O 1
ATOM 2998 N N . GLN A 1 375 ? 3.115 8.318 -3.834 1.00 75.44 375 GLN A N 1
ATOM 2999 C CA . GLN A 1 375 ? 3.732 7.608 -4.954 1.00 75.44 375 GLN A CA 1
ATOM 3000 C C . GLN A 1 375 ? 5.247 7.531 -4.733 1.00 75.44 375 GLN A C 1
ATOM 3002 O O . GLN A 1 375 ? 5.785 8.397 -4.027 1.00 75.44 375 GLN A O 1
ATOM 3007 N N . PRO A 1 376 ? 5.943 6.555 -5.338 1.00 78.56 376 PRO A N 1
ATOM 3008 C CA . PRO A 1 376 ? 7.397 6.500 -5.286 1.00 78.56 376 PRO A CA 1
ATOM 3009 C C . PRO A 1 376 ? 8.031 7.785 -5.839 1.00 78.56 376 PRO A C 1
ATOM 3011 O O . PRO A 1 376 ? 7.442 8.512 -6.645 1.00 78.56 376 PRO A O 1
ATOM 3014 N N . MET A 1 377 ? 9.256 8.077 -5.404 1.00 81.19 377 MET A N 1
ATOM 3015 C CA . MET A 1 377 ? 10.011 9.250 -5.849 1.00 81.19 377 MET A CA 1
ATOM 3016 C C . MET A 1 377 ? 10.335 9.169 -7.343 1.00 81.19 377 MET A C 1
ATOM 3018 O O . MET A 1 377 ? 10.394 10.197 -8.016 1.00 81.19 377 MET A O 1
ATOM 3022 N N . SER A 1 378 ? 10.516 7.952 -7.861 1.00 80.25 378 SER A N 1
ATOM 3023 C CA . SER A 1 378 ? 10.776 7.660 -9.275 1.00 80.25 378 SER A CA 1
ATOM 3024 C C . SER A 1 378 ? 9.661 8.143 -10.216 1.00 80.25 378 SER A C 1
ATOM 3026 O O . SER A 1 378 ? 9.964 8.629 -11.305 1.00 80.25 378 SER A O 1
ATOM 3028 N N . SER A 1 379 ? 8.400 8.156 -9.770 1.00 79.69 379 SER A N 1
ATOM 3029 C CA . SER A 1 379 ? 7.268 8.672 -10.561 1.00 79.69 379 SER A CA 1
ATOM 3030 C C . SER A 1 379 ? 7.404 10.168 -10.900 1.00 79.69 379 SER A C 1
ATOM 3032 O O . SER A 1 379 ? 6.948 10.617 -11.950 1.00 79.69 379 SER A O 1
ATOM 3034 N N . ALA A 1 380 ? 8.116 10.958 -10.081 1.00 80.94 380 ALA A N 1
ATOM 3035 C CA . ALA A 1 380 ? 8.354 12.377 -10.373 1.00 80.94 380 ALA A CA 1
ATOM 3036 C C . ALA A 1 380 ? 9.196 12.613 -11.643 1.00 80.94 380 ALA A C 1
ATOM 3038 O O . ALA A 1 380 ? 9.167 13.712 -12.196 1.00 80.94 380 ALA A O 1
ATOM 3039 N N . PHE A 1 381 ? 9.941 11.604 -12.105 1.00 79.06 381 PHE A N 1
ATOM 3040 C CA . PHE A 1 381 ? 10.815 11.700 -13.275 1.00 79.06 381 PHE A CA 1
ATOM 3041 C C . PHE A 1 381 ? 10.115 11.328 -14.589 1.00 79.06 381 PHE A C 1
ATOM 3043 O O . PHE A 1 381 ? 10.596 11.711 -15.658 1.00 79.06 381 PHE A O 1
ATOM 3050 N N . GLU A 1 382 ? 8.974 10.631 -14.538 1.00 79.12 382 GLU A N 1
ATOM 3051 C CA . GLU A 1 382 ? 8.236 10.187 -15.731 1.00 79.12 382 GLU A CA 1
ATOM 3052 C C . GLU A 1 382 ? 7.884 11.328 -16.695 1.00 79.12 382 GLU A C 1
ATOM 3054 O O . GLU A 1 382 ? 8.146 11.180 -17.892 1.00 79.12 382 GLU A O 1
ATOM 3059 N N . PRO A 1 383 ? 7.387 12.498 -16.238 1.00 81.75 383 PRO A N 1
ATOM 3060 C CA . PRO A 1 383 ? 6.998 13.568 -17.152 1.00 81.75 383 PRO A CA 1
ATOM 3061 C C . PRO A 1 383 ? 8.181 14.195 -17.900 1.00 81.75 383 PRO A C 1
ATOM 3063 O O . PRO A 1 383 ? 7.972 15.012 -18.792 1.00 81.75 383 PRO A O 1
ATOM 3066 N N . HIS A 1 384 ? 9.425 13.924 -17.495 1.00 79.00 384 HIS A N 1
ATOM 3067 C CA . HIS A 1 384 ? 10.629 14.548 -18.060 1.00 79.00 384 HIS A CA 1
ATOM 3068 C C . HIS A 1 384 ? 11.540 13.539 -18.767 1.00 79.00 384 HIS A C 1
ATOM 3070 O O . HIS A 1 384 ? 12.589 13.912 -19.293 1.00 79.00 384 HIS A O 1
ATOM 3076 N N . LEU A 1 385 ? 11.117 12.274 -18.858 1.00 81.12 385 LEU A N 1
ATOM 3077 C CA . LEU A 1 385 ? 11.843 11.234 -19.586 1.00 81.12 385 LEU A CA 1
ATOM 3078 C C . LEU A 1 385 ? 11.837 11.444 -21.112 1.00 81.12 385 LEU A C 1
ATOM 3080 O O . LEU A 1 385 ? 12.584 10.773 -21.821 1.00 81.12 385 LEU A O 1
ATOM 3084 N N . TRP A 1 386 ? 11.080 12.419 -21.627 1.00 80.94 386 TRP A N 1
ATOM 3085 C CA . TRP A 1 386 ? 11.129 12.816 -23.038 1.00 80.94 386 TRP A CA 1
ATOM 3086 C C . TRP A 1 386 ? 12.538 13.253 -23.481 1.00 80.94 386 TRP A C 1
ATOM 3088 O O . TRP A 1 386 ? 12.927 12.981 -24.610 1.00 80.94 386 TRP A O 1
ATOM 3098 N N . ILE A 1 387 ? 13.349 13.843 -22.590 1.00 81.50 387 ILE A N 1
ATOM 3099 C CA . ILE A 1 387 ? 14.741 14.236 -22.894 1.00 81.50 387 ILE A CA 1
ATOM 3100 C C . ILE A 1 387 ? 15.595 12.999 -23.202 1.00 81.50 387 ILE A C 1
ATOM 3102 O O . ILE A 1 387 ? 16.459 13.018 -24.079 1.00 81.50 387 ILE A O 1
ATOM 3106 N N . TYR A 1 388 ? 15.342 11.897 -22.489 1.00 80.81 388 TYR A N 1
ATOM 3107 C CA . TYR A 1 388 ? 15.984 10.619 -22.776 1.00 80.81 388 TYR A CA 1
ATOM 3108 C C . TYR A 1 388 ? 15.545 10.094 -24.143 1.00 80.81 388 TYR A C 1
ATOM 3110 O O . TYR A 1 388 ? 16.386 9.713 -24.953 1.00 80.81 388 TYR A O 1
ATOM 3118 N N . VAL A 1 389 ? 14.244 10.134 -24.421 1.00 82.62 389 VAL A N 1
ATOM 3119 C CA . VAL A 1 389 ? 13.650 9.712 -25.696 1.00 82.62 389 VAL A CA 1
ATOM 3120 C C . VAL A 1 389 ? 14.251 10.509 -26.870 1.00 82.62 389 VAL A C 1
ATOM 3122 O O . VAL A 1 389 ? 14.717 9.908 -27.835 1.00 82.62 389 VAL A O 1
ATOM 3125 N N . GLU A 1 390 ? 14.380 11.834 -26.763 1.00 83.25 390 GLU A N 1
ATOM 3126 C CA . GLU A 1 390 ? 15.035 12.673 -27.781 1.00 83.25 390 GLU A CA 1
ATOM 3127 C C . GLU A 1 390 ? 16.526 12.375 -27.957 1.00 83.25 390 GLU A C 1
ATOM 3129 O O . GLU A 1 390 ? 17.033 12.343 -29.082 1.00 83.25 390 GLU A O 1
ATOM 3134 N N . ALA A 1 391 ? 17.247 12.123 -26.863 1.00 83.62 391 ALA A N 1
ATOM 3135 C CA . ALA A 1 391 ? 18.645 11.730 -26.950 1.00 83.62 391 ALA A CA 1
ATOM 3136 C C . ALA A 1 391 ? 18.817 10.391 -27.684 1.00 83.62 391 ALA A C 1
ATOM 3138 O O . ALA A 1 391 ? 19.760 10.244 -28.464 1.00 83.62 391 ALA A O 1
ATOM 3139 N N . GLN A 1 392 ? 17.889 9.445 -27.490 1.00 82.88 392 GLN A N 1
ATOM 3140 C CA . GLN A 1 392 ? 17.873 8.196 -28.251 1.00 82.88 392 GLN A CA 1
ATOM 3141 C C . GLN A 1 392 ? 17.506 8.413 -29.726 1.00 82.88 392 GLN A C 1
ATOM 3143 O O . GLN A 1 392 ? 18.114 7.772 -30.582 1.00 82.88 392 GLN A O 1
ATOM 3148 N N . ASP A 1 393 ? 16.586 9.335 -30.052 1.00 85.50 393 ASP A N 1
ATOM 3149 C CA . ASP A 1 393 ? 16.289 9.717 -31.448 1.00 85.50 393 ASP A CA 1
ATOM 3150 C C . ASP A 1 393 ? 17.556 10.224 -32.150 1.00 85.50 393 ASP A C 1
ATOM 3152 O O . ASP A 1 393 ? 17.880 9.795 -33.258 1.00 85.50 393 ASP A O 1
ATOM 3156 N N . LYS A 1 394 ? 18.316 11.095 -31.476 1.00 85.31 394 LYS A N 1
ATOM 3157 C CA . LYS A 1 394 ? 19.561 11.654 -32.008 1.00 85.31 394 LYS A CA 1
ATOM 3158 C C . LYS A 1 394 ? 20.670 10.606 -32.139 1.00 85.31 394 LYS A C 1
ATOM 3160 O O . LYS A 1 394 ? 21.329 10.557 -33.173 1.00 85.31 394 LYS A O 1
ATOM 3165 N N . ALA A 1 395 ? 20.852 9.741 -31.140 1.00 84.38 395 ALA A N 1
ATOM 3166 C CA . ALA A 1 395 ? 21.841 8.664 -31.198 1.00 84.38 395 ALA A CA 1
ATOM 3167 C C . ALA A 1 395 ? 21.554 7.680 -32.348 1.00 84.38 395 ALA A C 1
ATOM 3169 O O . ALA A 1 395 ? 22.471 7.269 -33.062 1.00 84.38 395 ALA A O 1
ATOM 3170 N N . LEU A 1 396 ? 20.275 7.354 -32.575 1.00 83.12 396 LEU A N 1
ATOM 3171 C CA . LEU A 1 396 ? 19.843 6.551 -33.721 1.00 83.12 396 LEU A CA 1
ATOM 3172 C C . LEU A 1 396 ? 20.090 7.261 -35.052 1.00 83.12 396 LEU A C 1
ATOM 3174 O O . LEU A 1 396 ? 20.542 6.619 -36.002 1.00 83.12 396 LEU A O 1
ATOM 3178 N N . ALA A 1 397 ? 19.845 8.572 -35.115 1.00 83.75 397 ALA A N 1
ATOM 3179 C CA . ALA A 1 397 ? 20.130 9.377 -36.298 1.00 83.75 397 ALA A CA 1
ATOM 3180 C C . ALA A 1 397 ? 21.613 9.342 -36.674 1.00 83.75 397 ALA A C 1
ATOM 3182 O O . ALA A 1 397 ? 21.943 9.098 -37.836 1.00 83.75 397 ALA A O 1
ATOM 3183 N N . ASP A 1 398 ? 22.496 9.549 -35.698 1.00 82.81 398 ASP A N 1
ATOM 3184 C CA . ASP A 1 398 ? 23.943 9.591 -35.909 1.00 82.81 398 ASP A CA 1
ATOM 3185 C C . ASP A 1 398 ? 24.486 8.215 -36.331 1.00 82.81 398 ASP A C 1
ATOM 3187 O O . ASP A 1 398 ? 25.273 8.118 -37.279 1.00 82.81 398 ASP A O 1
ATOM 3191 N N . MET A 1 399 ? 24.008 7.135 -35.700 1.00 78.00 399 MET A N 1
ATOM 3192 C CA . MET A 1 399 ? 24.376 5.764 -36.070 1.00 78.00 399 MET A CA 1
ATOM 3193 C C . MET A 1 399 ? 23.940 5.433 -37.505 1.00 78.00 399 MET A C 1
ATOM 3195 O O . MET A 1 399 ? 24.736 4.949 -38.310 1.00 78.00 399 MET A O 1
ATOM 3199 N N . LEU A 1 400 ? 22.703 5.768 -37.879 1.00 74.00 400 LEU A N 1
ATOM 3200 C CA . LEU A 1 400 ? 22.198 5.514 -39.230 1.00 74.00 400 LEU A CA 1
ATOM 3201 C C . LEU A 1 400 ? 22.839 6.423 -40.290 1.00 74.00 400 LEU A C 1
ATOM 3203 O O . LEU A 1 400 ? 23.014 6.001 -41.437 1.00 74.00 400 LEU A O 1
ATOM 3207 N N . ALA A 1 401 ? 23.241 7.645 -39.933 1.00 74.62 401 ALA A N 1
ATOM 3208 C CA . ALA A 1 401 ? 23.978 8.543 -40.820 1.00 74.62 401 ALA A CA 1
ATOM 3209 C C . ALA A 1 401 ? 25.371 7.995 -41.178 1.00 74.62 401 ALA A C 1
ATOM 3211 O O . ALA A 1 401 ? 25.797 8.123 -42.332 1.00 74.62 401 ALA A O 1
ATOM 3212 N N . LEU A 1 402 ? 26.046 7.328 -40.232 1.00 68.88 402 LEU A N 1
ATOM 3213 C CA . LEU A 1 402 ? 27.331 6.654 -40.452 1.00 68.88 402 LEU A CA 1
ATOM 3214 C C . LEU A 1 402 ? 27.235 5.588 -41.560 1.00 68.88 402 LEU A C 1
ATOM 3216 O O . LEU A 1 402 ? 28.114 5.483 -42.418 1.00 68.88 402 LEU A O 1
ATOM 3220 N N . HIS A 1 403 ? 26.124 4.849 -41.578 1.00 59.91 403 HIS A N 1
ATOM 3221 C CA . HIS A 1 403 ? 25.861 3.762 -42.526 1.00 59.91 403 HIS A CA 1
ATOM 3222 C C . HIS A 1 403 ? 25.267 4.229 -43.868 1.00 59.91 403 HIS A C 1
ATOM 3224 O O . HIS A 1 403 ? 25.322 3.499 -44.860 1.00 59.91 403 HIS A O 1
ATOM 3230 N N . ARG A 1 404 ? 24.721 5.452 -43.946 1.00 61.09 404 ARG A N 1
ATOM 3231 C CA . ARG A 1 404 ? 24.110 6.020 -45.167 1.00 61.09 404 ARG A CA 1
ATOM 3232 C C . ARG A 1 404 ? 25.112 6.726 -46.093 1.00 61.09 404 ARG A C 1
ATOM 3234 O O . ARG A 1 404 ? 24.802 6.950 -47.264 1.00 61.09 404 ARG A O 1
ATOM 3241 N N . ASN A 1 405 ? 26.302 7.089 -45.610 1.00 52.34 405 ASN A N 1
ATOM 3242 C CA . ASN A 1 405 ? 27.253 7.903 -46.369 1.00 52.34 405 ASN A CA 1
ATOM 3243 C C . ASN A 1 405 ? 27.976 7.077 -47.465 1.00 52.34 405 ASN A C 1
ATOM 3245 O O . ASN A 1 405 ? 28.655 6.101 -47.159 1.00 52.34 405 ASN A O 1
ATOM 3249 N N . PRO A 1 406 ? 27.893 7.438 -48.761 1.00 47.56 406 PRO A N 1
ATOM 3250 C CA . PRO A 1 406 ? 28.455 6.630 -49.849 1.00 47.56 406 PRO A CA 1
ATOM 3251 C C . PRO A 1 406 ? 29.988 6.509 -49.851 1.00 47.56 406 PRO A C 1
ATOM 3253 O O . PRO A 1 406 ? 30.512 5.623 -50.520 1.00 47.56 406 PRO A O 1
ATOM 3256 N N . LYS A 1 407 ? 30.723 7.331 -49.089 1.00 37.59 407 LYS A N 1
ATOM 3257 C CA . LYS A 1 407 ? 32.195 7.251 -48.997 1.00 37.59 407 LYS A CA 1
ATOM 3258 C C . LYS A 1 407 ? 32.701 6.030 -48.216 1.00 37.59 407 LYS A C 1
ATOM 3260 O O . LYS A 1 407 ? 33.824 5.601 -48.447 1.00 37.59 407 LYS A O 1
ATOM 3265 N N . THR A 1 408 ? 31.877 5.429 -47.357 1.00 40.78 408 THR A N 1
ATOM 3266 C CA . THR A 1 408 ? 32.181 4.164 -46.661 1.00 40.78 408 THR A CA 1
ATOM 3267 C C . THR A 1 408 ? 31.704 2.926 -47.437 1.00 40.78 408 THR A C 1
ATOM 3269 O O . THR A 1 408 ? 32.107 1.813 -47.107 1.00 40.78 408 THR A O 1
ATOM 3272 N N . ARG A 1 409 ? 30.944 3.089 -48.540 1.00 45.28 409 ARG A N 1
ATOM 3273 C CA . ARG A 1 409 ? 30.541 1.977 -49.437 1.00 45.28 409 ARG A CA 1
ATOM 3274 C C . ARG A 1 409 ? 31.708 1.350 -50.207 1.00 45.28 409 ARG A C 1
ATOM 3276 O O . ARG A 1 409 ? 31.552 0.242 -50.703 1.00 45.28 409 ARG A O 1
ATOM 3283 N N . GLY A 1 410 ? 32.874 2.003 -50.256 1.00 31.19 410 GLY A N 1
ATOM 3284 C CA . GLY A 1 410 ? 34.108 1.412 -50.797 1.00 31.19 410 GLY A CA 1
ATOM 3285 C C . GLY A 1 410 ? 34.624 0.206 -49.998 1.00 31.19 410 GLY A C 1
ATOM 3286 O O . GLY A 1 410 ? 35.499 -0.507 -50.467 1.00 31.19 410 GLY A O 1
ATOM 3287 N N . SER A 1 411 ? 34.060 -0.055 -48.813 1.00 34.81 411 SER A N 1
ATOM 3288 C CA . SER A 1 411 ? 34.363 -1.227 -47.987 1.00 34.81 411 SER A CA 1
ATOM 3289 C C . SER A 1 411 ? 33.348 -2.369 -48.162 1.00 34.81 411 SER A C 1
ATOM 3291 O O . SER A 1 411 ? 33.235 -3.218 -47.281 1.00 34.81 411 SER A O 1
ATOM 3293 N N . LEU A 1 412 ? 32.589 -2.412 -49.267 1.00 42.28 412 LEU A N 1
ATOM 3294 C CA . LEU A 1 412 ? 31.817 -3.608 -49.644 1.00 42.28 412 LEU A CA 1
ATOM 3295 C C . LEU A 1 412 ? 32.679 -4.651 -50.389 1.00 42.28 412 LEU A C 1
ATOM 3297 O O . LEU A 1 412 ? 32.321 -5.822 -50.394 1.00 42.28 412 LEU A O 1
ATOM 3301 N N . ASP A 1 413 ? 33.844 -4.260 -50.924 1.00 34.22 413 ASP A N 1
ATOM 3302 C CA . ASP A 1 413 ? 34.814 -5.183 -51.548 1.00 34.22 413 ASP A CA 1
ATOM 3303 C C . ASP A 1 413 ? 35.651 -5.984 -50.530 1.00 34.22 413 ASP A C 1
ATOM 330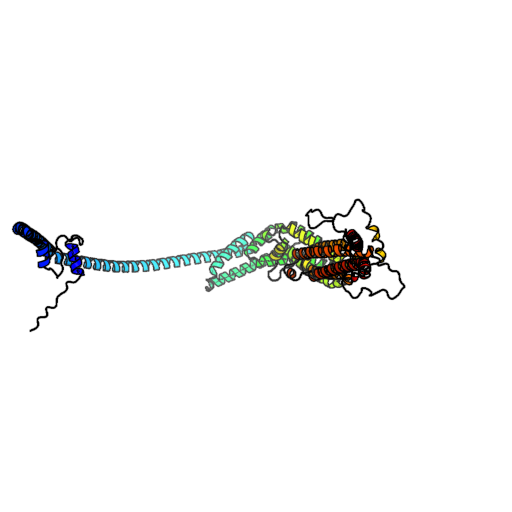5 O O . ASP A 1 413 ? 36.348 -6.932 -50.889 1.00 34.22 413 ASP A O 1
ATOM 3309 N N . ALA A 1 414 ? 35.584 -5.640 -49.239 1.00 34.00 414 ALA A N 1
ATOM 3310 C CA . ALA A 1 414 ? 36.312 -6.353 -48.185 1.00 34.00 414 ALA A CA 1
ATOM 3311 C C . ALA A 1 414 ? 35.540 -7.556 -47.605 1.00 34.00 414 ALA A C 1
ATOM 3313 O O . ALA A 1 414 ? 36.132 -8.374 -46.902 1.00 34.00 414 ALA A O 1
ATOM 3314 N N . ALA A 1 415 ? 34.243 -7.697 -47.908 1.00 38.00 415 ALA A N 1
ATOM 3315 C CA . ALA A 1 415 ? 33.406 -8.792 -47.409 1.00 38.00 415 ALA A CA 1
ATOM 3316 C C . ALA A 1 415 ? 33.593 -10.117 -48.179 1.00 38.00 415 ALA A C 1
ATOM 3318 O O . ALA A 1 415 ? 33.056 -11.143 -47.774 1.00 38.00 415 ALA A O 1
ATOM 3319 N N . THR A 1 416 ? 34.390 -10.125 -49.251 1.00 35.22 416 THR A N 1
ATOM 3320 C CA . THR A 1 416 ? 34.685 -11.322 -50.060 1.00 35.22 416 THR A CA 1
ATOM 3321 C C . THR A 1 416 ? 35.898 -12.119 -49.559 1.00 35.22 416 THR A C 1
ATOM 3323 O O . THR A 1 416 ? 36.353 -13.037 -50.239 1.00 35.22 416 THR A O 1
ATOM 3326 N N . ARG A 1 417 ? 36.456 -11.802 -48.380 1.00 28.16 417 ARG A N 1
ATOM 3327 C CA . ARG A 1 417 ? 37.473 -12.645 -47.729 1.00 28.16 417 ARG A CA 1
ATOM 3328 C C . ARG A 1 417 ? 36.861 -13.405 -46.549 1.00 28.16 417 ARG A C 1
ATOM 3330 O O . ARG A 1 417 ? 36.299 -12.761 -45.664 1.00 28.16 417 ARG A O 1
ATOM 3337 N N . PRO A 1 418 ? 37.018 -14.740 -46.472 1.00 29.30 418 PRO A N 1
ATOM 3338 C CA . PRO A 1 418 ? 36.702 -15.479 -45.262 1.00 29.30 418 PRO A CA 1
ATOM 3339 C C . PRO A 1 418 ? 37.756 -15.113 -44.212 1.00 29.30 418 PRO A C 1
ATOM 3341 O O . PRO A 1 418 ? 38.851 -15.672 -44.181 1.00 29.30 418 PRO A O 1
ATOM 3344 N N . SER A 1 419 ? 37.462 -14.114 -43.383 1.00 25.06 419 SER A N 1
ATOM 3345 C CA . SER A 1 419 ? 38.315 -13.772 -42.249 1.00 25.06 419 SER A CA 1
ATOM 3346 C C . SER A 1 419 ? 38.095 -14.797 -41.145 1.00 25.06 419 SER A C 1
ATOM 3348 O O . SER A 1 419 ? 37.073 -14.821 -40.462 1.00 25.06 419 SER A O 1
ATOM 3350 N N . THR A 1 420 ? 39.083 -15.670 -41.007 1.00 28.55 420 THR A N 1
ATOM 3351 C CA . THR A 1 420 ? 39.308 -16.535 -39.856 1.00 28.55 420 THR A CA 1
ATOM 3352 C C . THR A 1 420 ? 39.254 -15.752 -38.546 1.00 28.55 420 THR A C 1
ATOM 3354 O O . THR A 1 420 ? 39.936 -14.742 -38.415 1.00 28.55 420 THR A O 1
ATOM 3357 N N . ALA A 1 421 ? 38.531 -16.323 -37.581 1.00 32.41 421 ALA A N 1
ATOM 3358 C CA . ALA A 1 421 ? 38.720 -16.201 -36.138 1.00 32.41 421 ALA A CA 1
ATOM 3359 C C . ALA A 1 421 ? 38.705 -14.792 -35.508 1.00 32.41 421 ALA A C 1
ATOM 3361 O O . ALA A 1 421 ? 39.642 -14.011 -35.631 1.00 32.41 421 ALA A O 1
ATOM 3362 N N . GLY A 1 422 ? 37.713 -14.582 -34.637 1.00 30.80 422 GLY A N 1
ATOM 3363 C CA . GLY A 1 422 ? 37.887 -13.761 -33.440 1.00 30.80 422 GLY A CA 1
ATOM 3364 C C . GLY A 1 422 ? 36.921 -12.589 -33.303 1.00 30.80 422 GLY A C 1
ATOM 3365 O O . GLY A 1 422 ? 36.978 -11.622 -34.049 1.00 30.80 422 GLY A O 1
ATOM 3366 N N . SER A 1 423 ? 36.123 -12.651 -32.235 1.00 30.48 423 SER A N 1
ATOM 3367 C CA . SER A 1 423 ? 35.470 -11.533 -31.536 1.00 30.48 423 SER A CA 1
ATOM 3368 C C . SER A 1 423 ? 34.298 -10.808 -32.212 1.00 30.48 423 SER A C 1
ATOM 3370 O O . SER A 1 423 ? 34.453 -9.741 -32.782 1.00 30.48 423 SER A O 1
ATOM 3372 N N . THR A 1 424 ? 33.086 -11.318 -31.980 1.00 29.33 424 THR A N 1
ATOM 3373 C CA . THR A 1 424 ? 32.014 -10.579 -31.273 1.00 29.33 424 THR A CA 1
ATOM 3374 C C . THR A 1 424 ? 31.097 -11.606 -30.578 1.00 29.33 424 THR A C 1
ATOM 3376 O O . THR A 1 424 ? 30.691 -12.577 -31.219 1.00 29.33 424 THR A O 1
ATOM 3379 N N . PRO A 1 425 ? 30.778 -11.482 -29.274 1.00 34.25 425 PRO A N 1
ATOM 3380 C CA . PRO A 1 425 ? 29.819 -12.374 -28.632 1.00 34.25 425 PRO A CA 1
ATOM 3381 C C . PRO A 1 425 ? 28.401 -11.912 -28.987 1.00 34.25 425 PRO A C 1
ATOM 3383 O O . PRO A 1 425 ? 27.899 -10.929 -28.450 1.00 34.25 425 PRO A O 1
ATOM 3386 N N . ARG A 1 426 ? 27.756 -12.618 -29.918 1.00 33.81 426 ARG A N 1
ATOM 3387 C CA . ARG A 1 426 ? 26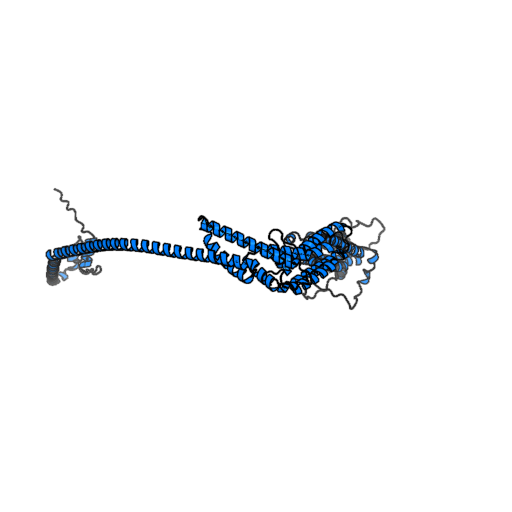.350 -12.409 -30.284 1.00 33.81 426 ARG A CA 1
ATOM 3388 C C . ARG A 1 426 ? 25.467 -13.204 -29.319 1.00 33.81 426 ARG A C 1
ATOM 3390 O O . ARG A 1 426 ? 25.268 -14.403 -29.512 1.00 33.81 426 ARG A O 1
ATOM 3397 N N . VAL A 1 427 ? 24.941 -12.547 -28.282 1.00 30.27 427 VAL A N 1
ATOM 3398 C CA . VAL A 1 427 ? 23.830 -13.097 -27.488 1.00 30.27 427 VAL A CA 1
ATOM 3399 C C . VAL A 1 427 ? 22.624 -13.184 -28.418 1.00 30.27 427 VAL A C 1
ATOM 3401 O O . VAL A 1 427 ? 22.040 -12.180 -28.816 1.00 30.27 427 VAL A O 1
ATOM 3404 N N . SER A 1 428 ? 22.327 -14.406 -28.839 1.00 31.47 428 SER A N 1
ATOM 3405 C CA . SER A 1 428 ? 21.182 -14.744 -29.675 1.00 31.47 428 SER A CA 1
ATOM 3406 C C . SER A 1 428 ? 20.025 -15.054 -28.729 1.00 31.47 428 SER A C 1
ATOM 3408 O O . SER A 1 428 ? 20.173 -15.896 -27.847 1.00 31.47 428 SER A O 1
ATOM 3410 N N . LEU A 1 429 ? 18.894 -14.364 -28.873 1.00 38.19 429 LEU A N 1
ATOM 3411 C CA . LEU A 1 429 ? 17.678 -14.582 -28.073 1.00 38.19 429 LEU A CA 1
ATOM 3412 C C . LEU A 1 429 ? 16.829 -15.747 -28.614 1.00 38.19 429 LEU A C 1
ATOM 3414 O O . LEU A 1 429 ? 15.607 -15.670 -28.639 1.00 38.19 429 LEU A O 1
ATOM 3418 N N . SER A 1 430 ? 17.492 -16.819 -29.036 1.00 31.39 430 SER A N 1
ATOM 3419 C CA . SER A 1 430 ? 16.901 -18.119 -29.349 1.00 31.39 430 SER A CA 1
ATOM 3420 C C . SER A 1 430 ? 18.042 -19.110 -29.575 1.00 31.39 430 SER A C 1
ATOM 3422 O O . SER A 1 430 ? 18.876 -18.950 -30.469 1.00 31.39 430 SER A O 1
ATOM 3424 N N . ALA A 1 431 ? 18.129 -20.097 -28.687 1.00 36.25 431 ALA A N 1
ATOM 3425 C CA . ALA A 1 431 ? 18.913 -21.295 -28.908 1.00 36.25 431 ALA A CA 1
ATOM 3426 C C . ALA A 1 431 ? 17.989 -22.279 -29.616 1.00 36.25 431 ALA A C 1
ATOM 3428 O O . ALA A 1 431 ? 17.084 -22.791 -28.975 1.00 36.25 431 ALA A O 1
ATOM 3429 N N . ASP A 1 432 ? 18.195 -22.478 -30.914 1.00 29.97 432 ASP A N 1
ATOM 3430 C CA . ASP A 1 432 ? 17.934 -23.760 -31.558 1.00 29.97 432 ASP A CA 1
ATOM 3431 C C . ASP A 1 432 ? 18.848 -23.910 -32.779 1.00 29.97 432 ASP A C 1
ATOM 3433 O O . ASP A 1 432 ? 19.045 -22.999 -33.588 1.00 29.97 432 ASP A O 1
ATOM 3437 N N . ASP A 1 433 ? 19.492 -25.067 -32.800 1.00 36.28 433 ASP A N 1
ATOM 3438 C CA . ASP A 1 433 ? 20.576 -25.509 -33.659 1.00 36.28 433 ASP A CA 1
ATOM 3439 C C . ASP A 1 433 ? 20.001 -26.337 -34.808 1.00 36.28 433 ASP A C 1
ATOM 3441 O O . ASP A 1 433 ? 19.565 -27.454 -34.567 1.00 36.28 433 ASP A O 1
ATOM 3445 N N . HIS A 1 434 ? 20.013 -25.815 -36.041 1.00 30.05 434 HIS A N 1
ATOM 3446 C CA . HIS A 1 434 ? 19.934 -26.612 -37.273 1.00 30.05 434 HIS A CA 1
ATOM 3447 C C . HIS A 1 434 ? 20.634 -25.886 -38.444 1.00 30.05 434 HIS A C 1
ATOM 3449 O O . HIS A 1 434 ? 20.123 -24.932 -39.019 1.00 30.05 434 HIS A O 1
ATOM 3455 N N . GLY A 1 435 ? 21.848 -26.334 -38.779 1.00 34.38 435 GLY A N 1
ATOM 3456 C CA . GLY A 1 435 ? 22.188 -26.876 -40.105 1.00 34.38 435 GLY A CA 1
ATOM 3457 C C . GLY A 1 435 ? 22.031 -26.081 -41.414 1.00 34.38 435 GLY A C 1
ATOM 3458 O O . GLY A 1 435 ? 22.181 -26.715 -42.452 1.00 34.38 435 GLY A O 1
ATOM 3459 N N . GLU A 1 436 ? 21.799 -24.766 -41.440 1.00 30.83 436 GLU A N 1
ATOM 3460 C CA . GLU A 1 436 ? 21.810 -23.986 -42.697 1.00 30.83 436 GLU A CA 1
ATOM 3461 C C . GLU A 1 436 ? 22.869 -22.873 -42.689 1.00 30.83 436 GLU A C 1
ATOM 3463 O O . GLU A 1 436 ? 23.130 -22.230 -41.667 1.00 30.83 436 GLU A O 1
ATOM 3468 N N . SER A 1 437 ? 23.519 -22.656 -43.839 1.00 37.56 437 SER A N 1
ATOM 3469 C CA . SER A 1 437 ? 24.484 -21.576 -44.065 1.00 37.56 437 SER A CA 1
ATOM 3470 C C . SER A 1 437 ? 23.855 -20.239 -43.679 1.00 37.56 437 SER A C 1
ATOM 3472 O O . SER A 1 437 ? 23.004 -19.724 -44.402 1.00 37.56 437 SER A O 1
ATOM 3474 N N . LYS A 1 438 ? 24.247 -19.697 -42.515 1.00 45.06 438 LYS A N 1
ATOM 3475 C CA . LYS A 1 438 ? 23.677 -18.456 -41.975 1.00 45.06 438 LYS A CA 1
ATOM 3476 C C . LYS A 1 438 ? 23.733 -17.373 -43.055 1.00 45.06 438 LYS A C 1
ATOM 3478 O O . LYS A 1 438 ? 24.841 -17.045 -43.490 1.00 45.06 438 LYS A O 1
ATOM 3483 N N . PRO A 1 439 ? 22.580 -16.825 -43.480 1.00 54.22 439 PRO A N 1
ATOM 3484 C CA . PRO A 1 439 ? 22.543 -15.867 -44.568 1.00 54.22 439 PRO A CA 1
ATOM 3485 C C . PRO A 1 439 ? 23.414 -14.672 -44.193 1.00 54.22 439 PRO A C 1
ATOM 3487 O O . PRO A 1 439 ? 23.326 -14.135 -43.084 1.00 54.22 439 PRO A O 1
ATOM 3490 N N . ILE A 1 440 ? 24.300 -14.285 -45.106 1.00 63.59 440 ILE A N 1
ATOM 3491 C CA . ILE A 1 440 ? 25.104 -13.079 -44.946 1.00 63.59 440 ILE A CA 1
ATOM 3492 C C . ILE A 1 440 ? 24.117 -11.913 -45.001 1.00 63.59 440 ILE A C 1
ATOM 3494 O O . ILE A 1 440 ? 23.396 -11.743 -45.982 1.00 63.59 440 ILE A O 1
ATOM 3498 N N . VAL A 1 441 ? 24.052 -11.157 -43.910 1.00 73.50 441 VAL A N 1
ATOM 3499 C CA . VAL A 1 441 ? 23.179 -9.995 -43.725 1.00 73.50 441 VAL A CA 1
ATOM 3500 C C . VAL A 1 441 ? 24.063 -8.764 -43.571 1.00 73.50 441 VAL A C 1
ATOM 3502 O O . VAL A 1 441 ? 25.198 -8.856 -43.097 1.00 73.50 441 VAL A O 1
ATOM 3505 N N . MET A 1 442 ? 23.562 -7.596 -43.970 1.00 71.75 442 MET A N 1
ATOM 3506 C CA . MET A 1 442 ? 24.307 -6.352 -43.814 1.00 71.75 442 MET A CA 1
ATOM 3507 C C . MET A 1 442 ? 24.599 -6.057 -42.323 1.00 71.75 442 MET A C 1
ATOM 3509 O O . MET A 1 442 ? 23.662 -6.032 -41.525 1.00 71.75 442 MET A O 1
ATOM 3513 N N . PRO A 1 443 ? 25.853 -5.757 -41.928 1.00 72.38 443 PRO A N 1
ATOM 3514 C CA . PRO A 1 443 ? 26.205 -5.469 -40.530 1.00 72.38 443 PRO A CA 1
ATOM 3515 C C . PRO A 1 443 ? 25.383 -4.335 -39.892 1.00 72.38 443 PRO A C 1
ATOM 3517 O O . PRO A 1 443 ? 25.075 -4.374 -38.700 1.00 72.38 443 PRO A O 1
ATOM 3520 N N . SER A 1 444 ? 24.940 -3.369 -40.703 1.00 76.44 444 SER A N 1
ATOM 3521 C CA . SER A 1 444 ? 24.117 -2.241 -40.259 1.00 76.44 444 SER A CA 1
ATOM 3522 C C . SER A 1 444 ? 22.763 -2.650 -39.667 1.00 76.44 444 SER A C 1
ATOM 3524 O O . SER A 1 444 ? 22.286 -1.984 -38.750 1.00 76.44 444 SER A O 1
ATOM 3526 N N . SER A 1 445 ? 22.142 -3.745 -40.128 1.00 77.06 445 SER A N 1
ATOM 3527 C CA . SER A 1 445 ? 20.875 -4.209 -39.548 1.00 77.06 445 SER A CA 1
ATOM 3528 C C . SER A 1 445 ? 21.108 -4.901 -38.203 1.00 77.06 445 SER A C 1
ATOM 3530 O O . SER A 1 445 ? 20.343 -4.704 -37.262 1.00 77.06 445 SER A O 1
ATOM 3532 N N . THR A 1 446 ? 22.207 -5.650 -38.060 1.00 81.00 446 THR A N 1
ATOM 3533 C CA . THR A 1 446 ? 22.564 -6.300 -36.791 1.00 81.00 446 THR A CA 1
ATOM 3534 C C . THR A 1 446 ? 22.917 -5.299 -35.691 1.00 81.00 446 THR A C 1
ATOM 3536 O O . THR A 1 446 ? 22.483 -5.481 -34.555 1.00 81.00 446 THR A O 1
ATOM 3539 N N . GLU A 1 447 ? 23.624 -4.215 -36.023 1.00 79.81 447 GLU A N 1
ATOM 3540 C CA . GLU A 1 447 ? 23.939 -3.136 -35.077 1.00 79.81 447 GLU A CA 1
ATOM 3541 C C . GLU A 1 447 ? 22.683 -2.366 -34.641 1.00 79.81 447 GLU A C 1
ATOM 3543 O O . GLU A 1 447 ? 22.522 -2.082 -33.453 1.00 79.81 447 GLU A O 1
ATOM 3548 N N . LEU A 1 448 ? 21.752 -2.095 -35.567 1.00 82.81 448 LEU A N 1
ATOM 3549 C CA . LEU A 1 448 ? 20.485 -1.417 -35.269 1.00 82.81 448 LEU A CA 1
ATOM 3550 C C . LEU A 1 448 ? 19.640 -2.195 -34.251 1.00 82.81 448 LEU A C 1
ATOM 3552 O O . LEU A 1 448 ? 19.199 -1.630 -33.250 1.00 82.81 448 LEU A O 1
ATOM 3556 N N . PHE A 1 449 ? 19.434 -3.495 -34.476 1.00 83.69 449 PHE A N 1
ATOM 3557 C CA . PHE A 1 449 ? 18.625 -4.314 -33.571 1.00 83.69 449 PHE A CA 1
ATOM 3558 C C . PHE A 1 449 ? 19.317 -4.593 -32.233 1.00 83.69 449 PHE A C 1
ATOM 3560 O O . PHE A 1 449 ? 18.638 -4.669 -31.209 1.00 83.69 449 PHE A O 1
ATOM 3567 N N . TYR A 1 450 ? 20.651 -4.687 -32.208 1.00 85.00 450 TYR A N 1
ATOM 3568 C CA . TYR A 1 450 ? 21.398 -4.756 -30.951 1.00 85.00 450 TYR A CA 1
ATOM 3569 C C . TYR A 1 450 ? 21.196 -3.482 -30.120 1.00 85.00 450 TYR A C 1
ATOM 3571 O O . TYR A 1 450 ? 20.882 -3.551 -28.931 1.00 85.00 450 TYR A O 1
ATOM 3579 N N . PHE A 1 451 ? 21.287 -2.316 -30.763 1.00 84.00 451 PHE A N 1
ATOM 3580 C CA . PHE A 1 451 ? 21.048 -1.031 -30.116 1.00 84.00 451 PHE A CA 1
ATOM 3581 C C . PHE A 1 451 ? 19.597 -0.890 -29.622 1.00 84.00 451 PHE A C 1
ATOM 3583 O O . PHE A 1 451 ? 19.366 -0.425 -28.507 1.00 84.00 451 PHE A O 1
ATOM 3590 N N . TYR A 1 452 ? 18.606 -1.360 -30.389 1.00 84.94 452 TYR A N 1
ATOM 3591 C CA . TYR A 1 452 ? 17.211 -1.411 -29.933 1.00 84.94 452 TYR A CA 1
ATOM 3592 C C . TYR A 1 452 ? 17.017 -2.299 -28.706 1.00 84.94 452 TYR A C 1
ATOM 3594 O O . TYR A 1 452 ? 16.341 -1.878 -27.769 1.00 84.94 452 TYR A O 1
ATOM 3602 N N . ALA A 1 453 ? 17.620 -3.491 -28.684 1.00 83.56 453 ALA A N 1
ATOM 3603 C CA . ALA A 1 453 ? 17.541 -4.389 -27.536 1.00 83.56 453 ALA A CA 1
ATOM 3604 C C . ALA A 1 453 ? 18.168 -3.757 -26.280 1.00 83.56 453 ALA A C 1
ATOM 3606 O O . ALA A 1 453 ? 17.561 -3.784 -25.209 1.00 83.56 453 ALA A O 1
ATOM 3607 N N . GLN A 1 454 ? 19.338 -3.123 -26.421 1.00 84.25 454 GLN A N 1
ATOM 3608 C CA . GLN A 1 454 ? 20.016 -2.437 -25.321 1.00 84.25 454 GLN A CA 1
ATOM 3609 C C . GLN A 1 454 ? 19.191 -1.260 -24.781 1.00 84.25 454 GLN A C 1
ATOM 3611 O O . GLN A 1 454 ? 19.010 -1.137 -23.568 1.00 84.25 454 GLN A O 1
ATOM 3616 N N . ASN A 1 455 ? 18.646 -0.423 -25.664 1.00 82.69 455 ASN A N 1
ATOM 3617 C CA . ASN A 1 455 ? 17.811 0.710 -25.268 1.00 82.69 455 ASN A CA 1
ATOM 3618 C C . ASN A 1 455 ? 16.503 0.272 -24.619 1.00 82.69 455 ASN A C 1
ATOM 3620 O O . ASN A 1 455 ? 16.067 0.890 -23.650 1.00 82.69 455 ASN A O 1
ATOM 3624 N N . LEU A 1 456 ? 15.894 -0.803 -25.120 1.00 83.44 456 LEU A N 1
ATOM 3625 C CA . LEU A 1 456 ? 14.695 -1.388 -24.534 1.00 83.44 456 LEU A CA 1
ATOM 3626 C C . LEU A 1 456 ? 14.964 -1.873 -23.105 1.00 83.44 456 LEU A C 1
ATOM 3628 O O . LEU A 1 456 ? 14.183 -1.591 -22.198 1.00 83.44 456 LEU A O 1
ATOM 3632 N N . GLU A 1 457 ? 16.082 -2.565 -22.877 1.00 83.31 457 GLU A N 1
ATOM 3633 C CA . GLU A 1 457 ? 16.445 -3.042 -21.543 1.00 83.31 457 GLU A CA 1
ATOM 3634 C C . GLU A 1 457 ? 16.765 -1.889 -20.581 1.00 83.31 457 GLU A C 1
ATOM 3636 O O . GLU A 1 457 ? 16.379 -1.932 -19.413 1.00 83.31 457 GLU A O 1
ATOM 3641 N N . GLN A 1 458 ? 17.438 -0.844 -21.067 1.00 80.44 458 GLN A N 1
ATOM 3642 C CA . GLN A 1 458 ? 17.726 0.354 -20.278 1.00 80.44 458 GLN A CA 1
ATOM 3643 C C . GLN A 1 458 ? 16.452 1.131 -19.934 1.00 80.44 458 GLN A C 1
ATOM 3645 O O . GLN A 1 458 ? 16.280 1.510 -18.781 1.00 80.44 458 GLN A O 1
ATOM 3650 N N . CYS A 1 459 ? 15.531 1.309 -20.883 1.00 77.81 459 CYS A N 1
ATOM 3651 C CA . CYS A 1 459 ? 14.253 1.973 -20.626 1.00 77.81 459 CYS A CA 1
ATOM 3652 C C . CYS A 1 459 ? 13.394 1.189 -19.649 1.00 77.81 459 CYS A C 1
ATOM 3654 O O . CYS A 1 459 ? 12.890 1.775 -18.702 1.00 77.81 459 CYS A O 1
ATOM 3656 N N . ALA A 1 460 ? 13.301 -0.132 -19.812 1.00 77.94 460 ALA A N 1
ATOM 3657 C CA . ALA A 1 460 ? 12.515 -0.980 -18.921 1.00 77.94 460 ALA A CA 1
ATOM 3658 C C . ALA A 1 460 ? 13.012 -0.958 -17.463 1.00 77.94 460 ALA A C 1
ATOM 3660 O O . ALA A 1 460 ? 12.239 -1.240 -16.553 1.00 77.94 460 ALA A O 1
ATOM 3661 N N . LYS A 1 461 ? 14.288 -0.621 -17.225 1.00 77.38 461 LYS A N 1
ATOM 3662 C CA . LYS A 1 461 ? 14.835 -0.405 -15.873 1.00 77.38 461 LYS A CA 1
ATOM 3663 C C . LYS A 1 461 ? 14.454 0.956 -15.280 1.00 77.38 461 LYS A C 1
ATOM 3665 O O . LYS A 1 461 ? 14.512 1.110 -14.066 1.00 77.38 461 LYS A O 1
ATOM 3670 N N . LEU A 1 462 ? 14.119 1.935 -16.118 1.00 72.56 462 LEU A N 1
ATOM 3671 C CA . LEU A 1 462 ? 13.870 3.326 -15.730 1.00 72.56 462 LEU A CA 1
ATOM 3672 C C . LEU A 1 462 ? 12.373 3.654 -15.660 1.00 72.56 462 LEU A C 1
ATOM 3674 O O . LEU A 1 462 ? 11.960 4.392 -14.773 1.00 72.56 462 LEU A O 1
ATOM 3678 N N . SER A 1 463 ? 11.571 3.136 -16.594 1.00 70.69 463 SER A N 1
ATOM 3679 C CA . SER A 1 463 ? 10.121 3.339 -16.667 1.00 70.69 463 SER A CA 1
ATOM 3680 C C . SER A 1 463 ? 9.455 2.263 -17.535 1.00 70.69 463 SER A C 1
ATOM 3682 O O . SER A 1 463 ? 9.979 1.872 -18.579 1.00 70.69 463 SER A O 1
ATOM 3684 N N . THR A 1 464 ? 8.271 1.808 -17.125 1.00 70.00 464 THR A N 1
ATOM 3685 C CA . THR A 1 464 ? 7.438 0.829 -17.855 1.00 70.00 464 THR A CA 1
ATOM 3686 C C . THR A 1 464 ? 6.245 1.453 -18.581 1.00 70.00 464 THR A C 1
ATOM 3688 O O . THR A 1 464 ? 5.488 0.742 -19.248 1.00 70.00 464 THR A O 1
ATOM 3691 N N . ASP A 1 465 ? 6.082 2.771 -18.453 1.00 74.38 465 ASP A N 1
ATOM 3692 C CA . ASP A 1 465 ? 4.843 3.470 -18.785 1.00 74.38 465 ASP A CA 1
ATOM 3693 C C . ASP A 1 465 ? 5.021 4.311 -20.064 1.00 74.38 465 ASP A C 1
ATOM 3695 O O . ASP A 1 465 ? 5.393 3.786 -21.117 1.00 74.38 465 ASP A O 1
ATOM 3699 N N . GLN A 1 466 ? 4.762 5.622 -20.008 1.00 76.31 466 GLN A N 1
ATOM 3700 C CA . GLN A 1 466 ? 4.708 6.494 -21.187 1.00 76.31 466 GLN A CA 1
ATOM 3701 C C . GLN A 1 466 ? 6.040 6.565 -21.952 1.00 76.31 466 GLN A C 1
ATOM 3703 O O . GLN A 1 466 ? 6.054 6.532 -23.179 1.00 76.31 466 GLN A O 1
ATOM 3708 N N . ALA A 1 467 ? 7.171 6.599 -21.248 1.00 77.38 467 ALA A N 1
ATOM 3709 C CA . ALA A 1 467 ? 8.474 6.740 -21.892 1.00 77.38 467 ALA A CA 1
ATOM 3710 C C . ALA A 1 467 ? 8.863 5.521 -22.744 1.00 77.38 467 ALA A C 1
ATOM 3712 O O . ALA A 1 467 ? 9.520 5.663 -23.777 1.00 77.38 467 ALA A O 1
ATOM 3713 N N . LEU A 1 468 ? 8.431 4.321 -22.339 1.00 80.38 468 LEU A N 1
ATOM 3714 C CA . LEU A 1 468 ? 8.641 3.101 -23.114 1.00 80.38 468 LEU A CA 1
ATOM 3715 C C . LEU A 1 468 ? 7.793 3.110 -24.394 1.00 80.38 468 LEU A C 1
ATOM 3717 O O . LEU A 1 468 ? 8.256 2.683 -25.453 1.00 80.38 468 LEU A O 1
ATOM 3721 N N . PHE A 1 469 ? 6.573 3.648 -24.312 1.00 81.44 469 PHE A N 1
ATOM 3722 C CA . PHE A 1 469 ? 5.713 3.854 -25.474 1.00 81.44 469 PHE A CA 1
ATOM 3723 C C . PHE A 1 469 ? 6.302 4.883 -26.454 1.00 81.44 469 PHE A C 1
ATOM 3725 O O . PHE A 1 469 ? 6.308 4.656 -27.666 1.00 81.44 469 PHE A O 1
ATOM 3732 N N . ASP A 1 470 ? 6.860 5.979 -25.942 1.00 81.25 470 ASP A N 1
ATOM 3733 C CA . ASP A 1 470 ? 7.497 7.003 -26.773 1.00 81.25 470 ASP A CA 1
ATOM 3734 C C . ASP A 1 470 ? 8.782 6.469 -27.444 1.00 81.25 470 ASP A C 1
ATOM 3736 O O . ASP A 1 470 ? 9.011 6.712 -28.634 1.00 81.25 470 ASP A O 1
ATOM 3740 N N . LEU A 1 471 ? 9.579 5.652 -26.735 1.00 82.56 471 LEU A N 1
ATOM 3741 C CA . LEU A 1 471 ? 10.719 4.927 -27.315 1.00 82.56 471 LEU A CA 1
ATOM 3742 C C . LEU A 1 471 ? 10.275 3.994 -28.447 1.00 82.56 471 LEU A C 1
ATOM 3744 O O . LEU A 1 471 ? 10.903 3.957 -29.507 1.00 82.56 471 LEU A O 1
ATOM 3748 N N . TYR A 1 472 ? 9.189 3.250 -28.242 1.00 82.88 472 TYR A N 1
ATOM 3749 C CA . TYR A 1 472 ? 8.607 2.403 -29.277 1.00 82.88 472 TYR A CA 1
ATOM 3750 C C . TYR A 1 472 ? 8.213 3.224 -30.521 1.00 82.88 472 TYR A C 1
ATOM 3752 O O . TYR A 1 472 ? 8.510 2.824 -31.650 1.00 82.88 472 TYR A O 1
ATOM 3760 N N . GLY A 1 473 ? 7.637 4.417 -30.336 1.00 83.69 473 GLY A N 1
ATOM 3761 C CA . GLY A 1 473 ? 7.352 5.353 -31.428 1.00 83.69 473 GLY A CA 1
ATOM 3762 C C . GLY A 1 473 ? 8.601 5.750 -32.230 1.00 83.69 473 GLY A C 1
ATOM 3763 O O . GLY A 1 473 ? 8.564 5.791 -33.465 1.00 83.69 473 GLY A O 1
ATOM 3764 N N . ILE A 1 474 ? 9.729 5.970 -31.552 1.00 84.06 474 ILE A N 1
ATOM 3765 C CA . ILE A 1 474 ? 11.027 6.246 -32.188 1.00 84.06 474 ILE A CA 1
ATOM 3766 C C . ILE A 1 474 ? 11.543 5.033 -32.960 1.00 84.06 474 ILE A C 1
ATOM 3768 O O . ILE A 1 474 ? 11.939 5.169 -34.119 1.00 84.06 474 ILE A O 1
ATOM 3772 N N . GLN A 1 475 ? 11.530 3.843 -32.358 1.00 82.56 475 GLN A N 1
ATOM 3773 C CA . GLN A 1 475 ? 11.981 2.615 -33.021 1.00 82.56 475 GLN A CA 1
ATOM 3774 C C . GLN A 1 475 ? 11.176 2.364 -34.303 1.00 82.56 475 GLN A C 1
ATOM 3776 O O . GLN A 1 475 ? 11.746 2.094 -35.359 1.00 82.56 475 GLN A O 1
ATOM 3781 N N . LYS A 1 476 ? 9.859 2.587 -34.251 1.00 84.75 476 LYS A N 1
ATOM 3782 C CA . LYS A 1 476 ? 8.962 2.524 -35.408 1.00 84.75 476 LYS A CA 1
ATOM 3783 C C . LYS A 1 476 ? 9.363 3.507 -36.514 1.00 84.75 476 LYS A C 1
ATOM 3785 O O . LYS A 1 476 ? 9.501 3.125 -37.677 1.00 84.75 476 LYS A O 1
ATOM 3790 N N . LYS A 1 477 ? 9.589 4.777 -36.161 1.00 85.62 477 LYS A N 1
ATOM 3791 C CA . LYS A 1 477 ? 10.044 5.828 -37.090 1.00 85.62 477 LYS A CA 1
ATOM 3792 C C . LYS A 1 477 ? 11.359 5.437 -37.775 1.00 85.62 477 LYS A C 1
ATOM 3794 O O . LYS A 1 477 ? 11.464 5.553 -38.996 1.00 85.62 477 LYS A O 1
ATOM 3799 N N . TRP A 1 478 ? 12.342 4.952 -37.021 1.00 83.38 478 TRP A N 1
ATOM 3800 C CA . TRP A 1 478 ? 13.651 4.598 -37.572 1.00 83.38 478 TRP A CA 1
ATOM 3801 C C . TRP A 1 478 ? 13.643 3.316 -38.403 1.00 83.38 478 TRP A C 1
ATOM 3803 O O . TRP A 1 478 ? 14.351 3.274 -39.405 1.00 83.38 478 TRP A O 1
ATOM 3813 N N . LEU A 1 479 ? 12.791 2.332 -38.095 1.00 82.81 479 LEU A N 1
ATOM 3814 C CA . LEU A 1 479 ? 12.571 1.175 -38.972 1.00 82.81 479 LEU A CA 1
ATOM 3815 C C . LEU A 1 479 ? 12.025 1.598 -40.342 1.00 82.81 479 LEU A C 1
ATOM 3817 O O . LEU A 1 479 ? 12.526 1.137 -41.368 1.00 82.81 479 LEU A O 1
ATOM 3821 N N . LYS A 1 480 ? 11.074 2.543 -40.388 1.00 81.88 480 LYS A N 1
ATOM 3822 C CA . LYS A 1 480 ? 10.593 3.111 -41.662 1.00 81.88 480 LYS A CA 1
ATOM 3823 C C . LYS A 1 480 ? 11.698 3.838 -42.425 1.00 81.88 480 LYS A C 1
ATOM 3825 O O . LYS A 1 480 ? 11.835 3.661 -43.633 1.00 81.88 480 LYS A O 1
ATOM 3830 N N . ILE A 1 481 ? 12.491 4.655 -41.729 1.00 80.31 481 ILE A N 1
ATOM 3831 C CA . ILE A 1 481 ? 13.605 5.395 -42.341 1.00 80.31 481 ILE A CA 1
ATOM 3832 C C . ILE A 1 481 ? 14.688 4.433 -42.848 1.00 80.31 481 ILE A C 1
ATOM 3834 O O . ILE A 1 481 ? 15.285 4.703 -43.888 1.00 80.31 481 ILE A O 1
ATOM 3838 N N . TYR A 1 482 ? 14.918 3.312 -42.161 1.00 78.50 482 TYR A N 1
ATOM 3839 C CA . TYR A 1 482 ? 15.850 2.269 -42.585 1.00 78.50 482 TYR A CA 1
ATOM 3840 C C . TYR A 1 482 ? 15.347 1.501 -43.815 1.00 78.50 482 TYR A C 1
ATOM 3842 O O . TYR A 1 482 ? 16.132 1.231 -44.718 1.00 78.50 482 TYR A O 1
ATOM 3850 N N . ALA A 1 483 ? 14.044 1.207 -43.899 1.00 72.94 483 ALA A N 1
ATOM 3851 C CA . ALA A 1 483 ? 13.434 0.583 -45.077 1.00 72.94 483 ALA A CA 1
ATOM 3852 C C . ALA A 1 483 ? 13.394 1.526 -46.300 1.00 72.94 483 ALA A C 1
ATOM 3854 O O . ALA A 1 483 ? 13.470 1.073 -47.442 1.00 72.94 483 ALA A O 1
ATOM 3855 N N . GLY A 1 484 ? 13.328 2.843 -46.071 1.00 70.75 484 GLY A N 1
ATOM 3856 C CA . GLY A 1 484 ? 13.200 3.872 -47.109 1.00 70.75 484 GLY A CA 1
ATOM 3857 C C . GLY A 1 484 ? 14.231 3.794 -48.248 1.00 70.75 484 GLY A C 1
ATOM 3858 O O . GLY A 1 484 ? 13.823 3.820 -49.400 1.00 70.75 484 GLY A O 1
ATOM 3859 N N . PRO A 1 485 ? 15.548 3.680 -47.989 1.00 64.06 485 PRO A N 1
ATOM 3860 C CA . PRO A 1 485 ? 16.571 3.512 -49.026 1.00 64.06 485 PRO A CA 1
ATOM 3861 C C . PRO A 1 485 ? 16.468 2.227 -49.857 1.00 64.06 485 PRO A C 1
ATOM 3863 O O . PRO A 1 485 ? 17.023 2.188 -50.953 1.00 64.06 485 PRO A O 1
ATOM 3866 N N . PHE A 1 486 ? 15.799 1.188 -49.351 1.00 59.59 486 PHE A N 1
ATOM 3867 C CA . PHE A 1 486 ? 15.587 -0.072 -50.071 1.00 59.59 486 PHE A CA 1
ATOM 3868 C C . PHE A 1 486 ? 14.256 -0.088 -50.835 1.00 59.59 486 PHE A C 1
ATOM 3870 O O . PHE A 1 486 ? 14.124 -0.804 -51.819 1.00 59.59 486 PHE A O 1
ATOM 3877 N N . LEU A 1 487 ? 13.293 0.751 -50.443 1.00 54.50 487 LEU A N 1
ATOM 3878 C CA . LEU A 1 487 ? 12.007 0.915 -51.123 1.00 54.50 487 LEU A CA 1
ATOM 3879 C C . LEU A 1 487 ? 12.086 1.334 -52.611 1.00 54.50 487 LEU A C 1
ATOM 3881 O O . LEU A 1 487 ? 11.280 0.818 -53.384 1.00 54.50 487 LEU A O 1
ATOM 3885 N N . PRO A 1 488 ? 13.025 2.195 -53.068 1.00 53.22 488 PRO A N 1
ATOM 3886 C CA . PRO A 1 488 ? 13.166 2.518 -54.489 1.00 53.22 488 PRO A CA 1
ATOM 3887 C C . PRO A 1 488 ? 13.596 1.335 -55.369 1.00 53.22 488 PRO A C 1
ATOM 3889 O O . PRO A 1 488 ? 13.584 1.475 -56.585 1.00 53.22 488 PRO A O 1
ATOM 3892 N N . LEU A 1 489 ? 13.938 0.176 -54.790 1.00 49.78 489 LEU A N 1
ATOM 3893 C CA . LEU A 1 489 ? 14.080 -1.083 -55.536 1.00 49.78 489 LEU A CA 1
ATOM 3894 C C . LEU A 1 489 ? 12.713 -1.700 -55.908 1.00 49.78 489 LEU A C 1
ATOM 3896 O O . LEU A 1 489 ? 12.660 -2.570 -56.770 1.00 49.78 489 LEU A O 1
ATOM 3900 N N . SER A 1 490 ? 11.615 -1.269 -55.270 1.00 41.91 490 SER A N 1
ATOM 3901 C CA . SER A 1 490 ? 10.244 -1.764 -55.499 1.00 41.91 490 SER A CA 1
ATOM 3902 C C . SER A 1 490 ? 9.390 -0.851 -56.389 1.00 41.91 490 SER A C 1
ATOM 3904 O O . SER A 1 490 ? 8.499 -1.340 -57.083 1.00 41.91 490 SER A O 1
ATOM 3906 N N . ASP A 1 491 ? 9.667 0.459 -56.415 1.00 39.72 491 ASP A N 1
ATOM 3907 C CA . ASP A 1 491 ? 8.913 1.405 -57.237 1.00 39.72 491 ASP A CA 1
ATOM 3908 C C . ASP A 1 491 ? 9.459 1.429 -58.670 1.00 39.72 491 ASP A C 1
ATOM 3910 O O . ASP A 1 491 ? 10.554 1.914 -58.958 1.00 39.72 491 ASP A O 1
ATOM 3914 N N . SER A 1 492 ? 8.631 0.955 -59.599 1.00 43.97 492 SER A N 1
ATOM 3915 C CA . SER A 1 492 ? 8.855 0.922 -61.051 1.00 43.97 492 SER A CA 1
ATOM 3916 C C . SER A 1 492 ? 9.202 2.283 -61.700 1.00 43.97 492 SER A C 1
ATOM 3918 O O . SER A 1 492 ? 9.395 2.339 -62.917 1.00 43.97 492 SER A O 1
ATOM 3920 N N . SER A 1 493 ? 9.257 3.388 -60.951 1.00 40.31 493 SER A N 1
ATOM 3921 C CA . SER A 1 493 ? 9.349 4.761 -61.464 1.00 40.31 493 SER A CA 1
ATOM 3922 C C . SER A 1 493 ? 10.749 5.396 -61.400 1.00 40.31 493 SER A C 1
ATOM 3924 O O . SER A 1 493 ? 10.929 6.478 -61.956 1.00 40.31 493 SER A O 1
ATOM 3926 N N . TYR A 1 494 ? 11.753 4.721 -60.822 1.00 37.50 494 TYR A N 1
ATOM 3927 C CA . TYR A 1 494 ? 13.162 5.166 -60.829 1.00 37.50 494 TYR A CA 1
ATOM 3928 C C . TYR A 1 494 ? 14.159 4.155 -61.411 1.00 37.50 494 TYR A C 1
ATOM 3930 O O . TYR A 1 494 ? 15.368 4.316 -61.255 1.00 37.50 494 TYR A O 1
ATOM 3938 N N . PHE A 1 495 ? 13.687 3.176 -62.181 1.00 43.41 495 PHE A N 1
ATOM 3939 C CA . PHE A 1 495 ? 14.540 2.604 -63.219 1.00 43.41 495 PHE A CA 1
ATOM 3940 C C . PHE A 1 495 ? 14.597 3.616 -64.367 1.00 43.41 495 PHE A C 1
ATOM 3942 O O . PHE A 1 495 ? 13.545 3.917 -64.942 1.00 43.41 495 PHE A O 1
ATOM 3949 N N . PRO A 1 496 ? 15.769 4.154 -64.744 1.00 34.47 496 PRO A N 1
ATOM 3950 C CA . PRO A 1 496 ? 15.878 4.894 -65.986 1.00 34.47 496 PRO A CA 1
ATOM 3951 C C . PRO A 1 496 ? 15.471 3.943 -67.119 1.00 34.47 496 PRO A C 1
ATOM 3953 O O . PRO A 1 496 ? 16.203 3.026 -67.485 1.00 34.47 496 PRO A O 1
ATOM 3956 N N . ARG A 1 497 ? 14.272 4.129 -67.677 1.00 34.00 497 ARG A N 1
ATOM 3957 C CA . ARG A 1 497 ? 13.986 3.675 -69.038 1.00 34.00 497 ARG A CA 1
ATOM 3958 C C . ARG A 1 497 ? 14.985 4.351 -69.979 1.00 34.00 497 ARG A C 1
ATOM 3960 O O . ARG A 1 497 ? 15.380 5.488 -69.736 1.00 34.00 497 ARG A O 1
ATOM 3967 N N . PRO A 1 498 ? 15.247 3.692 -71.110 1.00 34.09 498 PRO A N 1
ATOM 3968 C CA . PRO A 1 498 ? 16.549 3.146 -71.477 1.00 34.09 498 PRO A CA 1
ATOM 3969 C C . PRO A 1 498 ? 17.631 4.226 -71.560 1.00 34.09 498 PRO A C 1
ATOM 3971 O O . PRO A 1 498 ? 17.330 5.390 -71.814 1.00 34.09 498 PRO A O 1
ATOM 3974 N N . HIS A 1 499 ? 18.898 3.824 -71.449 1.00 35.38 499 HIS A N 1
ATOM 3975 C CA . HIS A 1 499 ? 20.025 4.611 -71.943 1.00 35.38 499 HIS A CA 1
ATOM 3976 C C . HIS A 1 499 ? 19.649 5.317 -73.255 1.00 35.38 499 HIS A C 1
ATOM 3978 O O . HIS A 1 499 ? 19.541 4.699 -74.317 1.00 35.38 499 HIS A O 1
ATOM 3984 N N . THR A 1 500 ? 19.426 6.627 -73.185 1.00 31.42 500 THR A N 1
ATOM 3985 C CA . THR A 1 500 ? 19.340 7.469 -74.365 1.00 31.42 500 THR A CA 1
ATOM 3986 C C . THR A 1 500 ? 20.709 7.440 -75.024 1.00 31.42 500 THR A C 1
ATOM 3988 O O . THR A 1 500 ? 21.645 8.075 -74.551 1.00 31.42 500 THR A O 1
ATOM 3991 N N . LEU A 1 501 ? 20.796 6.682 -76.116 1.00 42.75 501 LEU A N 1
ATOM 3992 C CA . LEU A 1 501 ? 21.628 6.965 -77.282 1.00 42.75 501 LEU A CA 1
ATOM 3993 C C . LEU A 1 501 ? 23.088 7.347 -76.982 1.00 42.75 501 LEU A C 1
ATOM 3995 O O . LEU A 1 501 ? 23.552 8.416 -77.367 1.00 42.75 501 LEU A O 1
ATOM 3999 N N . THR A 1 502 ? 23.867 6.400 -76.468 1.00 31.22 502 THR A N 1
ATOM 4000 C CA . THR A 1 502 ? 25.290 6.314 -76.826 1.00 31.22 502 THR A CA 1
ATOM 4001 C C . THR A 1 502 ? 25.601 4.930 -77.372 1.00 31.22 502 THR A C 1
ATOM 4003 O O . THR A 1 502 ? 25.893 4.003 -76.636 1.00 31.22 502 THR A O 1
ATOM 4006 N N . ARG A 1 503 ? 25.484 4.843 -78.705 1.00 34.16 503 ARG A N 1
ATOM 4007 C CA . ARG A 1 503 ? 26.157 3.917 -79.634 1.00 34.16 503 ARG A CA 1
ATOM 4008 C C . ARG A 1 503 ? 26.333 2.454 -79.186 1.00 34.16 503 ARG A C 1
ATOM 4010 O O . ARG A 1 503 ? 27.270 2.134 -78.477 1.00 34.16 503 ARG A O 1
ATOM 4017 N N . LYS A 1 504 ? 25.531 1.581 -79.812 1.00 42.38 504 LYS A N 1
ATOM 4018 C CA . LYS A 1 504 ? 25.889 0.232 -80.304 1.00 42.38 504 LYS A CA 1
ATOM 4019 C C . LYS A 1 504 ? 27.133 -0.413 -79.654 1.00 42.38 504 LYS A C 1
ATOM 4021 O O . LYS A 1 504 ? 28.234 -0.273 -80.181 1.00 42.38 504 LYS A O 1
ATOM 4026 N N . SER A 1 505 ? 26.908 -1.273 -78.668 1.00 33.44 505 SER A N 1
ATOM 4027 C CA . SER A 1 505 ? 27.467 -2.628 -78.684 1.00 33.44 505 SER A CA 1
ATOM 4028 C C . SER A 1 505 ? 26.369 -3.604 -78.267 1.00 33.44 505 SER A C 1
ATOM 4030 O O . SER A 1 505 ? 25.430 -3.247 -77.561 1.00 33.44 505 SER A O 1
ATOM 4032 N N . LEU A 1 506 ? 26.423 -4.801 -78.831 1.00 38.47 506 LEU A N 1
ATOM 4033 C CA . LEU A 1 506 ? 25.396 -5.834 -78.778 1.00 38.47 506 LEU A CA 1
ATOM 4034 C C . LEU A 1 506 ? 25.600 -6.757 -77.561 1.00 38.47 506 LEU A C 1
ATOM 4036 O O . LEU A 1 506 ? 25.343 -7.948 -77.669 1.00 38.47 506 LEU A O 1
ATOM 4040 N N . ASP A 1 507 ? 26.079 -6.216 -76.437 1.00 36.03 507 ASP A N 1
ATOM 4041 C CA . ASP A 1 507 ? 26.357 -6.991 -75.226 1.00 36.03 507 ASP A CA 1
ATOM 4042 C C . ASP A 1 507 ? 25.325 -6.656 -74.146 1.00 36.03 507 ASP A C 1
ATOM 4044 O O . ASP A 1 507 ? 25.431 -5.663 -73.426 1.00 36.03 507 ASP A O 1
ATOM 4048 N N . THR A 1 508 ? 24.304 -7.504 -74.050 1.00 52.06 508 THR A N 1
ATOM 4049 C CA . THR A 1 508 ? 23.475 -7.704 -72.854 1.00 52.06 508 THR A CA 1
ATOM 4050 C C . THR A 1 508 ? 24.383 -8.144 -71.703 1.00 52.06 508 THR A C 1
ATOM 4052 O O . THR A 1 508 ? 24.593 -9.334 -71.482 1.00 52.06 508 THR A O 1
ATOM 4055 N N . HIS A 1 509 ? 24.998 -7.184 -71.013 1.00 54.31 509 HIS A N 1
ATOM 4056 C CA . HIS A 1 509 ? 25.870 -7.457 -69.878 1.00 54.31 509 HIS A CA 1
ATOM 4057 C C . HIS A 1 509 ? 25.023 -7.597 -68.608 1.00 54.31 509 HIS A C 1
ATOM 4059 O O . HIS A 1 509 ? 24.500 -6.616 -68.091 1.00 54.31 509 HIS A O 1
ATOM 4065 N N . PHE A 1 510 ? 24.901 -8.827 -68.114 1.00 58.59 510 PHE A N 1
ATOM 4066 C CA . PHE A 1 510 ? 24.434 -9.132 -66.763 1.00 58.59 510 PHE A CA 1
ATOM 4067 C C . PHE A 1 510 ? 25.374 -8.480 -65.730 1.00 58.59 510 PHE A C 1
ATOM 4069 O O . PHE A 1 510 ? 26.580 -8.762 -65.737 1.00 58.59 510 PHE A O 1
ATOM 4076 N N . ASP A 1 511 ? 24.855 -7.612 -64.851 1.00 65.75 511 ASP A N 1
ATOM 4077 C CA . ASP A 1 511 ? 25.640 -7.014 -63.761 1.00 65.75 511 ASP A CA 1
ATOM 4078 C C . ASP A 1 511 ? 25.616 -7.918 -62.515 1.00 65.75 511 ASP A C 1
ATOM 4080 O O . ASP A 1 511 ? 24.773 -7.822 -61.617 1.00 65.75 511 ASP A O 1
ATOM 4084 N N . ALA A 1 512 ? 26.609 -8.806 -62.437 1.00 64.88 512 ALA A N 1
ATOM 4085 C CA . ALA A 1 512 ? 26.792 -9.725 -61.315 1.00 64.88 512 ALA A CA 1
ATOM 4086 C C . ALA A 1 512 ? 27.015 -9.024 -59.955 1.00 64.88 512 ALA A C 1
ATOM 4088 O O . ALA A 1 512 ? 26.913 -9.672 -58.908 1.00 64.88 512 ALA A O 1
ATOM 4089 N N . ALA A 1 513 ? 27.370 -7.733 -59.928 1.00 65.94 513 ALA A N 1
ATOM 4090 C CA . ALA A 1 513 ? 27.531 -6.975 -58.687 1.00 65.94 513 ALA A CA 1
ATOM 4091 C C . ALA A 1 513 ? 26.185 -6.442 -58.171 1.00 65.94 513 ALA A C 1
ATOM 4093 O O . ALA A 1 513 ? 25.926 -6.488 -56.963 1.00 65.94 513 ALA A O 1
ATOM 4094 N N . GLU A 1 514 ? 25.308 -5.993 -59.070 1.00 67.19 514 GLU A N 1
ATOM 4095 C CA . GLU A 1 514 ? 23.947 -5.563 -58.737 1.00 67.19 514 GLU A CA 1
ATOM 4096 C C . GLU A 1 514 ? 23.078 -6.745 -58.281 1.00 67.19 514 GLU A C 1
ATOM 4098 O O . GLU A 1 514 ? 22.374 -6.652 -57.270 1.00 67.19 514 GLU A O 1
ATOM 4103 N N . PHE A 1 515 ? 23.223 -7.905 -58.924 1.00 73.38 515 PHE A N 1
ATOM 4104 C CA . PHE A 1 515 ? 22.514 -9.125 -58.537 1.00 73.38 515 PHE A CA 1
ATOM 4105 C C . PHE A 1 515 ? 22.898 -9.621 -57.128 1.00 73.38 515 PHE A C 1
ATOM 4107 O O . PHE A 1 515 ? 22.025 -9.860 -56.285 1.00 73.38 515 PHE A O 1
ATOM 4114 N N . ARG A 1 516 ? 24.202 -9.685 -56.808 1.00 74.06 516 ARG A N 1
ATOM 4115 C CA . ARG A 1 516 ? 24.688 -10.046 -55.458 1.00 74.06 516 ARG A CA 1
ATOM 4116 C C . ARG A 1 516 ? 24.241 -9.048 -54.391 1.00 74.06 516 ARG A C 1
ATOM 4118 O O . ARG A 1 516 ? 23.880 -9.434 -53.278 1.00 74.06 516 ARG A O 1
ATOM 4125 N N . ARG A 1 517 ? 24.214 -7.758 -54.729 1.00 71.50 517 ARG A N 1
ATOM 4126 C CA . ARG A 1 517 ? 23.700 -6.708 -53.844 1.00 71.50 517 ARG A CA 1
ATOM 4127 C C . ARG A 1 517 ? 22.212 -6.907 -53.547 1.00 71.50 517 ARG A C 1
ATOM 4129 O O . ARG A 1 517 ? 21.810 -6.743 -52.398 1.00 71.50 517 ARG A O 1
ATOM 4136 N N . THR A 1 518 ? 21.417 -7.283 -54.544 1.00 73.12 518 THR A N 1
ATOM 4137 C CA . THR A 1 518 ? 19.986 -7.563 -54.373 1.00 73.12 518 THR A CA 1
ATOM 4138 C C . THR A 1 518 ? 19.755 -8.814 -53.520 1.00 73.12 518 THR A C 1
ATOM 4140 O O . THR A 1 518 ? 18.923 -8.772 -52.618 1.00 73.12 518 THR A O 1
ATOM 4143 N N . CYS A 1 519 ? 20.568 -9.867 -53.677 1.00 78.81 519 CYS A N 1
ATOM 4144 C CA . CYS A 1 519 ? 20.535 -11.048 -52.797 1.00 78.81 519 CYS A CA 1
ATOM 4145 C C . CYS A 1 519 ? 20.830 -10.694 -51.326 1.00 78.81 519 CYS A C 1
ATOM 4147 O O . CYS A 1 519 ? 20.131 -11.136 -50.415 1.00 78.81 519 CYS A O 1
ATOM 4149 N N . LEU A 1 520 ? 21.815 -9.822 -51.080 1.00 78.12 520 LEU A N 1
ATOM 4150 C CA . LEU A 1 520 ? 22.114 -9.321 -49.735 1.00 78.12 520 LEU A CA 1
ATOM 4151 C C . LEU A 1 520 ? 20.947 -8.508 -49.146 1.00 78.12 520 LEU A C 1
ATOM 4153 O O . LEU A 1 520 ? 20.688 -8.582 -47.943 1.00 78.12 520 LEU A O 1
ATOM 4157 N N . VAL A 1 521 ? 20.238 -7.734 -49.975 1.00 80.62 521 VAL A N 1
ATOM 4158 C CA . VAL A 1 521 ? 19.043 -6.978 -49.562 1.00 80.62 521 VAL A CA 1
ATOM 4159 C C . VAL A 1 521 ? 17.891 -7.919 -49.215 1.00 80.62 521 VAL A C 1
ATOM 4161 O O . VAL A 1 521 ? 17.260 -7.690 -48.190 1.00 80.62 521 VAL A O 1
ATOM 4164 N N . VAL A 1 522 ? 17.665 -8.989 -49.986 1.00 82.88 522 VAL A N 1
ATOM 4165 C CA . VAL A 1 522 ? 16.661 -10.031 -49.686 1.00 82.88 522 VAL A CA 1
ATOM 4166 C C . VAL A 1 522 ? 16.927 -10.650 -48.313 1.00 82.88 522 VAL A C 1
ATOM 4168 O O . VAL A 1 522 ? 16.069 -10.579 -47.434 1.00 82.88 522 VAL A O 1
ATOM 4171 N N . ASN A 1 523 ? 18.151 -11.135 -48.080 1.00 85.44 523 ASN A N 1
ATOM 4172 C CA . ASN A 1 523 ? 18.550 -11.713 -46.792 1.00 85.44 523 ASN A CA 1
ATOM 4173 C C . ASN A 1 523 ? 18.404 -10.715 -45.635 1.00 85.44 523 ASN A C 1
ATOM 4175 O O . ASN A 1 523 ? 18.012 -11.073 -44.525 1.00 85.44 523 ASN A O 1
ATOM 4179 N N . THR A 1 524 ? 18.725 -9.443 -45.884 1.00 82.75 524 THR A N 1
ATOM 4180 C CA . THR A 1 524 ? 18.626 -8.391 -44.868 1.00 82.75 524 THR A CA 1
ATOM 4181 C C . THR A 1 524 ? 17.173 -8.007 -44.580 1.00 82.75 524 THR A C 1
ATOM 4183 O O . THR A 1 524 ? 16.840 -7.774 -43.422 1.00 82.75 524 THR A O 1
ATOM 4186 N N . ALA A 1 525 ? 16.303 -7.961 -45.590 1.00 82.94 525 ALA A N 1
ATOM 4187 C CA . ALA A 1 525 ? 14.884 -7.650 -45.432 1.00 82.94 525 ALA A CA 1
ATOM 4188 C C . ALA A 1 525 ? 14.141 -8.766 -44.683 1.00 82.94 525 ALA A C 1
ATOM 4190 O O . ALA A 1 525 ? 13.385 -8.462 -43.760 1.00 82.94 525 ALA A O 1
ATOM 4191 N N . ASP A 1 526 ? 14.423 -10.030 -45.011 1.00 83.94 526 ASP A N 1
ATOM 4192 C CA . ASP A 1 526 ? 13.904 -11.201 -44.294 1.00 83.94 526 ASP A CA 1
ATOM 4193 C C . ASP A 1 526 ? 14.345 -11.197 -42.819 1.00 83.94 526 ASP A C 1
ATOM 4195 O O . ASP A 1 526 ? 13.523 -11.270 -41.900 1.00 83.94 526 ASP A O 1
ATOM 4199 N N . TYR A 1 527 ? 15.639 -10.957 -42.573 1.00 85.94 527 TYR A N 1
ATOM 4200 C CA . TYR A 1 527 ? 16.165 -10.805 -41.217 1.00 85.94 527 TYR A CA 1
ATOM 4201 C C . TYR A 1 527 ? 15.463 -9.678 -40.443 1.00 85.94 527 TYR A C 1
ATOM 4203 O O . TYR A 1 527 ? 15.006 -9.896 -39.321 1.00 85.94 527 TYR A O 1
ATOM 4211 N N . CYS A 1 528 ? 15.328 -8.487 -41.036 1.00 85.31 528 CYS A N 1
ATOM 4212 C CA . CYS A 1 528 ? 14.653 -7.353 -40.404 1.00 85.31 528 CYS A CA 1
ATOM 4213 C C . CYS A 1 528 ? 13.178 -7.644 -40.101 1.00 85.31 528 CYS A C 1
ATOM 4215 O O . CYS A 1 528 ? 12.688 -7.233 -39.051 1.00 85.31 528 CYS A O 1
ATOM 4217 N N . GLN A 1 529 ? 12.474 -8.360 -40.980 1.00 85.25 529 GLN A N 1
ATOM 4218 C CA . GLN A 1 529 ? 11.072 -8.726 -40.785 1.00 85.25 529 GLN A CA 1
ATOM 4219 C C . GLN A 1 529 ? 10.900 -9.704 -39.613 1.00 85.25 529 GLN A C 1
ATOM 4221 O O . GLN A 1 529 ? 10.014 -9.500 -38.776 1.00 85.25 529 GLN A O 1
ATOM 4226 N N . ARG A 1 530 ? 11.756 -10.733 -39.521 1.00 87.38 530 ARG A N 1
ATOM 4227 C CA . ARG A 1 530 ? 11.744 -11.694 -38.408 1.00 87.38 530 ARG A CA 1
ATOM 4228 C C . ARG A 1 530 ? 12.121 -11.029 -37.087 1.00 87.38 530 ARG A C 1
ATOM 4230 O O . ARG A 1 530 ? 11.402 -11.164 -36.102 1.00 87.38 530 ARG A O 1
ATOM 4237 N N . THR A 1 531 ? 13.205 -10.255 -37.065 1.00 86.44 531 THR A N 1
ATOM 4238 C CA . THR A 1 531 ? 13.670 -9.592 -35.838 1.00 86.44 531 THR A CA 1
ATOM 4239 C C . THR A 1 531 ? 12.732 -8.466 -35.385 1.00 86.44 531 THR A C 1
ATOM 4241 O O . THR A 1 531 ? 12.618 -8.223 -34.185 1.00 86.44 531 THR A O 1
ATOM 4244 N N . ALA A 1 532 ? 11.997 -7.812 -36.293 1.00 85.75 532 ALA A N 1
ATOM 4245 C CA . ALA A 1 532 ? 10.954 -6.854 -35.917 1.00 85.75 532 ALA A CA 1
ATOM 4246 C C . ALA A 1 532 ? 9.784 -7.514 -35.166 1.00 85.75 532 ALA A C 1
ATOM 4248 O O . ALA A 1 532 ? 9.250 -6.903 -34.243 1.00 85.75 532 ALA A O 1
ATOM 4249 N N . LEU A 1 533 ? 9.416 -8.755 -35.511 1.00 86.88 533 LEU A N 1
ATOM 4250 C CA . LEU A 1 533 ? 8.405 -9.516 -34.767 1.00 86.88 533 LEU A CA 1
ATOM 4251 C C . LEU A 1 533 ? 8.899 -9.853 -33.355 1.00 86.88 533 LEU A C 1
ATOM 4253 O O . LEU A 1 533 ? 8.214 -9.558 -32.382 1.00 86.88 533 LEU A O 1
ATOM 4257 N N . GLU A 1 534 ? 10.127 -10.361 -33.230 1.00 86.31 534 GLU A N 1
ATOM 4258 C CA . GLU A 1 534 ? 10.720 -10.641 -31.914 1.00 86.31 534 GLU A CA 1
ATOM 4259 C C . GLU A 1 534 ? 10.831 -9.385 -31.034 1.00 86.31 534 GLU A C 1
ATOM 4261 O O . GLU A 1 534 ? 10.730 -9.460 -29.809 1.00 86.31 534 GLU A O 1
ATOM 4266 N N . LEU A 1 535 ? 11.085 -8.223 -31.645 1.00 84.25 535 LEU A N 1
ATOM 4267 C CA . LEU A 1 535 ? 11.126 -6.946 -30.941 1.00 84.25 535 LEU A CA 1
ATOM 4268 C C . LEU A 1 535 ? 9.734 -6.535 -30.443 1.00 84.25 535 LEU A C 1
ATOM 4270 O O . LEU A 1 535 ? 9.620 -6.069 -29.313 1.00 84.25 535 LEU A O 1
ATOM 4274 N N . GLU A 1 536 ? 8.686 -6.722 -31.250 1.00 84.31 536 GLU A N 1
ATOM 4275 C CA . GLU A 1 536 ? 7.301 -6.442 -30.851 1.00 84.31 536 GLU A CA 1
ATOM 4276 C C . GLU A 1 536 ? 6.897 -7.255 -29.616 1.00 84.31 536 GLU A C 1
ATOM 4278 O O . GLU A 1 536 ? 6.375 -6.690 -28.651 1.00 84.31 536 GLU A O 1
ATOM 4283 N N . ASP A 1 537 ? 7.204 -8.552 -29.615 1.00 84.75 537 ASP A N 1
ATOM 4284 C CA . ASP A 1 537 ? 6.884 -9.446 -28.501 1.00 84.75 537 ASP A CA 1
ATOM 4285 C C . ASP A 1 537 ? 7.634 -9.037 -27.224 1.00 84.75 537 ASP A C 1
ATOM 4287 O O . ASP A 1 537 ? 7.024 -8.867 -26.166 1.00 84.75 537 ASP A O 1
ATOM 4291 N N . LYS A 1 538 ? 8.934 -8.729 -27.331 1.00 83.44 538 LYS A N 1
ATOM 4292 C CA . LYS A 1 538 ? 9.746 -8.246 -26.196 1.00 83.44 538 LYS A CA 1
ATOM 4293 C C . LYS A 1 538 ? 9.257 -6.915 -25.625 1.00 83.44 538 LYS A C 1
ATOM 4295 O O . LYS A 1 538 ? 9.393 -6.676 -24.424 1.00 83.44 538 LYS A O 1
ATOM 4300 N N . ILE A 1 539 ? 8.706 -6.029 -26.456 1.00 82.50 539 ILE A N 1
ATOM 4301 C CA . ILE A 1 539 ? 8.112 -4.768 -25.987 1.00 82.50 539 ILE A CA 1
ATOM 4302 C C . ILE A 1 539 ? 6.786 -5.047 -25.268 1.00 82.50 539 ILE A C 1
ATOM 4304 O O . ILE A 1 539 ? 6.550 -4.486 -24.197 1.00 82.50 539 ILE A O 1
ATOM 4308 N N . LYS A 1 540 ? 5.945 -5.947 -25.796 1.00 83.44 540 LYS A N 1
ATOM 4309 C CA . LYS A 1 540 ? 4.671 -6.344 -25.165 1.00 83.44 540 LYS A CA 1
ATOM 4310 C C . LYS A 1 540 ? 4.855 -7.039 -23.816 1.00 83.44 540 LYS A C 1
ATOM 4312 O O . LYS A 1 540 ? 4.017 -6.857 -22.934 1.00 83.44 540 LYS A O 1
ATOM 4317 N N . GLU A 1 541 ? 5.935 -7.793 -23.628 1.00 82.00 541 GLU A N 1
ATOM 4318 C CA . GLU A 1 541 ? 6.278 -8.396 -22.333 1.00 82.00 541 GLU A CA 1
ATOM 4319 C C . GLU A 1 541 ? 6.594 -7.346 -21.258 1.00 82.00 541 GLU A C 1
ATOM 4321 O O . GLU A 1 541 ? 6.258 -7.534 -20.090 1.00 82.00 541 GLU A O 1
ATOM 4326 N N . LYS A 1 542 ? 7.240 -6.240 -21.646 1.00 76.00 542 LYS A N 1
ATOM 4327 C CA . LYS A 1 542 ? 7.800 -5.247 -20.714 1.00 76.00 542 LYS A CA 1
ATOM 4328 C C . LYS A 1 542 ? 6.909 -4.030 -20.467 1.00 76.00 542 LYS A C 1
ATOM 4330 O O . LYS A 1 542 ? 7.119 -3.340 -19.473 1.00 76.00 542 LYS A O 1
ATOM 4335 N N . ILE A 1 543 ? 5.955 -3.742 -21.351 1.00 77.88 543 ILE A N 1
ATOM 4336 C CA . ILE A 1 543 ? 5.080 -2.571 -21.231 1.00 77.88 543 ILE A CA 1
ATOM 4337 C C . ILE A 1 543 ? 3.884 -2.834 -20.308 1.00 77.88 543 ILE A C 1
ATOM 4339 O O . ILE A 1 543 ? 3.340 -3.943 -20.259 1.00 77.88 543 ILE A O 1
ATOM 4343 N N . ALA A 1 544 ? 3.442 -1.792 -19.601 1.00 70.00 544 ALA A N 1
ATOM 4344 C CA . ALA A 1 544 ? 2.230 -1.842 -18.792 1.00 70.00 544 ALA A CA 1
ATOM 4345 C C . ALA A 1 544 ? 0.997 -2.240 -19.629 1.00 70.00 544 ALA A C 1
ATOM 4347 O O . ALA A 1 544 ? 0.850 -1.868 -20.797 1.00 70.00 544 ALA A O 1
ATOM 4348 N N . GLU A 1 545 ? 0.068 -2.967 -19.005 1.00 68.00 545 GLU A N 1
ATOM 4349 C CA . GLU A 1 545 ? -1.089 -3.607 -19.654 1.00 68.00 545 GLU A CA 1
ATOM 4350 C C . GLU A 1 545 ? -1.954 -2.634 -20.478 1.00 68.00 545 GLU A C 1
ATOM 4352 O O . GLU A 1 545 ? -2.483 -2.992 -21.526 1.00 68.00 545 GLU A O 1
ATOM 4357 N N . ARG A 1 546 ? -1.987 -1.359 -20.073 1.00 67.81 546 ARG A N 1
ATOM 4358 C CA . ARG A 1 546 ? -2.745 -0.268 -20.711 1.00 67.81 546 ARG A CA 1
ATOM 4359 C C . ARG A 1 546 ? -2.289 0.083 -22.130 1.00 67.81 546 ARG A C 1
ATOM 4361 O O . ARG A 1 546 ? -3.066 0.654 -22.892 1.00 67.81 546 ARG A O 1
ATOM 4368 N N . PHE A 1 547 ? -1.036 -0.207 -22.475 1.00 69.81 547 PHE A N 1
ATOM 4369 C CA . PHE A 1 547 ? -0.460 0.136 -23.777 1.00 69.81 547 PHE A CA 1
ATOM 4370 C C . PHE A 1 547 ? -0.208 -1.086 -24.665 1.00 69.81 547 PHE A C 1
ATOM 4372 O O . PHE A 1 547 ? 0.082 -0.904 -25.846 1.00 69.81 547 PHE A O 1
ATOM 4379 N N . LYS A 1 548 ? -0.381 -2.315 -24.151 1.00 71.94 548 LYS A N 1
ATOM 4380 C CA . LYS A 1 548 ? -0.122 -3.560 -24.900 1.00 71.94 548 LYS A CA 1
ATOM 4381 C C . LYS A 1 548 ? -0.927 -3.657 -26.197 1.00 71.94 548 LYS A C 1
ATOM 4383 O O . LYS A 1 548 ? -0.379 -4.061 -27.217 1.00 71.94 548 LYS A O 1
ATOM 4388 N N . GLU A 1 549 ? -2.183 -3.213 -26.189 1.00 70.88 549 GLU A N 1
ATOM 4389 C CA . GLU A 1 549 ? -3.052 -3.223 -27.378 1.00 70.88 549 GLU A CA 1
ATOM 4390 C C . GLU A 1 549 ? -2.627 -2.216 -28.461 1.00 70.88 549 GLU A C 1
ATOM 4392 O O . GLU A 1 549 ? -2.988 -2.369 -29.624 1.00 70.88 549 GLU A O 1
ATOM 4397 N N . LYS A 1 550 ? -1.851 -1.182 -28.106 1.00 70.8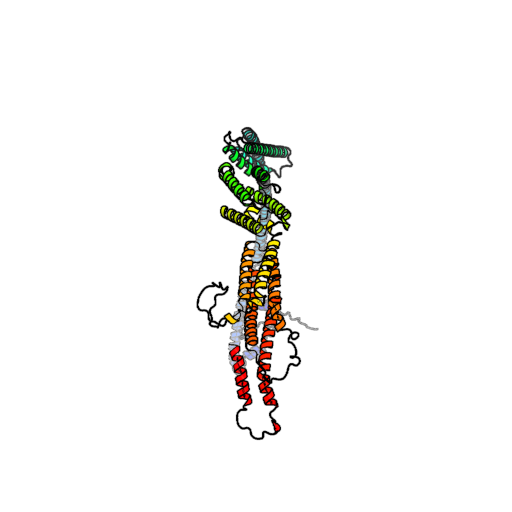1 550 LYS A N 1
ATOM 4398 C CA . LYS A 1 550 ? -1.414 -0.121 -29.034 1.00 70.81 550 LYS A CA 1
ATOM 4399 C C . LYS A 1 550 ? -0.037 -0.383 -29.656 1.00 70.81 550 LYS A C 1
ATOM 4401 O O . LYS A 1 550 ? 0.390 0.374 -30.532 1.00 70.81 550 LYS A O 1
ATOM 4406 N N . VAL A 1 551 ? 0.671 -1.419 -29.205 1.00 75.62 551 VAL A N 1
ATOM 4407 C CA . VAL A 1 551 ? 1.998 -1.797 -29.707 1.00 75.62 551 VAL A CA 1
ATOM 4408 C C . VAL A 1 551 ? 1.822 -2.798 -30.850 1.00 75.62 551 VAL A C 1
ATOM 4410 O O . VAL A 1 551 ? 1.419 -3.939 -30.639 1.00 75.62 551 VAL A O 1
ATOM 4413 N N . THR A 1 552 ? 2.089 -2.357 -32.080 1.00 79.50 552 THR A N 1
ATOM 4414 C CA . THR A 1 552 ? 2.014 -3.181 -33.298 1.00 79.50 552 THR A CA 1
ATOM 4415 C C . THR A 1 552 ? 2.950 -2.640 -34.387 1.00 79.50 552 THR A C 1
ATOM 4417 O O . THR A 1 552 ? 2.755 -1.516 -34.875 1.00 79.50 552 THR A O 1
ATOM 4420 N N . LEU A 1 553 ? 3.929 -3.453 -34.806 1.00 80.06 553 LEU A N 1
ATOM 4421 C CA . LEU A 1 553 ? 4.925 -3.140 -35.849 1.00 80.06 553 LEU A CA 1
ATOM 4422 C C . LEU A 1 553 ? 4.525 -3.666 -37.238 1.00 80.06 553 LEU A C 1
ATOM 4424 O O . LEU A 1 553 ? 5.354 -3.764 -38.143 1.00 80.06 553 LEU A O 1
ATOM 4428 N N . GLN A 1 554 ? 3.252 -4.020 -37.432 1.00 81.69 554 GLN A N 1
ATOM 4429 C CA . GLN A 1 554 ? 2.783 -4.664 -38.660 1.00 81.69 554 GLN A CA 1
ATOM 4430 C C . GLN A 1 554 ? 3.080 -3.836 -39.919 1.00 81.69 554 GLN A C 1
ATOM 4432 O O . GLN A 1 554 ? 3.595 -4.373 -40.891 1.00 81.69 554 GLN A O 1
ATOM 4437 N N . MET A 1 555 ? 2.864 -2.520 -39.870 1.00 81.94 555 MET A N 1
ATOM 4438 C CA . MET A 1 555 ? 3.123 -1.625 -41.007 1.00 81.94 555 MET A CA 1
ATOM 4439 C C . MET A 1 555 ? 4.600 -1.629 -41.427 1.00 81.94 555 MET A C 1
ATOM 4441 O O . MET A 1 555 ? 4.917 -1.555 -42.608 1.00 81.94 555 MET A O 1
ATOM 4445 N N . GLU A 1 556 ? 5.523 -1.707 -40.471 1.00 82.31 556 GLU A N 1
ATOM 4446 C CA . GLU A 1 556 ? 6.962 -1.756 -40.730 1.00 82.31 556 GLU A CA 1
ATOM 4447 C C . GLU A 1 556 ? 7.371 -3.112 -41.306 1.00 82.31 556 GLU A C 1
ATOM 4449 O O . GLU A 1 556 ? 8.206 -3.173 -42.207 1.00 82.31 556 GLU A O 1
ATOM 4454 N N . ARG A 1 557 ? 6.745 -4.196 -40.838 1.00 83.38 557 ARG A N 1
ATOM 4455 C CA . ARG A 1 557 ? 6.930 -5.540 -41.402 1.00 83.38 557 ARG A CA 1
ATOM 4456 C C . ARG A 1 557 ? 6.430 -5.613 -42.842 1.00 83.38 557 ARG A C 1
ATOM 4458 O O . ARG A 1 557 ? 7.125 -6.169 -43.687 1.00 83.38 557 ARG A O 1
ATOM 4465 N N . ASP A 1 558 ? 5.288 -4.997 -43.131 1.00 84.88 558 ASP A N 1
ATOM 4466 C CA . ASP A 1 558 ? 4.731 -4.923 -44.483 1.00 84.88 558 ASP A CA 1
ATOM 4467 C C . ASP A 1 558 ? 5.653 -4.115 -45.420 1.00 84.88 558 ASP A C 1
ATOM 4469 O O . ASP A 1 558 ? 5.831 -4.483 -46.582 1.00 84.88 558 ASP A O 1
ATOM 4473 N N . LEU A 1 559 ? 6.327 -3.070 -44.915 1.00 83.88 559 LEU A N 1
ATOM 4474 C CA . LEU A 1 559 ? 7.359 -2.348 -45.673 1.00 83.88 559 LEU A CA 1
ATOM 4475 C C . LEU A 1 559 ? 8.553 -3.248 -46.020 1.00 83.88 559 LEU A C 1
ATOM 4477 O O . LEU A 1 559 ? 8.998 -3.237 -47.166 1.00 83.88 559 LEU A O 1
ATOM 4481 N N . PHE A 1 560 ? 9.061 -4.049 -45.076 1.00 83.75 560 PHE A N 1
ATOM 4482 C CA . PHE A 1 560 ? 10.137 -5.004 -45.372 1.00 83.75 560 PHE A CA 1
ATOM 4483 C C . PHE A 1 560 ? 9.684 -6.114 -46.327 1.00 83.75 560 PHE A C 1
ATOM 4485 O O . PHE A 1 560 ? 10.457 -6.500 -47.200 1.00 83.75 560 PHE A O 1
ATOM 4492 N N . MET A 1 561 ? 8.429 -6.564 -46.240 1.00 85.25 561 MET A N 1
ATOM 4493 C CA . MET A 1 561 ? 7.846 -7.522 -47.186 1.00 85.25 561 MET A CA 1
ATOM 4494 C C . MET A 1 561 ? 7.723 -6.935 -48.602 1.00 85.25 561 MET A C 1
ATOM 4496 O O . MET A 1 561 ? 7.967 -7.623 -49.595 1.00 85.25 561 MET A O 1
ATOM 4500 N N . SER A 1 562 ? 7.398 -5.644 -48.708 1.00 83.75 562 SER A N 1
ATOM 4501 C CA . SER A 1 562 ? 7.394 -4.914 -49.980 1.00 83.75 562 SER A CA 1
ATOM 4502 C C . SER A 1 562 ? 8.805 -4.790 -50.568 1.00 83.75 562 SER A C 1
ATOM 4504 O O . SER A 1 562 ? 9.010 -5.069 -51.748 1.00 83.75 562 SER A O 1
ATOM 4506 N N . VAL A 1 563 ? 9.808 -4.469 -49.739 1.00 81.19 563 VAL A N 1
ATOM 4507 C CA . VAL A 1 563 ? 11.224 -4.453 -50.150 1.00 81.19 563 VAL A CA 1
ATOM 4508 C C . VAL A 1 563 ? 11.683 -5.837 -50.614 1.00 81.19 563 VAL A C 1
ATOM 4510 O O . VAL A 1 563 ? 12.349 -5.934 -51.641 1.00 81.19 563 VAL A O 1
ATOM 4513 N N . LEU A 1 564 ? 11.300 -6.899 -49.900 1.00 83.00 564 LEU A N 1
ATOM 4514 C CA . LEU A 1 564 ? 11.593 -8.284 -50.267 1.00 83.00 564 LEU A CA 1
ATOM 4515 C C . LEU A 1 564 ? 11.003 -8.620 -51.644 1.00 83.00 564 LEU A C 1
ATOM 4517 O O . LEU A 1 564 ? 11.715 -9.082 -52.530 1.00 83.00 564 LEU A O 1
ATOM 4521 N N . SER A 1 565 ? 9.723 -8.304 -51.847 1.00 84.62 565 SER A N 1
ATOM 4522 C CA . SER A 1 565 ? 9.017 -8.529 -53.114 1.00 84.62 565 SER A CA 1
ATOM 4523 C C . SER A 1 565 ? 9.633 -7.722 -54.264 1.00 84.62 565 SER A C 1
ATOM 4525 O O . SER A 1 565 ? 9.822 -8.245 -55.360 1.00 84.62 565 SER A O 1
ATOM 4527 N N . GLY A 1 566 ? 10.002 -6.461 -54.018 1.00 80.62 566 GLY A N 1
ATOM 4528 C CA . GLY A 1 566 ? 10.694 -5.607 -54.986 1.00 80.62 566 GLY A CA 1
ATOM 4529 C C . GLY A 1 566 ? 12.081 -6.133 -55.362 1.00 80.62 566 GLY A C 1
ATOM 4530 O O . GLY A 1 566 ? 12.428 -6.171 -56.540 1.00 80.62 566 GLY A O 1
ATOM 4531 N N . ALA A 1 567 ? 12.849 -6.610 -54.381 1.00 79.38 567 ALA A N 1
ATOM 4532 C CA . ALA A 1 567 ? 14.159 -7.208 -54.611 1.00 79.38 567 ALA A CA 1
ATOM 4533 C C . ALA A 1 567 ? 14.063 -8.518 -55.419 1.00 79.38 567 ALA A C 1
ATOM 4535 O O . ALA A 1 567 ? 14.842 -8.709 -56.350 1.00 79.38 567 ALA A O 1
ATOM 4536 N N . ILE A 1 568 ? 13.069 -9.369 -55.141 1.00 82.69 568 ILE A N 1
ATOM 4537 C CA . ILE A 1 568 ? 12.801 -10.587 -55.926 1.00 82.69 568 ILE A CA 1
ATOM 4538 C C . ILE A 1 568 ? 12.405 -10.233 -57.367 1.00 82.69 568 ILE A C 1
ATOM 4540 O O . ILE A 1 568 ? 12.932 -10.816 -58.310 1.00 82.69 568 ILE A O 1
ATOM 4544 N N . ASN A 1 569 ? 11.535 -9.237 -57.567 1.00 83.00 569 ASN A N 1
ATOM 4545 C CA . ASN A 1 569 ? 11.165 -8.777 -58.910 1.00 83.00 569 ASN A CA 1
ATOM 4546 C C . ASN A 1 569 ? 12.367 -8.214 -59.685 1.00 83.00 569 ASN A C 1
ATOM 4548 O O . ASN A 1 569 ? 12.474 -8.423 -60.891 1.00 83.00 569 ASN A O 1
ATOM 4552 N N . CYS A 1 570 ? 13.290 -7.532 -59.002 1.00 75.81 570 CYS A N 1
ATOM 4553 C CA . CYS A 1 570 ? 14.542 -7.074 -59.599 1.00 75.81 570 CYS A CA 1
ATOM 4554 C C . CYS A 1 570 ? 15.418 -8.261 -60.038 1.00 75.81 570 CYS A C 1
ATOM 4556 O O . CYS A 1 570 ? 15.870 -8.295 -61.178 1.00 75.81 570 CYS A O 1
ATOM 4558 N N . GLN A 1 571 ? 15.575 -9.284 -59.191 1.00 78.75 571 GLN A N 1
ATOM 4559 C CA . GLN A 1 571 ? 16.298 -10.514 -59.548 1.00 78.75 571 GLN A CA 1
ATOM 4560 C C . GLN A 1 571 ? 15.668 -11.242 -60.743 1.00 78.75 571 GLN A C 1
ATOM 4562 O O . GLN A 1 571 ? 16.390 -11.693 -61.629 1.00 78.75 571 GLN A O 1
ATOM 4567 N N . LEU A 1 572 ? 14.334 -11.332 -60.792 1.00 81.50 572 LEU A N 1
ATOM 4568 C CA . LEU A 1 572 ? 13.607 -11.919 -61.922 1.00 81.50 572 LEU A CA 1
ATOM 4569 C C . LEU A 1 572 ? 13.838 -11.125 -63.210 1.00 81.50 572 LEU A C 1
ATOM 4571 O O . LEU A 1 572 ? 14.067 -11.717 -64.258 1.00 81.50 572 LEU A O 1
ATOM 4575 N N . ARG A 1 573 ? 13.852 -9.792 -63.133 1.00 78.56 573 ARG A N 1
ATOM 4576 C CA . ARG A 1 573 ? 14.129 -8.934 -64.288 1.00 78.56 573 ARG A CA 1
ATOM 4577 C C . ARG A 1 573 ? 15.571 -9.063 -64.783 1.00 78.56 573 ARG A C 1
ATOM 4579 O O . ARG A 1 573 ? 15.788 -9.095 -65.989 1.00 78.56 573 ARG A O 1
ATOM 4586 N N . GLU A 1 574 ? 16.548 -9.157 -63.885 1.00 74.56 574 GLU A N 1
ATOM 4587 C CA . GLU A 1 574 ? 17.945 -9.434 -64.257 1.00 74.56 574 GLU A CA 1
ATOM 4588 C C . GLU A 1 574 ? 18.084 -10.806 -64.936 1.00 74.56 574 GLU A C 1
ATOM 4590 O O . GLU A 1 574 ? 18.803 -10.940 -65.926 1.00 74.56 574 GLU A O 1
ATOM 4595 N N . LEU A 1 575 ? 17.340 -11.813 -64.465 1.00 80.62 575 LEU A N 1
ATOM 4596 C CA . LEU A 1 575 ? 17.269 -13.126 -65.109 1.00 80.62 575 LEU A CA 1
ATOM 4597 C C . LEU A 1 575 ? 16.625 -13.044 -66.506 1.00 80.62 575 LEU A C 1
ATOM 4599 O O . LEU A 1 575 ? 17.138 -13.645 -67.450 1.00 80.62 575 LEU A O 1
ATOM 4603 N N . GLU A 1 576 ? 15.538 -12.284 -66.664 1.00 81.00 576 GLU A N 1
ATOM 4604 C CA . GLU A 1 576 ? 14.896 -12.039 -67.963 1.00 81.00 576 GLU A CA 1
ATOM 4605 C C . GLU A 1 576 ? 15.847 -11.338 -68.943 1.00 81.00 576 GLU A C 1
ATOM 4607 O O . GLU A 1 576 ? 15.966 -11.776 -70.088 1.00 81.00 576 GLU A O 1
ATOM 4612 N N . MET A 1 577 ? 16.575 -10.308 -68.494 1.00 79.62 577 MET A N 1
ATOM 4613 C CA . MET A 1 577 ? 17.563 -9.589 -69.312 1.00 79.62 577 MET A CA 1
ATOM 4614 C C . MET A 1 577 ? 18.752 -10.475 -69.697 1.00 79.62 577 MET A C 1
ATOM 4616 O O . MET A 1 577 ? 19.217 -10.418 -70.836 1.00 79.62 577 MET A O 1
ATOM 4620 N N . ALA A 1 578 ? 19.211 -11.344 -68.791 1.00 77.88 578 ALA A N 1
ATOM 4621 C CA . ALA A 1 578 ? 20.236 -12.337 -69.104 1.00 77.88 578 ALA A CA 1
ATOM 4622 C C . ALA A 1 578 ? 19.753 -13.330 -70.181 1.00 77.88 578 ALA A C 1
ATOM 4624 O O . ALA A 1 578 ? 20.509 -13.684 -71.088 1.00 77.88 578 ALA A O 1
ATOM 4625 N N . CYS A 1 579 ? 18.480 -13.738 -70.135 1.00 80.19 579 CYS A N 1
ATOM 4626 C CA . CYS A 1 579 ? 17.896 -14.671 -71.102 1.00 80.19 579 CYS A CA 1
ATOM 4627 C C . CYS A 1 579 ? 17.472 -14.009 -72.432 1.00 80.19 579 CYS A C 1
ATOM 4629 O O . CYS A 1 579 ? 17.332 -14.704 -73.442 1.00 80.19 579 CYS A O 1
ATOM 4631 N N . GLU A 1 580 ? 17.289 -12.683 -72.477 1.00 80.94 580 GLU A N 1
ATOM 4632 C CA . GLU A 1 580 ? 16.808 -11.942 -73.657 1.00 80.94 580 GLU A CA 1
ATOM 4633 C C . GLU A 1 580 ? 17.703 -12.148 -74.888 1.00 80.94 580 GLU A C 1
ATOM 4635 O O . GLU A 1 580 ? 17.198 -12.282 -76.007 1.00 80.94 580 GLU A O 1
ATOM 4640 N N . GLY A 1 581 ? 19.022 -12.264 -74.695 1.00 79.44 581 GLY A N 1
ATOM 4641 C CA . GLY A 1 581 ? 19.976 -12.567 -75.768 1.00 79.44 581 GLY A CA 1
ATOM 4642 C C . GLY A 1 581 ? 19.729 -13.931 -76.430 1.00 79.44 581 GLY A C 1
ATOM 4643 O O . GLY A 1 581 ? 19.762 -14.054 -77.657 1.00 79.44 581 GLY A O 1
ATOM 4644 N N . VAL A 1 582 ? 19.396 -14.951 -75.635 1.00 77.56 582 VAL A N 1
ATOM 4645 C CA . VAL A 1 582 ? 19.085 -16.302 -76.132 1.00 77.56 582 VAL A CA 1
ATOM 4646 C C . VAL A 1 582 ? 17.700 -16.333 -76.787 1.00 77.56 582 VAL A C 1
ATOM 4648 O O . VAL A 1 582 ? 17.523 -16.933 -77.849 1.00 77.56 582 VAL A O 1
ATOM 4651 N N . PHE A 1 583 ? 16.721 -15.608 -76.234 1.00 79.75 583 PHE A N 1
ATOM 4652 C CA . PHE A 1 583 ? 15.388 -15.478 -76.834 1.00 79.75 583 PHE A CA 1
ATOM 4653 C C . PHE A 1 583 ? 15.386 -14.675 -78.144 1.00 79.75 583 PHE A C 1
ATOM 4655 O O . PHE A 1 583 ? 14.630 -14.989 -79.068 1.00 79.75 583 PHE A O 1
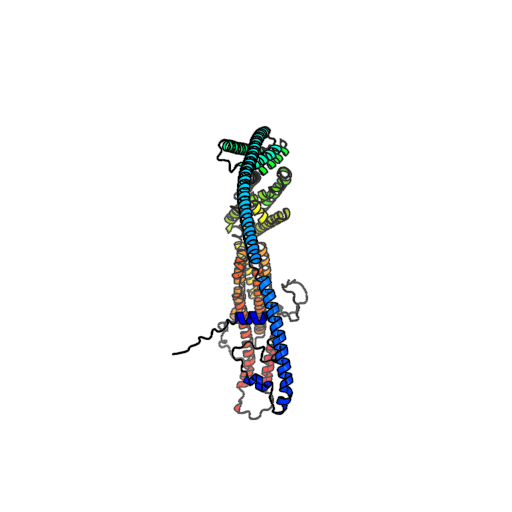ATOM 4662 N N . THR A 1 584 ? 16.255 -13.672 -78.287 1.00 79.50 584 THR A N 1
ATOM 4663 C CA . THR A 1 584 ? 16.442 -12.973 -79.569 1.00 79.50 584 THR A CA 1
ATOM 4664 C C . THR A 1 584 ? 17.179 -13.823 -80.599 1.00 79.50 584 THR A C 1
ATOM 4666 O O . THR A 1 584 ? 16.907 -13.689 -81.792 1.00 79.50 584 THR A O 1
ATOM 4669 N N . ALA A 1 585 ? 18.067 -14.729 -80.181 1.00 75.75 585 ALA A N 1
ATOM 4670 C CA . ALA A 1 585 ? 18.635 -15.734 -81.077 1.00 75.75 585 ALA A CA 1
ATOM 4671 C C . ALA A 1 585 ? 17.563 -16.735 -81.554 1.00 75.75 585 ALA A C 1
ATOM 4673 O O . ALA A 1 585 ? 17.494 -17.026 -82.747 1.00 75.75 585 ALA A O 1
ATOM 4674 N N . LEU A 1 586 ? 16.670 -17.173 -80.657 1.00 77.38 586 LEU A N 1
ATOM 4675 C CA . LEU A 1 586 ? 15.535 -18.055 -80.959 1.00 77.38 586 LEU A CA 1
ATOM 4676 C C . LEU A 1 586 ? 14.553 -17.441 -81.972 1.00 77.38 586 LEU A C 1
ATOM 4678 O O . LEU A 1 586 ? 14.116 -18.118 -82.904 1.00 77.38 586 LEU A O 1
ATOM 4682 N N . SER A 1 587 ? 14.202 -16.162 -81.811 1.00 78.50 587 SER A N 1
ATOM 4683 C CA . SER A 1 587 ? 13.228 -15.484 -82.684 1.00 78.50 587 SER A CA 1
ATOM 4684 C C . SER A 1 587 ? 13.745 -15.231 -84.102 1.00 78.50 587 SER A C 1
ATOM 4686 O O . SER A 1 587 ? 12.953 -15.070 -85.029 1.00 78.50 587 SER A O 1
ATOM 4688 N N . ARG A 1 588 ? 15.070 -15.232 -84.296 1.00 78.56 588 ARG A N 1
ATOM 4689 C CA . ARG A 1 588 ? 15.708 -15.116 -85.617 1.00 78.56 588 ARG A CA 1
ATOM 4690 C C . ARG A 1 588 ? 15.723 -16.432 -86.397 1.00 78.56 588 ARG A C 1
ATOM 4692 O O . ARG A 1 588 ? 16.000 -16.409 -87.596 1.00 78.56 588 ARG A O 1
ATOM 4699 N N . VAL A 1 589 ? 15.429 -17.564 -85.756 1.00 75.56 589 VAL A N 1
ATOM 4700 C CA . VAL A 1 589 ? 15.333 -18.865 -86.428 1.00 75.56 589 VAL A CA 1
ATOM 4701 C C . VAL A 1 589 ? 14.002 -18.950 -87.175 1.00 75.56 589 VAL A C 1
ATOM 4703 O O . VAL A 1 589 ? 12.932 -18.769 -86.598 1.00 75.56 589 VAL A O 1
ATOM 4706 N N . ASN A 1 590 ? 14.049 -19.243 -88.477 1.00 70.31 590 ASN A N 1
ATOM 4707 C CA . ASN A 1 590 ? 12.840 -19.404 -89.280 1.00 70.31 590 ASN A CA 1
ATOM 4708 C C . ASN A 1 590 ? 12.256 -20.818 -89.115 1.00 70.31 590 ASN A C 1
ATOM 4710 O O . ASN A 1 590 ? 12.497 -21.704 -89.934 1.00 70.31 590 ASN A O 1
ATOM 4714 N N . TRP A 1 591 ? 11.464 -21.008 -88.057 1.00 72.69 591 TRP A N 1
ATOM 4715 C CA . TRP A 1 591 ? 10.826 -22.283 -87.693 1.00 72.69 591 TRP A CA 1
ATOM 4716 C C . TRP A 1 591 ? 9.953 -22.896 -88.794 1.00 72.69 591 TRP A C 1
ATOM 4718 O O . TRP A 1 591 ? 9.715 -24.099 -88.783 1.00 72.69 591 TRP A O 1
ATOM 4728 N N . SER A 1 592 ? 9.507 -22.094 -89.767 1.00 69.12 592 SER A N 1
ATOM 4729 C CA . SER A 1 592 ? 8.680 -22.567 -90.882 1.00 69.12 592 SER A CA 1
ATOM 4730 C C . SER A 1 592 ? 9.445 -23.380 -91.937 1.00 69.12 592 SER A C 1
ATOM 4732 O O . SER A 1 592 ? 8.821 -24.109 -92.702 1.00 69.12 592 SER A O 1
ATOM 4734 N N . MET A 1 593 ? 10.782 -23.282 -91.988 1.00 62.97 593 MET A N 1
ATOM 4735 C CA . MET A 1 593 ? 11.620 -23.992 -92.971 1.00 62.97 593 MET A CA 1
ATOM 4736 C C . MET A 1 593 ? 12.276 -25.273 -92.430 1.00 62.97 593 MET A C 1
ATOM 4738 O O . MET A 1 593 ? 12.934 -25.996 -93.182 1.00 62.97 593 MET A O 1
ATOM 4742 N N . THR A 1 594 ? 12.100 -25.586 -91.147 1.00 64.50 594 THR A N 1
ATOM 4743 C CA . THR A 1 594 ? 12.777 -26.716 -90.498 1.00 64.50 594 THR A CA 1
ATOM 4744 C C . THR A 1 594 ? 11.931 -27.992 -90.596 1.00 64.50 594 THR A C 1
ATOM 4746 O O . THR A 1 594 ? 11.129 -28.283 -89.718 1.00 64.50 594 THR A O 1
ATOM 4749 N N . ASN A 1 595 ? 12.117 -28.776 -91.666 1.00 59.09 595 ASN A N 1
ATOM 4750 C CA . ASN A 1 595 ? 11.353 -30.013 -91.926 1.00 59.09 595 ASN A CA 1
ATOM 4751 C C . ASN A 1 595 ? 11.965 -31.301 -91.329 1.00 59.09 595 ASN A C 1
ATOM 4753 O O . ASN A 1 595 ? 11.382 -32.375 -91.475 1.00 59.09 595 ASN A O 1
ATOM 4757 N N . GLN A 1 596 ? 13.130 -31.231 -90.676 1.00 62.72 596 GLN A N 1
ATOM 4758 C CA . GLN A 1 596 ? 13.755 -32.374 -89.997 1.00 62.72 596 GLN A CA 1
ATOM 4759 C C . GLN A 1 596 ? 14.146 -31.995 -88.567 1.00 62.72 596 GLN A C 1
ATOM 4761 O O . GLN A 1 596 ? 14.902 -31.052 -88.349 1.00 62.72 596 GLN A O 1
ATOM 4766 N N . VAL A 1 597 ? 13.618 -32.742 -87.594 1.00 58.50 597 VAL A N 1
ATOM 4767 C CA . VAL A 1 597 ? 13.949 -32.603 -86.171 1.00 58.50 597 VAL A CA 1
ATOM 4768 C C . VAL A 1 597 ? 15.166 -33.479 -85.881 1.00 58.50 597 VAL A C 1
ATOM 4770 O O . VAL A 1 597 ? 15.047 -34.699 -85.790 1.00 58.50 597 VAL A O 1
ATOM 4773 N N . THR A 1 598 ? 16.345 -32.875 -85.756 1.00 57.00 598 THR A N 1
ATOM 4774 C CA . THR A 1 598 ? 17.573 -33.572 -85.348 1.00 57.00 598 THR A CA 1
ATOM 4775 C C . THR A 1 598 ? 18.005 -33.090 -83.964 1.00 57.00 598 THR A C 1
ATOM 4777 O O . THR A 1 598 ? 18.657 -32.057 -83.849 1.00 57.00 598 THR A O 1
ATOM 4780 N N . GLY A 1 599 ? 17.654 -33.850 -82.923 1.00 65.00 599 GLY A N 1
ATOM 4781 C CA . GLY A 1 599 ? 18.187 -33.678 -81.565 1.00 65.00 599 GLY A CA 1
ATOM 4782 C C . GLY A 1 599 ? 17.711 -32.439 -80.792 1.00 65.00 599 GLY A C 1
ATOM 4783 O O . GLY A 1 599 ? 16.790 -31.733 -81.203 1.00 65.00 599 GLY A O 1
ATOM 4784 N N . TYR A 1 600 ? 18.329 -32.223 -79.624 1.00 62.59 600 TYR A N 1
ATOM 4785 C CA . TYR A 1 600 ? 18.096 -31.051 -78.778 1.00 62.59 600 TYR A CA 1
ATOM 4786 C C . TYR A 1 600 ? 18.642 -29.794 -79.465 1.00 62.59 600 TYR A C 1
ATOM 4788 O O . TYR A 1 600 ? 19.662 -29.826 -80.153 1.00 62.59 600 TYR A O 1
ATOM 4796 N N . SER A 1 601 ? 17.929 -28.680 -79.327 1.00 68.88 601 SER A N 1
ATOM 4797 C CA . SER A 1 601 ? 18.291 -27.450 -80.024 1.00 68.88 601 SER A CA 1
ATOM 4798 C C . SER A 1 601 ? 19.421 -26.718 -79.299 1.00 68.88 601 SER A C 1
ATOM 4800 O O . SER A 1 601 ? 19.368 -26.571 -78.082 1.00 68.88 601 SER A O 1
ATOM 4802 N N . ALA A 1 602 ? 20.411 -26.207 -80.038 1.00 70.06 602 ALA A N 1
ATOM 4803 C CA . ALA A 1 602 ? 21.577 -25.515 -79.473 1.00 70.06 602 ALA A CA 1
ATOM 4804 C C . ALA A 1 602 ? 21.215 -24.291 -78.605 1.00 70.06 602 ALA A C 1
ATOM 4806 O O . ALA A 1 602 ? 21.940 -23.970 -77.670 1.00 70.06 602 ALA A O 1
ATOM 4807 N N . TYR A 1 603 ? 20.062 -23.651 -78.849 1.00 73.69 603 TYR A N 1
ATOM 4808 C CA . TYR A 1 603 ? 19.595 -22.549 -77.998 1.00 73.69 603 TYR A CA 1
ATOM 4809 C C . TYR A 1 603 ? 19.240 -23.008 -76.575 1.00 73.69 603 TYR A C 1
ATOM 4811 O O . TYR A 1 603 ? 19.303 -22.204 -75.652 1.00 73.69 603 TYR A O 1
ATOM 4819 N N . VAL A 1 604 ? 18.832 -24.272 -76.389 1.00 78.69 604 VAL A N 1
ATOM 4820 C CA . VAL A 1 604 ? 18.454 -24.812 -75.074 1.00 78.69 604 VAL A CA 1
ATOM 4821 C C . VAL A 1 604 ? 19.697 -24.966 -74.207 1.00 78.69 604 VAL A C 1
ATOM 4823 O O . VAL A 1 604 ? 19.665 -24.574 -73.047 1.00 78.69 604 VAL A O 1
ATOM 4826 N N . ASP A 1 605 ? 20.805 -25.447 -74.774 1.00 78.75 605 ASP A N 1
ATOM 4827 C CA . ASP A 1 605 ? 22.083 -25.557 -74.061 1.00 78.75 605 ASP A CA 1
ATOM 4828 C C . ASP A 1 605 ? 22.623 -24.183 -73.652 1.00 78.75 605 ASP A C 1
ATOM 4830 O O . ASP A 1 605 ? 23.131 -24.015 -72.545 1.00 78.75 605 ASP A O 1
ATOM 4834 N N . ASP A 1 606 ? 22.498 -23.187 -74.530 1.00 77.94 606 ASP A N 1
ATOM 4835 C CA . ASP A 1 606 ? 22.929 -21.822 -74.227 1.00 77.94 606 ASP A CA 1
ATOM 4836 C C . ASP A 1 606 ? 22.009 -21.151 -73.193 1.00 77.94 606 ASP A C 1
ATOM 4838 O O . ASP A 1 606 ? 22.497 -20.445 -72.312 1.00 77.94 606 ASP A O 1
ATOM 4842 N N . LEU A 1 607 ? 20.700 -21.434 -73.216 1.00 81.12 607 LEU A N 1
ATOM 4843 C CA . LEU A 1 607 ? 19.758 -20.990 -72.183 1.00 81.12 607 LEU A CA 1
ATOM 4844 C C . LEU A 1 607 ? 20.081 -21.612 -70.818 1.00 81.12 607 LEU A C 1
ATOM 4846 O O . LEU A 1 607 ? 20.118 -20.902 -69.816 1.00 81.12 607 LEU A O 1
ATOM 4850 N N . VAL A 1 608 ? 20.332 -22.925 -70.775 1.00 83.56 608 VAL A N 1
ATOM 4851 C CA . VAL A 1 608 ? 20.670 -23.643 -69.537 1.00 83.56 608 VAL A CA 1
ATOM 4852 C C . VAL A 1 608 ? 21.953 -23.081 -68.930 1.00 83.56 608 VAL A C 1
ATOM 4854 O O . VAL A 1 608 ? 21.957 -22.778 -67.743 1.00 83.56 608 VAL A O 1
ATOM 4857 N N . LYS A 1 609 ? 22.996 -22.828 -69.732 1.00 82.00 609 LYS A N 1
ATOM 4858 C CA . LYS A 1 609 ? 24.249 -22.221 -69.245 1.00 82.00 609 LYS A CA 1
ATOM 4859 C C . LYS A 1 609 ? 24.048 -20.829 -68.646 1.00 82.00 609 LYS A C 1
ATOM 4861 O O . LYS A 1 609 ? 24.643 -20.522 -67.618 1.00 82.00 609 LYS A O 1
ATOM 4866 N N . VAL A 1 610 ? 23.228 -19.983 -69.275 1.00 80.25 610 VAL A N 1
ATOM 4867 C CA . VAL A 1 610 ? 22.936 -18.633 -68.760 1.00 80.25 610 VAL A CA 1
ATOM 4868 C C . VAL A 1 610 ? 22.158 -18.712 -67.445 1.00 80.25 610 VAL A C 1
ATOM 4870 O O . VAL A 1 610 ? 22.485 -18.003 -66.496 1.00 80.25 610 VAL A O 1
ATOM 4873 N N . ILE A 1 611 ? 21.173 -19.609 -67.350 1.00 81.62 611 ILE A N 1
ATOM 4874 C CA . ILE A 1 611 ? 20.406 -19.821 -66.116 1.00 81.62 611 ILE A CA 1
ATOM 4875 C C . ILE A 1 611 ? 21.298 -20.394 -65.006 1.00 81.62 611 ILE A C 1
ATOM 4877 O O . ILE A 1 611 ? 21.225 -19.917 -63.876 1.00 81.62 611 ILE A O 1
ATOM 4881 N N . GLU A 1 612 ? 22.165 -21.363 -65.310 1.00 82.75 612 GLU A N 1
ATOM 4882 C CA . GLU A 1 612 ? 23.145 -21.910 -64.362 1.00 82.75 612 GLU A CA 1
ATOM 4883 C C . GLU A 1 612 ? 24.101 -20.823 -63.858 1.00 82.75 612 GLU A C 1
ATOM 4885 O O . GLU A 1 612 ? 24.339 -20.727 -62.656 1.00 82.75 612 GLU A O 1
ATOM 4890 N N . GLN A 1 613 ? 24.571 -19.937 -64.742 1.00 80.12 613 GLN A N 1
ATOM 4891 C CA . GLN A 1 613 ? 25.443 -18.823 -64.372 1.00 80.12 613 GLN A CA 1
ATOM 4892 C C . GLN A 1 613 ? 24.762 -17.835 -63.415 1.00 80.12 613 GLN A C 1
ATOM 4894 O O . GLN A 1 613 ? 25.408 -17.358 -62.482 1.00 80.12 613 GLN A O 1
ATOM 4899 N N . VAL A 1 614 ? 23.477 -17.522 -63.618 1.00 77.50 614 VAL A N 1
ATOM 4900 C CA . VAL A 1 614 ? 22.712 -16.658 -62.700 1.00 77.50 614 VAL A CA 1
ATOM 4901 C C . VAL A 1 614 ? 22.407 -17.392 -61.391 1.00 77.50 614 VAL A C 1
ATOM 4903 O O . VAL A 1 614 ? 22.557 -16.813 -60.316 1.00 77.50 614 VAL A O 1
ATOM 4906 N N . ALA A 1 615 ? 22.044 -18.675 -61.455 1.00 78.94 615 ALA A N 1
ATOM 4907 C CA . ALA A 1 615 ? 21.765 -19.502 -60.282 1.00 78.94 615 ALA A CA 1
ATOM 4908 C C . ALA A 1 615 ? 22.999 -19.678 -59.381 1.00 78.94 615 ALA A C 1
ATOM 4910 O O . ALA A 1 615 ? 22.876 -19.661 -58.157 1.00 78.94 615 ALA A O 1
ATOM 4911 N N . ASP A 1 616 ? 24.193 -19.781 -59.961 1.00 78.75 616 ASP A N 1
ATOM 4912 C CA . ASP A 1 616 ? 25.444 -19.854 -59.206 1.00 78.75 616 ASP A CA 1
ATOM 4913 C C . ASP A 1 616 ? 25.825 -18.528 -58.527 1.00 78.75 616 ASP A C 1
ATOM 4915 O O . ASP A 1 616 ? 26.614 -18.549 -57.590 1.00 78.75 616 ASP A O 1
ATOM 4919 N N . GLN A 1 617 ? 25.252 -17.386 -58.932 1.00 71.81 617 GLN A N 1
ATOM 4920 C CA . GLN A 1 617 ? 25.422 -16.106 -58.222 1.00 71.81 617 GLN A CA 1
ATOM 4921 C C . GLN A 1 617 ? 24.466 -15.937 -57.027 1.00 71.81 617 GLN A C 1
ATOM 4923 O O . GLN A 1 617 ? 24.634 -14.992 -56.255 1.00 71.81 617 GLN A O 1
ATOM 4928 N N . ILE A 1 618 ? 23.443 -16.796 -56.901 1.00 70.12 618 ILE A N 1
ATOM 4929 C CA . ILE A 1 618 ? 22.506 -16.818 -55.761 1.00 70.12 618 ILE A CA 1
ATOM 4930 C C . ILE A 1 618 ? 23.105 -17.587 -54.574 1.00 70.12 618 ILE A C 1
ATOM 4932 O O . ILE A 1 618 ? 22.820 -17.248 -53.424 1.00 70.12 618 ILE A O 1
ATOM 4936 N N . LYS A 1 619 ? 23.897 -18.627 -54.860 1.00 59.31 619 LYS A N 1
ATOM 4937 C CA . LYS A 1 619 ? 24.626 -19.427 -53.865 1.00 59.31 619 LYS A CA 1
ATOM 4938 C C . LYS A 1 619 ? 25.756 -18.616 -53.236 1.00 59.31 619 LYS A C 1
ATOM 4940 O O . LYS A 1 619 ? 25.977 -18.805 -52.019 1.00 59.31 619 LYS A O 1
#

pLDDT: mean 74.4, std 16.24, range [25.06, 94.94]

Sequence (619 aa):
MHDGGDRVDLPQQLIRSIHQALELDPDSIDNPLDELSDEFNPLDVLNQLFPDEASLTQLETVQGRLAEDERLLQQEIHSLEDELERDQDPNRIQLIQEMISDVLGQMSRIREKASESEAVVRNITKDIQNLDLAKKNLTTTMTTLKRLQMLGNALTQLEDQVREKRYSEVAQTLLAVKEISAAFKSYTAVPYIARLWKRVQQVTGEVRAQVDAEFEAFYLQDPSKQPRTSQITDACSVVDVLGLDVRTQLIERYVAIELKEYRRIFRANDEAGHLDNISRRFAWFRRLLTSHEAETGKVFPVEWRVSWWLFTKFVAITRDDLSTLLSKAGSSLTLTLLLGTLQQTTEFESAMSKKWAASLDEILSAASSPAAPVQPMSSAFEPHLWIYVEAQDKALADMLALHRNPKTRGSLDAATRPSTAGSTPRVSLSADDHGESKPIVMPSSTELFYFYAQNLEQCAKLSTDQALFDLYGIQKKWLKIYAGPFLPLSDSSYFPRPHTLTRKSLDTHFDAAEFRRTCLVVNTADYCQRTALELEDKIKEKIAERFKEKVTLQMERDLFMSVLSGAINCQLRELEMACEGVFTALSRVNWSMTNQVTGYSAYVDDLVKVIEQVADQIK